Protein 9G64 (pdb70)

Organism: NCBI:txid281105

Structure (mmCIF, N/CA/C/O backbone):
data_9G64
#
_entry.id   9G64
#
_cell.length_a   56.143
_cell.length_b   94.793
_cell.length_c   111.053
_cell.angle_alpha   90.00
_cell.angle_beta   90.00
_cell.angle_gamma   90.00
#
_symmetry.space_group_name_H-M   'P 21 21 21'
#
loop_
_entity.id
_entity.type
_entity.pdbx_description
1 polymer 'F420-dependent oxidoreductase'
2 water water
#
loop_
_atom_site.group_PDB
_atom_site.id
_atom_site.type_symbol
_atom_site.label_atom_id
_atom_site.label_alt_id
_atom_site.label_comp_id
_atom_site.label_asym_id
_atom_site.label_entity_id
_atom_site.label_seq_id
_atom_site.pdbx_PDB_ins_code
_atom_site.Cartn_x
_atom_site.Cartn_y
_atom_site.Cartn_z
_atom_site.occupancy
_atom_site.B_iso_or_equiv
_atom_site.auth_seq_id
_atom_site.auth_comp_id
_atom_site.auth_asym_id
_atom_site.auth_atom_id
_atom_site.pdbx_PDB_model_num
ATOM 1 N N . ARG A 1 25 ? -2.379 2.095 24.166 1.00 30.66 25 ARG A N 1
ATOM 2 C CA . ARG A 1 25 ? -2.094 0.819 23.512 1.00 30.56 25 ARG A CA 1
ATOM 3 C C . ARG A 1 25 ? -1.987 0.987 22.011 1.00 27.04 25 ARG A C 1
ATOM 4 O O . ARG A 1 25 ? -2.825 1.649 21.405 1.00 24.23 25 ARG A O 1
ATOM 12 N N . PRO A 1 26 ? -0.980 0.360 21.386 1.00 25.53 26 PRO A N 1
ATOM 13 C CA . PRO A 1 26 ? -0.851 0.471 19.933 1.00 24.77 26 PRO A CA 1
ATOM 14 C C . PRO A 1 26 ? -2.091 -0.046 19.223 1.00 21.32 26 PRO A C 1
ATOM 15 O O . PRO A 1 26 ? -2.763 -0.978 19.681 1.00 22.55 26 PRO A O 1
ATOM 19 N N . PHE A 1 27 ? -2.363 0.544 18.074 1.00 22.51 27 PHE A N 1
ATOM 20 C CA . PHE A 1 27 ? -3.552 0.154 17.295 1.00 18.53 27 PHE A CA 1
ATOM 21 C C . PHE A 1 27 ? -3.376 -1.212 16.674 1.00 18.58 27 PHE A C 1
ATOM 22 O O . PHE A 1 27 ? -2.264 -1.551 16.268 1.00 21.48 27 PHE A O 1
ATOM 30 N N . ARG A 1 28 ? -4.464 -1.962 16.619 1.00 19.10 28 ARG A N 1
ATOM 31 C CA . ARG A 1 28 ? -4.519 -3.253 15.908 1.00 19.39 28 ARG A CA 1
ATOM 32 C C . ARG A 1 28 ? -5.832 -3.155 15.110 1.00 20.25 28 ARG A C 1
ATOM 33 O O . ARG A 1 28 ? -6.807 -2.699 15.681 1.00 19.09 28 ARG A O 1
ATOM 41 N N . PHE A 1 29 ? -5.830 -3.510 13.836 1.00 15.29 29 PHE A N 1
ATOM 42 C CA . PHE A 1 29 ? -7.026 -3.341 12.979 1.00 14.94 29 PHE A CA 1
ATOM 43 C C . PHE A 1 29 ? -7.523 -4.699 12.520 1.00 17.32 29 PHE A C 1
ATOM 44 O O . PHE A 1 29 ? -6.774 -5.526 12.145 1.00 16.93 29 PHE A O 1
ATOM 52 N N . GLY A 1 30 ? -8.813 -4.925 12.629 1.00 15.22 30 GLY A N 1
ATOM 53 C CA . GLY A 1 30 ? -9.401 -6.153 12.138 1.00 18.58 30 GLY A CA 1
ATOM 54 C C . GLY A 1 30 ? -10.464 -5.933 11.090 1.00 13.75 30 GLY A C 1
ATOM 55 O O . GLY A 1 30 ? -11.078 -4.854 10.990 1.00 16.52 30 GLY A O 1
ATOM 56 N N . VAL A 1 31 ? -10.726 -6.974 10.306 1.00 17.20 31 VAL A N 1
ATOM 57 C CA . VAL A 1 31 ? -11.852 -6.988 9.398 1.00 15.02 31 VAL A CA 1
ATOM 58 C C . VAL A 1 31 ? -12.641 -8.263 9.662 1.00 13.00 31 VAL A C 1
ATOM 59 O O . VAL A 1 31 ? -12.061 -9.343 9.817 1.00 16.30 31 VAL A O 1
ATOM 63 N N . ASN A 1 32 ? -13.954 -8.102 9.759 1.00 14.85 32 ASN A N 1
ATOM 64 C CA . ASN A 1 32 ? -14.920 -9.161 10.061 1.00 17.66 32 ASN A CA 1
ATOM 65 C C . ASN A 1 32 ? -15.383 -9.721 8.719 1.00 16.22 32 ASN A C 1
ATOM 66 O O . ASN A 1 32 ? -16.169 -9.097 7.990 1.00 19.22 32 ASN A O 1
ATOM 71 N N . LEU A 1 33 ? -14.841 -10.885 8.385 1.00 17.81 33 LEU A N 1
ATOM 72 C CA . LEU A 1 33 ? -15.094 -11.566 7.124 1.00 18.61 33 LEU A CA 1
ATOM 73 C C . LEU A 1 33 ? -16.128 -12.653 7.370 1.00 19.45 33 LEU A C 1
ATOM 74 O O . LEU A 1 33 ? -16.168 -13.254 8.446 1.00 25.73 33 LEU A O 1
ATOM 79 N N . VAL A 1 34 ? -16.967 -12.897 6.367 1.00 16.93 34 VAL A N 1
ATOM 80 C CA . VAL A 1 34 ? -18.009 -13.910 6.519 1.00 16.66 34 VAL A CA 1
ATOM 81 C C . VAL A 1 34 ? -17.674 -15.061 5.569 1.00 16.52 34 VAL A C 1
ATOM 82 O O . VAL A 1 34 ? -17.856 -14.922 4.357 1.00 19.78 34 VAL A O 1
ATOM 86 N N . PRO A 1 35 ? -17.132 -16.177 6.059 1.00 14.93 35 PRO A N 1
ATOM 87 C CA . PRO A 1 35 ? -16.863 -17.312 5.161 1.00 17.06 35 PRO A CA 1
ATOM 88 C C . PRO A 1 35 ? -18.172 -17.985 4.781 1.00 20.83 35 PRO A C 1
ATOM 89 O O . PRO A 1 35 ? -18.887 -18.505 5.634 1.00 20.86 35 PRO A O 1
ATOM 93 N N . THR A 1 36 ? -18.475 -17.975 3.491 1.00 19.05 36 THR A N 1
ATOM 94 C CA . THR A 1 36 ? -19.834 -18.206 3.020 1.00 18.25 36 THR A CA 1
ATOM 95 C C . THR A 1 36 ? -19.927 -19.531 2.284 1.00 19.32 36 THR A C 1
ATOM 96 O O . THR A 1 36 ? -19.204 -19.747 1.301 1.00 21.27 36 THR A O 1
ATOM 100 N N . PRO A 1 37 ? -20.782 -20.442 2.730 1.00 18.13 37 PRO A N 1
ATOM 101 C CA . PRO A 1 37 ? -20.990 -21.682 1.981 1.00 16.97 37 PRO A CA 1
ATOM 102 C C . PRO A 1 37 ? -21.387 -21.408 0.537 1.00 21.73 37 PRO A C 1
ATOM 103 O O . PRO A 1 37 ? -22.209 -20.528 0.245 1.00 23.16 37 PRO A O 1
ATOM 107 N N . GLY A 1 38 ? -20.800 -22.184 -0.373 1.00 20.99 38 GLY A N 1
ATOM 108 C CA . GLY A 1 38 ? -21.107 -22.095 -1.774 1.00 25.13 38 GLY A CA 1
ATOM 109 C C . GLY A 1 38 ? -20.341 -21.055 -2.558 1.00 24.64 38 GLY A C 1
ATOM 110 O O . GLY A 1 38 ? -20.522 -20.974 -3.788 1.00 30.18 38 GLY A O 1
ATOM 111 N N . VAL A 1 39 ? -19.524 -20.257 -1.899 1.00 26.83 39 VAL A N 1
ATOM 112 C CA . VAL A 1 39 ? -18.682 -19.244 -2.529 1.00 32.12 39 VAL A CA 1
ATOM 113 C C . VAL A 1 39 ? -17.242 -19.726 -2.434 1.00 38.46 39 VAL A C 1
ATOM 114 O O . VAL A 1 39 ? -16.833 -20.286 -1.410 1.00 41.48 39 VAL A O 1
ATOM 118 N N . SER A 1 40 ? -16.479 -19.527 -3.503 1.00 29.16 40 SER A N 1
ATOM 119 C CA . SER A 1 40 ? -15.153 -20.112 -3.622 1.00 29.75 40 SER A CA 1
ATOM 120 C C . SER A 1 40 ? -14.038 -19.124 -3.329 1.00 30.70 40 SER A C 1
ATOM 121 O O . SER A 1 40 ? -12.880 -19.405 -3.641 1.00 34.61 40 SER A O 1
ATOM 124 N N . SER A 1 41 ? -14.379 -17.978 -2.754 1.00 31.07 41 SER A N 1
ATOM 125 C CA . SER A 1 41 ? -13.389 -16.876 -2.628 1.00 35.83 41 SER A CA 1
ATOM 126 C C . SER A 1 41 ? -12.746 -16.723 -1.242 1.00 22.58 41 SER A C 1
ATOM 127 O O . SER A 1 41 ? -12.100 -15.704 -1.018 1.00 23.68 41 SER A O 1
ATOM 130 N N . TRP A 1 42 ? -12.882 -17.704 -0.359 1.00 21.87 42 TRP A N 1
ATOM 131 C CA . TRP A 1 42 ? -12.401 -17.499 1.035 1.00 18.23 42 TRP A CA 1
ATOM 132 C C . TRP A 1 42 ? -10.906 -17.178 1.107 1.00 17.72 42 TRP A C 1
ATOM 133 O O . TRP A 1 42 ? -10.531 -16.184 1.729 1.00 21.14 42 TRP A O 1
ATOM 144 N N . ARG A 1 43 ? -10.077 -18.039 0.536 1.00 21.62 43 ARG A N 1
ATOM 145 C CA . ARG A 1 43 ? -8.611 -17.846 0.644 1.00 21.41 43 ARG A CA 1
ATOM 146 C C . ARG A 1 43 ? -8.215 -16.520 -0.027 1.00 23.68 43 ARG A C 1
ATOM 147 O O . ARG A 1 43 ? -7.369 -15.817 0.510 1.00 25.21 43 ARG A O 1
ATOM 155 N N . GLU A 1 44 ? -8.816 -16.233 -1.173 1.00 23.28 44 GLU A N 1
ATOM 156 C CA . GLU A 1 44 ? -8.523 -14.953 -1.827 1.00 24.53 44 GLU A CA 1
ATOM 157 C C . GLU A 1 44 ? -8.875 -13.760 -0.932 1.00 19.97 44 GLU A C 1
ATOM 158 O O . GLU A 1 44 ? -8.132 -12.765 -0.873 1.00 24.21 44 GLU A O 1
ATOM 164 N N . THR A 1 45 ? -10.026 -13.825 -0.266 1.00 21.95 45 THR A N 1
ATOM 165 C CA . THR A 1 45 ? -10.445 -12.721 0.579 1.00 18.30 45 THR A CA 1
ATOM 166 C C . THR A 1 45 ? -9.503 -12.552 1.766 1.00 17.11 45 THR A C 1
ATOM 167 O O . THR A 1 45 ? -9.172 -11.422 2.160 1.00 20.48 45 THR A O 1
ATOM 171 N N . CYS A 1 46 ? -9.067 -13.662 2.360 1.00 20.09 46 CYS A N 1
ATOM 172 C CA . CYS A 1 46 ? -8.127 -13.601 3.477 1.00 18.26 46 CYS A CA 1
ATOM 173 C C . CYS A 1 46 ? -6.798 -12.996 3.054 1.00 20.06 46 CYS A C 1
ATOM 174 O O . CYS A 1 46 ? -6.217 -12.171 3.774 1.00 19.03 46 CYS A O 1
ATOM 177 N N . ARG A 1 47 ? -6.301 -13.396 1.894 1.00 20.39 47 ARG A N 1
ATOM 178 C CA . ARG A 1 47 ? -5.082 -12.801 1.370 1.00 20.57 47 ARG A CA 1
ATOM 179 C C . ARG A 1 47 ? -5.259 -11.302 1.150 1.00 23.07 47 ARG A C 1
ATOM 180 O O . ARG A 1 47 ? -4.354 -10.521 1.433 1.00 23.40 47 ARG A O 1
ATOM 188 N N . THR A 1 48 ? -6.415 -10.886 0.629 1.00 21.62 48 THR A N 1
ATOM 189 C CA . THR A 1 48 ? -6.649 -9.460 0.418 1.00 22.13 48 THR A CA 1
ATOM 190 C C . THR A 1 48 ? -6.627 -8.706 1.746 1.00 19.94 48 THR A C 1
ATOM 191 O O . THR A 1 48 ? -6.098 -7.587 1.826 1.00 19.98 48 THR A O 1
ATOM 195 N N . ALA A 1 49 ? -7.178 -9.311 2.800 1.00 18.61 49 ALA A N 1
ATOM 196 C CA . ALA A 1 49 ? -7.179 -8.666 4.111 1.00 17.00 49 ALA A CA 1
ATOM 197 C C . ALA A 1 49 ? -5.756 -8.442 4.605 1.00 17.88 49 ALA A C 1
ATOM 198 O O . ALA A 1 49 ? -5.393 -7.338 5.022 1.00 20.10 49 ALA A O 1
ATOM 200 N N . GLU A 1 50 ? -4.918 -9.474 4.533 1.00 19.94 50 GLU A N 1
ATOM 201 C CA . GLU A 1 50 ? -3.540 -9.325 4.984 1.00 21.22 50 GLU A CA 1
ATOM 202 C C . GLU A 1 50 ? -2.775 -8.334 4.113 1.00 20.63 50 GLU A C 1
ATOM 203 O O . GLU A 1 50 ? -2.038 -7.483 4.635 1.00 23.61 50 GLU A O 1
ATOM 209 N N . GLN A 1 51 ? -2.940 -8.417 2.785 1.00 19.80 51 GLN A N 1
ATOM 210 C CA . GLN A 1 51 ? -2.241 -7.528 1.868 1.00 20.04 51 GLN A CA 1
ATOM 211 C C . GLN A 1 51 ? -2.650 -6.074 2.045 1.00 19.95 51 GLN A C 1
ATOM 212 O O . GLN A 1 51 ? -1.860 -5.164 1.768 1.00 24.82 51 GLN A O 1
ATOM 218 N N . SER A 1 52 ? -3.862 -5.834 2.517 1.00 19.28 52 SER A N 1
ATOM 219 C CA . SER A 1 52 ? -4.344 -4.479 2.742 1.00 23.08 52 SER A CA 1
ATOM 220 C C . SER A 1 52 ? -3.914 -3.904 4.079 1.00 25.94 52 SER A C 1
ATOM 221 O O . SER A 1 52 ? -4.237 -2.743 4.365 1.00 26.11 52 SER A O 1
ATOM 224 N N . GLY A 1 53 ? -3.230 -4.676 4.905 1.00 21.43 53 GLY A N 1
ATOM 225 C CA . GLY A 1 53 ? -2.655 -4.170 6.118 1.00 20.11 53 GLY A CA 1
ATOM 226 C C . GLY A 1 53 ? -3.402 -4.474 7.389 1.00 20.63 53 GLY A C 1
ATOM 227 O O . GLY A 1 53 ? -3.011 -3.955 8.444 1.00 20.88 53 GLY A O 1
ATOM 228 N N . TYR A 1 54 ? -4.453 -5.282 7.335 1.00 17.72 54 TYR A N 1
ATOM 229 C CA . TYR A 1 54 ? -5.167 -5.655 8.550 1.00 16.40 54 TYR A CA 1
ATOM 230 C C . TYR A 1 54 ? -4.294 -6.545 9.422 1.00 17.57 54 TYR A C 1
ATOM 231 O O . TYR A 1 54 ? -3.425 -7.277 8.934 1.00 18.91 54 TYR A O 1
ATOM 240 N N . ASP A 1 55 ? -4.485 -6.411 10.750 1.00 16.55 55 ASP A N 1
ATOM 241 C CA . ASP A 1 55 ? -3.749 -7.176 11.736 1.00 16.53 55 ASP A CA 1
ATOM 242 C C . ASP A 1 55 ? -4.482 -8.437 12.184 1.00 14.64 55 ASP A C 1
ATOM 243 O O . ASP A 1 55 ? -3.841 -9.343 12.729 1.00 18.04 55 ASP A O 1
ATOM 248 N N . VAL A 1 56 ? -5.781 -8.480 11.959 1.00 16.49 56 VAL A N 1
ATOM 249 C CA . VAL A 1 56 ? -6.676 -9.518 12.463 1.00 16.14 56 VAL A CA 1
ATOM 250 C C . VAL A 1 56 ? -7.747 -9.793 11.422 1.00 15.99 56 VAL A C 1
ATOM 251 O O . VAL A 1 56 ? -8.318 -8.862 10.853 1.00 15.43 56 VAL A O 1
ATOM 255 N N . ILE A 1 57 ? -8.020 -11.074 11.177 1.00 17.61 57 ILE A N 1
ATOM 256 C CA . ILE A 1 57 ? -9.210 -11.512 10.468 1.00 14.69 57 ILE A CA 1
ATOM 257 C C . ILE A 1 57 ? -10.150 -12.098 11.515 1.00 13.19 57 ILE A C 1
ATOM 258 O O . ILE A 1 57 ? -9.757 -12.988 12.276 1.00 17.34 57 ILE A O 1
ATOM 263 N N . ALA A 1 58 ? -11.376 -11.585 11.562 1.00 16.05 58 ALA A N 1
ATOM 264 C CA . ALA A 1 58 ? -12.395 -11.977 12.530 1.00 16.80 58 ALA A CA 1
ATOM 265 C C . ALA A 1 58 ? -13.483 -12.726 11.781 1.00 18.75 58 ALA A C 1
ATOM 266 O O . ALA A 1 58 ? -13.830 -12.344 10.657 1.00 18.11 58 ALA A O 1
ATOM 268 N N . VAL A 1 59 ? -14.017 -13.792 12.376 1.00 18.14 59 VAL A N 1
ATOM 269 C CA . VAL A 1 59 ? -15.087 -14.536 11.720 1.00 18.38 59 VAL A CA 1
ATOM 270 C C . VAL A 1 59 ? -16.255 -14.731 12.679 1.00 17.03 59 VAL A C 1
ATOM 271 O O . VAL A 1 59 ? -16.033 -14.847 13.898 1.00 19.18 59 VAL A O 1
ATOM 275 N N . PRO A 1 60 ? -17.479 -14.826 12.189 1.00 17.03 60 PRO A N 1
ATOM 276 C CA . PRO A 1 60 ? -18.630 -14.967 13.093 1.00 15.89 60 PRO A CA 1
ATOM 277 C C . PRO A 1 60 ? -19.001 -16.416 13.341 1.00 15.80 60 PRO A C 1
ATOM 278 O O . PRO A 1 60 ? -18.399 -17.344 12.793 1.00 19.57 60 PRO A O 1
ATOM 282 N N . ASP A 1 61 ? -20.005 -16.611 14.186 1.00 16.82 61 ASP A N 1
ATOM 283 C CA . ASP A 1 61 ? -20.470 -17.939 14.617 1.00 15.81 61 ASP A CA 1
ATOM 284 C C . ASP A 1 61 ? -21.975 -17.966 14.415 1.00 15.45 61 ASP A C 1
ATOM 285 O O . ASP A 1 61 ? -22.739 -17.625 15.331 1.00 19.32 61 ASP A O 1
ATOM 290 N N . HIS A 1 62 ? -22.397 -18.371 13.215 1.00 16.27 62 HIS A N 1
ATOM 291 C CA . HIS A 1 62 ? -23.806 -18.421 12.840 1.00 17.37 62 HIS A CA 1
ATOM 292 C C . HIS A 1 62 ? -24.097 -19.694 12.065 1.00 18.64 62 HIS A C 1
ATOM 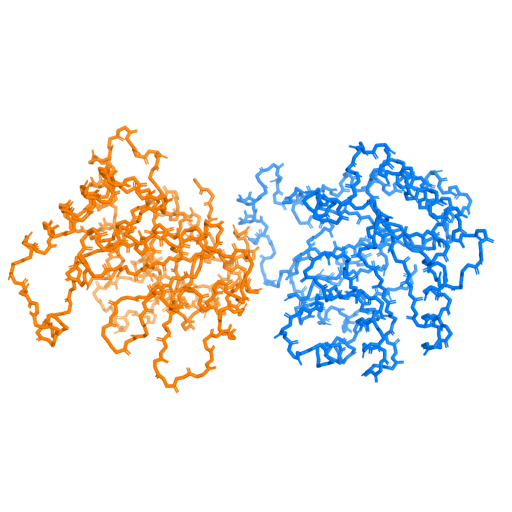293 O O . HIS A 1 62 ? -23.223 -20.214 11.360 1.00 17.94 62 HIS A O 1
ATOM 300 N N . LEU A 1 63 ? -25.324 -20.192 12.194 1.00 17.41 63 LEU A N 1
ATOM 301 C CA . LEU A 1 63 ? -25.803 -21.203 11.272 1.00 18.58 63 LEU A CA 1
ATOM 302 C C . LEU A 1 63 ? -25.865 -20.588 9.877 1.00 18.87 63 LEU A C 1
ATOM 303 O O . LEU A 1 63 ? -26.131 -19.388 9.731 1.00 22.31 63 LEU A O 1
ATOM 308 N N . GLY A 1 64 ? -25.594 -21.402 8.863 1.00 21.94 64 GLY A N 1
ATOM 309 C CA . GLY A 1 64 ? -25.562 -20.907 7.495 1.00 23.47 64 GLY A CA 1
ATOM 310 C C . GLY A 1 64 ? -24.294 -20.176 7.101 1.00 24.12 64 GLY A C 1
ATOM 311 O O . GLY A 1 64 ? -24.205 -19.701 5.959 1.00 22.40 64 GLY A O 1
ATOM 312 N N . VAL A 1 65 ? -23.333 -20.051 8.010 1.00 19.22 65 VAL A N 1
ATOM 313 C CA . VAL A 1 65 ? -21.996 -19.528 7.763 1.00 18.52 65 VAL A CA 1
ATOM 314 C C . VAL A 1 65 ? -21.032 -20.688 7.953 1.00 19.16 65 VAL A C 1
ATOM 315 O O . VAL A 1 65 ? -21.331 -21.668 8.633 1.00 21.69 65 VAL A O 1
ATOM 319 N N . HIS A 1 66 ? -19.867 -20.604 7.324 1.00 16.78 66 HIS A N 1
ATOM 320 C CA . HIS A 1 66 ? -18.916 -21.676 7.568 1.00 14.33 66 HIS A CA 1
ATOM 321 C C . HIS A 1 66 ? -18.555 -21.773 9.046 1.00 14.99 66 HIS A C 1
ATOM 322 O O . HIS A 1 66 ? -18.546 -20.782 9.783 1.00 16.64 66 HIS A O 1
ATOM 329 N N . SER A 1 67 ? -18.216 -22.997 9.458 1.00 16.20 67 SER A N 1
ATOM 330 C CA . SER A 1 67 ? -17.791 -23.265 10.818 1.00 16.61 67 SER A CA 1
ATOM 331 C C . SER A 1 67 ? -16.534 -22.464 11.148 1.00 15.26 67 SER A C 1
ATOM 332 O O . SER A 1 67 ? -15.587 -22.456 10.361 1.00 16.71 67 SER A O 1
ATOM 335 N N . PRO A 1 68 ? -16.482 -21.780 12.300 1.00 15.51 68 PRO A N 1
ATOM 336 C CA . PRO A 1 68 ? -15.467 -20.724 12.444 1.00 17.08 68 PRO A CA 1
ATOM 337 C C . PRO A 1 68 ? -14.042 -21.223 12.594 1.00 15.84 68 PRO A C 1
ATOM 338 O O . PRO A 1 68 ? -13.137 -20.662 11.967 1.00 18.30 68 PRO A O 1
ATOM 342 N N . PHE A 1 69 ? -13.792 -22.254 13.388 1.00 16.02 69 PHE A N 1
ATOM 343 C CA . PHE A 1 69 ? -12.407 -22.676 13.560 1.00 17.19 69 PHE A CA 1
ATOM 344 C C . PHE A 1 69 ? -11.883 -23.356 12.304 1.00 17.34 69 PHE A C 1
ATOM 345 O O . PHE A 1 69 ? -10.701 -23.236 11.978 1.00 18.09 69 PHE A O 1
ATOM 353 N N . ILE A 1 70 ? -12.744 -24.058 11.582 1.00 16.57 70 ILE A N 1
ATOM 354 C CA . ILE A 1 70 ? -12.313 -24.658 10.326 1.00 16.38 70 ILE A CA 1
ATOM 355 C C . ILE A 1 70 ? -11.984 -23.573 9.308 1.00 17.38 70 ILE A C 1
ATOM 356 O O . ILE A 1 70 ? -10.969 -23.657 8.602 1.00 19.77 70 ILE A O 1
ATOM 361 N N . ALA A 1 71 ? -12.811 -22.541 9.228 1.00 16.27 71 ALA A N 1
ATOM 362 C CA . ALA A 1 71 ? -12.547 -21.417 8.313 1.00 16.86 71 ALA A CA 1
ATOM 363 C C . ALA A 1 71 ? -11.266 -20.710 8.748 1.00 16.00 71 ALA A C 1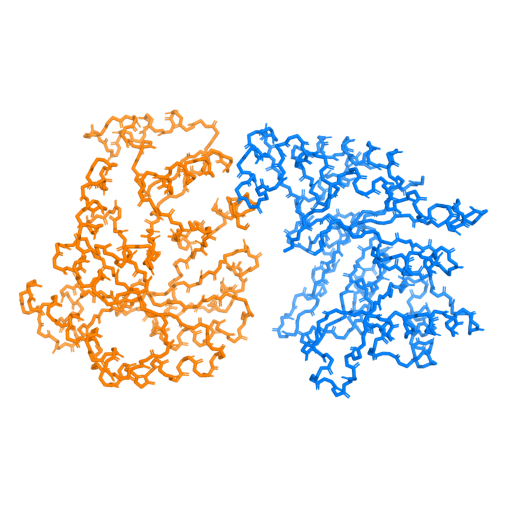
ATOM 364 O O . ALA A 1 71 ? -10.536 -20.249 7.915 1.00 17.31 71 ALA A O 1
ATOM 366 N N . MET A 1 72 ? -11.030 -20.615 10.042 1.00 13.91 72 MET A N 1
ATOM 367 C CA . MET A 1 72 ? -9.833 -19.903 10.540 1.00 16.22 72 MET A CA 1
ATOM 368 C C . MET A 1 72 ? -8.585 -20.715 10.173 1.00 17.00 72 MET A C 1
ATOM 369 O O . MET A 1 72 ? -7.572 -20.106 9.955 1.00 18.18 72 MET A O 1
ATOM 374 N N . MET A 1 73 ? -8.670 -22.042 10.169 1.00 17.17 73 MET A N 1
ATOM 375 C CA . MET A 1 73 ? -7.512 -22.842 9.754 1.00 15.76 73 MET A CA 1
ATOM 376 C C . MET A 1 73 ? -7.208 -22.606 8.278 1.00 19.05 73 MET A C 1
ATOM 377 O O . MET A 1 73 ? -6.046 -22.484 7.872 1.00 20.71 73 MET A O 1
ATOM 382 N N . ALA A 1 74 ? -8.255 -22.532 7.465 1.00 19.15 74 ALA A N 1
ATOM 383 C CA . ALA A 1 74 ? -8.055 -22.236 6.062 1.00 19.10 74 ALA A CA 1
ATOM 384 C C . ALA A 1 74 ? -7.432 -20.857 5.869 1.00 18.62 74 ALA A C 1
ATOM 385 O O . ALA A 1 74 ? -6.586 -20.675 4.985 1.00 20.40 74 ALA A O 1
ATOM 387 N N . ALA A 1 75 ? -7.837 -19.875 6.672 1.00 18.12 75 ALA A N 1
ATOM 388 C CA . ALA A 1 75 ? -7.227 -18.551 6.600 1.00 20.20 75 ALA A CA 1
ATOM 389 C C . ALA A 1 75 ? -5.766 -18.592 7.023 1.00 22.60 75 ALA A C 1
ATOM 390 O O . ALA A 1 75 ? -4.916 -17.930 6.416 1.00 19.60 75 ALA A O 1
ATOM 392 N N . ALA A 1 76 ? -5.455 -19.352 8.073 1.00 18.80 76 ALA A N 1
ATOM 393 C CA . ALA A 1 76 ? -4.081 -19.441 8.545 1.00 22.41 76 ALA A CA 1
ATOM 394 C C . ALA A 1 76 ? -3.170 -20.047 7.492 1.00 19.52 76 ALA A C 1
ATOM 395 O O . ALA A 1 76 ? -1.978 -19.723 7.438 1.00 23.88 76 ALA A O 1
ATOM 397 N N . ALA A 1 77 ? -3.699 -20.948 6.670 1.00 20.99 77 ALA A N 1
ATOM 398 C CA . ALA A 1 77 ? -2.886 -21.621 5.671 1.00 21.47 77 ALA A CA 1
ATOM 399 C C . ALA A 1 77 ? -2.488 -20.696 4.528 1.00 19.35 77 ALA A C 1
ATOM 400 O O . ALA A 1 77 ? -1.550 -21.022 3.793 1.00 26.67 77 ALA A O 1
ATOM 402 N N . VAL A 1 78 ? -3.137 -19.538 4.372 1.00 20.73 78 VAL A N 1
ATOM 403 C CA . VAL A 1 78 ? -2.826 -18.669 3.240 1.00 21.50 78 VAL A CA 1
ATOM 404 C C . VAL A 1 78 ? -2.364 -17.283 3.673 1.00 22.73 78 VAL A C 1
ATOM 405 O O . VAL A 1 78 ? -2.144 -16.413 2.812 1.00 24.57 78 VAL A O 1
ATOM 409 N N . THR A 1 79 ? -2.172 -17.072 4.973 1.00 22.80 79 THR A N 1
ATOM 410 C CA . THR A 1 79 ? -1.664 -15.820 5.522 1.00 23.50 79 THR A CA 1
ATOM 411 C C . THR A 1 79 ? -0.507 -16.112 6.471 1.00 26.67 79 THR A C 1
ATOM 412 O O . THR A 1 79 ? -0.371 -17.223 6.988 1.00 27.49 79 THR A O 1
ATOM 416 N N . GLU A 1 80 ? 0.304 -15.088 6.742 1.00 27.87 80 GLU A N 1
ATOM 417 C CA . GLU A 1 80 ? 1.513 -15.274 7.538 1.00 28.70 80 GLU A CA 1
ATOM 418 C C . GLU A 1 80 ? 1.580 -14.432 8.802 1.00 40.36 80 GLU A C 1
ATOM 419 O O . GLU A 1 80 ? 2.216 -14.862 9.765 1.00 35.57 80 GLU A O 1
ATOM 425 N N . ARG A 1 81 ? 0.953 -13.262 8.843 1.00 29.12 81 ARG A N 1
ATOM 426 C CA . ARG A 1 81 ? 1.084 -12.400 10.013 1.00 23.04 81 ARG A CA 1
ATOM 427 C C . ARG A 1 81 ? -0.211 -12.125 10.762 1.00 22.21 81 ARG A C 1
ATOM 428 O O . ARG A 1 81 ? -0.153 -11.864 11.971 1.00 28.29 81 ARG A O 1
ATOM 436 N N . VAL A 1 82 ? -1.371 -12.166 10.109 1.00 23.10 82 VAL A N 1
ATOM 437 C CA . VAL A 1 82 ? -2.584 -11.772 10.818 1.00 21.44 82 VAL A CA 1
ATOM 438 C C . VAL A 1 82 ? -2.899 -12.757 11.944 1.00 19.21 82 VAL A C 1
ATOM 439 O O . VAL A 1 82 ? -2.685 -13.971 11.826 1.00 21.13 82 VAL A O 1
ATOM 443 N N . GLN A 1 83 ? -3.463 -12.226 13.030 1.00 17.88 83 GLN A N 1
ATOM 444 C CA . GLN A 1 83 ? -4.142 -13.042 14.011 1.00 16.61 83 GLN A CA 1
ATOM 445 C C . GLN A 1 83 ? -5.535 -13.385 13.489 1.00 19.30 83 GLN A C 1
ATOM 446 O O . GLN A 1 83 ? -6.105 -12.666 12.658 1.00 22.52 83 GLN A O 1
ATOM 452 N N . LEU A 1 84 ? -6.067 -14.504 13.956 1.00 17.36 84 LEU A N 1
ATOM 453 C CA . LEU A 1 84 ? -7.387 -14.978 13.566 1.00 14.94 84 LEU A CA 1
ATOM 454 C C . LEU A 1 84 ? -8.244 -15.027 14.819 1.00 17.59 84 LEU A C 1
ATOM 455 O O . LEU A 1 84 ? -7.811 -15.571 15.839 1.00 16.78 84 LEU A O 1
ATOM 460 N N . THR A 1 85 ? -9.457 -14.477 14.755 1.00 16.04 85 THR A N 1
ATOM 461 C CA . THR A 1 85 ? -10.316 -14.462 15.941 1.00 15.47 85 THR A CA 1
ATOM 462 C C . THR A 1 85 ? -11.754 -14.826 15.595 1.00 16.90 85 THR A C 1
ATOM 463 O O . THR A 1 85 ? -12.274 -14.476 14.535 1.00 18.36 85 THR A O 1
ATOM 467 N N . THR A 1 86 ? -12.413 -15.453 16.565 1.00 17.35 86 THR A N 1
ATOM 468 C CA . THR A 1 86 ? -13.862 -15.516 16.515 1.00 16.02 86 THR A CA 1
ATOM 469 C C . THR A 1 86 ? -14.467 -14.204 17.032 1.00 19.42 86 THR A C 1
ATOM 470 O O . THR A 1 86 ? -13.934 -13.568 17.961 1.00 19.82 86 THR A O 1
ATOM 474 N N . PHE A 1 87 ? -15.600 -13.797 16.438 1.00 17.58 87 PHE A N 1
ATOM 475 C CA . PHE A 1 87 ? -16.106 -12.430 16.708 1.00 18.44 87 PHE A CA 1
ATOM 476 C C . PHE A 1 87 ? -17.642 -12.407 16.546 1.00 19.57 87 PHE A C 1
ATOM 477 O O . PHE A 1 87 ? -18.200 -11.965 15.544 1.00 23.44 87 PHE A O 1
ATOM 485 N N . VAL A 1 88 ? -18.380 -12.900 17.553 1.00 18.74 88 VAL A N 1
ATOM 486 C CA . VAL A 1 88 ? -17.887 -13.685 18.694 1.00 17.89 88 VAL A CA 1
ATOM 487 C C . VAL A 1 88 ? -18.652 -15.043 18.693 1.00 19.57 88 VAL A C 1
ATOM 488 O O . VAL A 1 88 ? -19.771 -15.161 18.130 1.00 19.00 88 VAL A O 1
ATOM 492 N N . LEU A 1 89 ? -18.105 -16.034 19.385 1.00 16.05 89 LEU A N 1
ATOM 493 C CA . LEU A 1 89 ? -18.804 -17.307 19.499 1.00 16.36 89 LEU A CA 1
ATOM 494 C C . LEU A 1 89 ? -20.135 -17.120 20.215 1.00 19.79 89 LEU A C 1
ATOM 495 O O . LEU A 1 89 ? -20.255 -16.361 21.182 1.00 18.95 89 LEU A O 1
ATOM 500 N N . ASN A 1 90 ? -21.120 -17.882 19.760 1.00 17.66 90 ASN A N 1
ATOM 501 C CA . ASN A 1 90 ? -22.386 -18.039 20.449 1.00 18.75 90 ASN A CA 1
ATOM 502 C C . ASN A 1 90 ? -22.190 -19.087 21.539 1.00 18.52 90 ASN A C 1
ATOM 503 O O . ASN A 1 90 ? -22.089 -20.274 21.241 1.00 16.96 90 ASN A O 1
ATOM 508 N N . SER A 1 91 ? -22.106 -18.669 22.802 1.00 16.89 91 SER A N 1
ATOM 509 C CA . SER A 1 91 ? -21.779 -19.630 23.850 1.00 18.86 91 SER A CA 1
ATOM 510 C C . SER A 1 91 ? -22.748 -20.807 23.921 1.00 18.54 91 SER A C 1
ATOM 511 O O . SER A 1 91 ? -22.360 -21.870 24.420 1.00 22.04 91 SER A O 1
ATOM 514 N N . ALA A 1 92 ? -23.988 -20.646 23.454 1.00 17.78 92 ALA A N 1
ATOM 515 C CA . ALA A 1 92 ? -24.932 -21.759 23.476 1.00 18.12 92 ALA A CA 1
ATOM 516 C C . ALA A 1 92 ? -24.528 -22.903 22.547 1.00 20.08 92 ALA A C 1
ATOM 517 O O . ALA A 1 92 ? -25.011 -24.024 22.728 1.00 22.14 92 ALA A O 1
ATOM 519 N N . PHE A 1 93 ? -23.684 -22.636 21.554 1.00 18.38 93 PHE A N 1
ATOM 520 C CA . PHE A 1 93 ? -23.267 -23.619 20.567 1.00 18.15 93 PHE A CA 1
ATOM 521 C C . PHE A 1 93 ? -22.112 -24.508 21.014 1.00 24.27 93 PHE A C 1
ATOM 522 O O . PHE A 1 93 ? -21.719 -25.392 20.242 1.00 24.70 93 PHE A O 1
ATOM 530 N N . TRP A 1 94 ? -21.517 -24.275 22.188 1.00 18.10 94 TRP A N 1
ATOM 531 C CA . TRP A 1 94 ? -20.217 -24.865 22.533 1.00 16.80 94 TRP A CA 1
ATOM 532 C C . TRP A 1 94 ? -20.258 -25.504 23.910 1.00 19.80 94 TRP A C 1
ATOM 533 O O . TRP A 1 94 ? -20.667 -24.875 24.897 1.00 22.10 94 TRP A O 1
ATOM 544 N N . ASN A 1 95 ? -19.845 -26.759 23.964 1.00 18.09 95 ASN A N 1
ATOM 545 C CA . ASN A 1 95 ? -19.533 -27.417 25.224 1.00 15.97 95 ASN A CA 1
ATOM 546 C C . ASN A 1 95 ? -18.188 -26.891 25.711 1.00 16.15 95 ASN A C 1
ATOM 547 O O . ASN A 1 95 ? -17.219 -26.926 24.950 1.00 18.04 95 ASN A O 1
ATOM 552 N N . PRO A 1 96 ? -18.077 -26.373 26.930 1.00 17.64 96 PRO A N 1
ATOM 553 C CA . PRO A 1 96 ? -16.802 -25.724 27.309 1.00 17.93 96 PRO A CA 1
ATOM 554 C C . PRO A 1 96 ? -15.591 -26.637 27.254 1.00 15.48 96 PRO A C 1
ATOM 555 O O . PRO A 1 96 ? -14.506 -26.186 26.873 1.00 18.49 96 PRO A O 1
ATOM 559 N N . VAL A 1 97 ? -15.725 -27.901 27.667 1.00 16.71 97 VAL A N 1
ATOM 560 C CA . VAL A 1 97 ? -14.580 -28.806 27.641 1.00 15.78 97 VAL A CA 1
ATOM 561 C C . VAL A 1 97 ? -14.160 -29.091 26.208 1.00 18.90 97 VAL A C 1
ATOM 562 O O . VAL A 1 97 ? -12.963 -29.144 25.889 1.00 18.74 97 VAL A O 1
ATOM 566 N N . LEU A 1 98 ? -15.131 -29.290 25.317 1.00 15.62 98 LEU A N 1
ATOM 567 C CA . LEU A 1 98 ? -14.801 -29.520 23.914 1.00 13.94 98 LEU A CA 1
ATOM 568 C C . LEU A 1 98 ? -14.303 -28.251 23.230 1.00 17.05 98 LEU A C 1
ATOM 569 O O . LEU A 1 98 ? -13.438 -28.322 22.351 1.00 17.48 98 LEU A O 1
ATOM 574 N N . LEU A 1 99 ? -14.819 -27.079 23.620 1.00 15.37 99 LEU A N 1
ATOM 575 C CA . LEU A 1 99 ? -14.268 -25.827 23.105 1.00 15.94 99 LEU A CA 1
ATOM 576 C C . LEU A 1 99 ? -12.819 -25.648 23.540 1.00 16.21 99 LEU A C 1
ATOM 577 O O . LEU A 1 99 ? -11.975 -25.204 22.756 1.00 15.55 99 LEU A O 1
ATOM 582 N N . ALA A 1 100 ? -12.504 -26.011 24.787 1.00 15.70 100 ALA A N 1
ATOM 583 C CA . ALA A 1 100 ? -11.110 -25.929 25.226 1.00 15.33 100 ALA A CA 1
ATOM 584 C C . ALA A 1 100 ? -10.218 -26.821 24.370 1.00 18.16 100 ALA A C 1
ATOM 585 O O . ALA A 1 100 ? -9.072 -26.454 24.050 1.00 17.10 100 ALA A O 1
ATOM 587 N N . ARG A 1 101 ? -10.716 -28.009 23.999 1.00 16.25 101 ARG A N 1
ATOM 588 C CA . ARG A 1 101 ? -9.974 -28.881 23.096 1.00 15.72 101 ARG A CA 1
ATOM 589 C C . ARG A 1 101 ? -9.727 -28.200 21.750 1.00 17.17 101 ARG A C 1
ATOM 590 O O . ARG A 1 101 ? -8.610 -28.222 21.223 1.00 17.26 101 ARG A O 1
ATOM 598 N N . ASP A 1 102 ? -10.775 -27.592 21.181 1.00 16.00 102 ASP A N 1
ATOM 599 C CA . ASP A 1 102 ? -10.654 -26.846 19.936 1.00 14.01 102 ASP A CA 1
ATOM 600 C C . ASP A 1 102 ? -9.628 -25.728 20.057 1.00 17.69 102 ASP A C 1
ATOM 601 O O . ASP A 1 102 ? -8.821 -25.506 19.146 1.00 17.90 102 ASP A O 1
ATOM 606 N N . LEU A 1 103 ? -9.665 -24.990 21.165 1.00 15.84 103 LEU A N 1
ATOM 607 C CA . LEU A 1 103 ? -8.801 -23.813 21.285 1.00 16.25 103 LEU A CA 1
ATOM 608 C C . LEU A 1 103 ? -7.340 -24.223 21.408 1.00 16.20 103 LEU A C 1
ATOM 609 O O . LEU A 1 103 ? -6.459 -23.602 20.815 1.00 18.59 103 LEU A O 1
ATOM 614 N N . LEU A 1 104 ? -7.064 -25.252 22.194 1.00 16.54 104 LEU A N 1
ATOM 615 C CA . LEU A 1 104 ? -5.687 -25.717 22.314 1.00 19.26 104 LEU A CA 1
ATOM 616 C C . LEU A 1 104 ? -5.174 -26.196 20.966 1.00 17.22 104 LEU A C 1
ATOM 617 O O . LEU A 1 104 ? -4.021 -25.936 20.602 1.00 19.18 104 LEU A O 1
ATOM 622 N N . THR A 1 105 ? -6.015 -26.910 20.206 1.00 16.69 105 THR A N 1
ATOM 623 C CA . THR A 1 105 ? -5.597 -27.386 18.895 1.00 15.85 105 THR A CA 1
ATOM 624 C C . THR A 1 105 ? -5.340 -26.226 17.936 1.00 15.45 105 THR A C 1
ATOM 625 O O . THR A 1 105 ? -4.320 -26.200 17.222 1.00 18.98 105 THR A O 1
ATOM 629 N N . ALA A 1 106 ? -6.237 -25.251 17.913 1.00 16.68 106 ALA A N 1
ATOM 630 C CA . ALA A 1 106 ? -6.064 -24.124 16.998 1.00 18.17 106 ALA A CA 1
ATOM 631 C C . ALA A 1 106 ? -4.801 -23.351 17.338 1.00 19.82 106 ALA A C 1
ATOM 632 O O . ALA A 1 106 ? -4.036 -22.947 16.446 1.00 20.05 106 ALA A O 1
ATOM 634 N N . HIS A 1 107 ? -4.538 -23.188 18.633 1.00 16.55 107 HIS A N 1
ATOM 635 C CA . HIS A 1 107 ? -3.340 -22.509 19.097 1.00 19.20 107 HIS A CA 1
ATOM 636 C C . HIS A 1 107 ? -2.080 -23.244 18.650 1.00 21.55 107 HIS A C 1
ATOM 637 O O . HIS A 1 107 ? -1.191 -22.657 18.018 1.00 20.99 107 HIS A O 1
ATOM 644 N N . GLU A 1 108 ? -1.988 -24.541 18.955 1.00 17.36 108 GLU A N 1
ATOM 645 C CA . GLU A 1 108 ? -0.754 -25.254 18.675 1.00 18.39 108 GLU A CA 1
ATOM 646 C C . GLU A 1 108 ? -0.541 -25.427 17.176 1.00 20.50 108 GLU A C 1
ATOM 647 O O . GLU A 1 108 ? 0.583 -25.272 16.693 1.00 24.99 108 GLU A O 1
ATOM 653 N N . LEU A 1 109 ? -1.595 -25.724 16.420 1.00 18.05 109 LEU A N 1
ATOM 654 C CA . LEU A 1 109 ? -1.406 -26.039 15.006 1.00 19.02 109 LEU A CA 1
ATOM 655 C C . LEU A 1 109 ? -1.343 -24.808 14.110 1.00 26.15 109 LEU A C 1
ATOM 656 O O . LEU A 1 109 ? -1.089 -24.966 12.907 1.00 26.90 109 LEU A O 1
ATOM 661 N N . THR A 1 110 ? -1.571 -23.599 14.635 1.00 20.09 110 THR A N 1
ATOM 662 C CA . THR A 1 110 ? -1.278 -22.379 13.884 1.00 20.63 110 THR A CA 1
ATOM 663 C C . THR A 1 110 ? -0.045 -21.658 14.404 1.00 24.11 110 THR A C 1
ATOM 664 O O . THR A 1 110 ? 0.289 -20.581 13.897 1.00 25.77 110 THR A O 1
ATOM 668 N N . GLY A 1 111 ? 0.617 -22.201 15.419 1.00 26.40 111 GLY A N 1
ATOM 669 C CA . GLY A 1 111 ? 1.745 -21.505 16.002 1.00 25.33 111 GLY A CA 1
ATOM 670 C C . GLY A 1 111 ? 1.343 -20.282 16.792 1.00 23.42 111 GLY A C 1
ATOM 671 O O . GLY A 1 111 ? 2.080 -19.297 16.820 1.00 27.18 111 GLY A O 1
ATOM 672 N N . GLY A 1 112 ? 0.186 -20.314 17.432 1.00 21.30 112 GLY A N 1
ATOM 673 C CA . GLY A 1 112 ? -0.200 -19.257 18.328 1.00 19.00 112 GLY A CA 1
ATOM 674 C C . GLY A 1 112 ? -0.918 -18.081 17.711 1.00 20.92 112 GLY A C 1
ATOM 675 O O . GLY A 1 112 ? -0.853 -16.972 18.259 1.00 24.04 112 GLY A O 1
ATOM 676 N N . ARG A 1 113 ? -1.652 -18.289 16.618 1.00 18.95 113 ARG A N 1
ATOM 677 C CA . ARG A 1 113 ? -2.252 -17.179 15.887 1.00 19.19 113 ARG A CA 1
ATOM 678 C C . ARG A 1 113 ? -3.744 -17.009 16.128 1.00 20.73 113 ARG A C 1
ATOM 679 O O . ARG A 1 113 ? -4.367 -16.172 15.467 1.00 23.52 113 ARG A O 1
ATOM 687 N N . VAL A 1 114 ? -4.332 -17.753 17.052 1.00 19.33 114 VAL A N 1
ATOM 688 C CA . VAL A 1 114 ? -5.776 -17.781 17.220 1.00 15.94 114 VAL A CA 1
ATOM 689 C C . VAL A 1 114 ? -6.175 -17.135 18.537 1.00 20.40 114 VAL A C 1
ATOM 690 O O . VAL A 1 114 ? -5.559 -17.390 19.586 1.00 19.16 114 VAL A O 1
ATOM 694 N N . GLU A 1 115 ? -7.218 -16.306 18.473 1.00 18.18 115 GLU A N 1
ATOM 695 C CA . GLU A 1 115 ? -7.846 -15.718 19.641 1.00 17.04 115 GLU A CA 1
ATOM 696 C C . GLU A 1 115 ? -9.320 -16.072 19.602 1.00 18.47 115 GLU A C 1
ATOM 697 O O . GLU A 1 115 ? -9.878 -16.366 18.536 1.00 18.99 115 GLU A O 1
ATOM 703 N N . ALA A 1 116 ? -9.939 -16.106 20.765 1.00 16.35 116 ALA A N 1
ATOM 704 C CA . ALA A 1 116 ? -11.328 -16.547 20.866 1.00 19.77 116 ALA A CA 1
ATOM 705 C C . ALA A 1 116 ? -12.157 -15.449 21.513 1.00 19.19 116 ALA A C 1
ATOM 706 O O . ALA A 1 116 ? -12.027 -15.196 22.721 1.00 18.70 116 ALA A O 1
ATOM 708 N N . GLY A 1 117 ? -13.021 -14.829 20.716 1.00 17.30 117 GLY A N 1
ATOM 709 C CA . GLY A 1 117 ? -14.053 -13.965 21.224 1.00 17.61 117 GLY A CA 1
ATOM 710 C C . GLY A 1 117 ? -15.320 -14.762 21.493 1.00 20.39 117 GLY A C 1
ATOM 711 O O . GLY A 1 117 ? -15.723 -15.608 20.695 1.00 16.20 117 GLY A O 1
ATOM 712 N N . LEU A 1 118 ? -15.954 -14.472 22.624 1.00 14.72 118 LEU A N 1
ATOM 713 C CA . LEU A 1 118 ? -17.146 -15.176 23.067 1.00 14.81 118 LEU A CA 1
ATOM 714 C C . LEU A 1 118 ? -18.213 -14.185 23.493 1.00 16.22 118 LEU A C 1
ATOM 715 O O . LEU A 1 118 ? -17.914 -13.108 24.014 1.00 17.48 118 LEU A O 1
ATOM 720 N N . GLY A 1 119 ? -19.468 -14.576 23.279 1.00 18.89 119 GLY A N 1
ATOM 721 C CA . GLY A 1 119 ? -20.626 -13.802 23.664 1.00 18.93 119 GLY A CA 1
ATOM 722 C C . GLY A 1 119 ? -21.791 -14.720 23.962 1.00 21.63 119 GLY A C 1
ATOM 723 O O . GLY A 1 119 ? -21.649 -15.942 23.959 1.00 19.34 119 GLY A O 1
ATOM 724 N N . THR A 1 120 ? -22.952 -14.146 24.219 1.00 23.90 120 THR A N 1
ATOM 725 C CA . THR A 1 120 ? -24.082 -14.933 24.707 1.00 28.12 120 THR A CA 1
ATOM 726 C C . THR A 1 120 ? -24.847 -15.636 23.602 1.00 32.94 120 THR A C 1
ATOM 727 O O . THR A 1 120 ? -25.591 -16.596 23.883 1.00 30.20 120 THR A O 1
ATOM 731 N N . GLY A 1 121 ? -24.699 -15.181 22.372 1.00 27.46 121 GLY A N 1
ATOM 732 C CA . GLY A 1 121 ? -25.655 -15.560 21.343 1.00 26.47 121 GLY A CA 1
ATOM 733 C C . GLY A 1 121 ? -26.836 -14.619 21.323 1.00 38.41 121 GLY A C 1
ATOM 734 O O . GLY A 1 121 ? -27.243 -14.066 22.351 1.00 37.24 121 GLY A O 1
ATOM 735 N N . TYR A 1 122 ? -27.389 -14.413 20.122 1.00 28.27 122 TYR A N 1
ATOM 736 C CA . TYR A 1 122 ? -28.518 -13.493 20.011 1.00 29.93 122 TYR A CA 1
ATOM 737 C C . TYR A 1 122 ? -29.596 -13.759 18.961 1.00 40.00 122 TYR A C 1
ATOM 738 O O . TYR A 1 122 ? -30.601 -13.047 18.944 1.00 38.36 122 TYR A O 1
ATOM 747 N N . VAL A 1 123 ? -29.455 -14.753 18.093 1.00 30.75 123 VAL A N 1
ATOM 748 C CA . VAL A 1 123 ? -30.491 -15.041 17.103 1.00 27.90 123 VAL A CA 1
ATOM 749 C C . VAL A 1 123 ? -31.302 -16.243 17.581 1.00 25.93 123 VAL A C 1
ATOM 750 O O . VAL A 1 123 ? -30.835 -17.382 17.527 1.00 25.39 123 VAL A O 1
ATOM 754 N N . ARG A 1 124 ? -32.540 -16.002 18.026 1.00 28.14 124 ARG A N 1
ATOM 755 C CA . ARG A 1 124 ? -33.326 -17.079 18.620 1.00 31.21 124 ARG A CA 1
ATOM 756 C C . ARG A 1 124 ? -33.612 -18.186 17.617 1.00 31.80 124 ARG A C 1
ATOM 757 O O . ARG A 1 124 ? -33.635 -19.368 17.975 1.00 26.44 124 ARG A O 1
ATOM 765 N N . ALA A 1 125 ? -33.844 -17.829 16.352 1.00 27.76 125 ALA A N 1
ATOM 766 C CA . ALA A 1 125 ? -34.162 -18.855 15.363 1.00 24.77 125 ALA A CA 1
ATOM 767 C C . ALA A 1 125 ? -33.033 -19.871 15.218 1.00 22.41 125 ALA A C 1
ATOM 768 O O . ALA A 1 125 ? -33.292 -21.038 14.911 1.00 24.45 125 ALA A O 1
ATOM 770 N N . GLU A 1 126 ? -31.783 -19.446 15.415 1.00 23.48 126 GLU A N 1
ATOM 771 C CA . GLU A 1 126 ? -30.669 -20.384 15.341 1.00 21.26 126 GLU A CA 1
ATOM 772 C C . GLU A 1 126 ? -30.659 -21.319 16.538 1.00 23.45 126 GLU A C 1
ATOM 773 O O . GLU A 1 126 ? -30.346 -22.506 16.401 1.00 23.31 126 GLU A O 1
ATOM 779 N N . PHE A 1 127 ? -30.985 -20.804 17.728 1.00 24.69 127 PHE A N 1
ATOM 780 C CA . PHE A 1 127 ? -31.157 -21.698 18.870 1.00 28.54 127 PHE A CA 1
ATOM 781 C C . PHE A 1 127 ? -32.199 -22.760 18.540 1.00 25.65 127 PHE A C 1
ATOM 782 O O . PHE A 1 127 ? -31.998 -23.953 18.790 1.00 28.59 127 PHE A O 1
ATOM 790 N N . GLU A 1 128 ? -33.335 -22.340 17.970 1.00 25.19 128 GLU A N 1
ATOM 791 C CA . GLU A 1 128 ? -34.417 -23.291 17.718 1.00 24.16 128 GLU A CA 1
ATOM 792 C C . GLU A 1 128 ? -34.004 -24.319 16.679 1.00 26.95 128 GLU A C 1
ATOM 793 O O . GLU A 1 128 ? -34.270 -25.514 16.847 1.00 29.11 128 GLU A O 1
ATOM 799 N N . THR A 1 129 ? -33.330 -23.879 15.612 1.00 25.73 129 THR A N 1
ATOM 800 C CA . THR A 1 129 ? -32.912 -24.805 14.560 1.00 25.99 129 THR A CA 1
ATOM 801 C C . THR A 1 129 ? -31.954 -25.857 15.111 1.00 21.31 129 THR A C 1
ATOM 802 O O . THR A 1 129 ? -32.030 -27.038 14.738 1.00 22.90 129 THR A O 1
ATOM 806 N N . ALA A 1 130 ? -31.055 -25.446 15.993 1.00 23.70 130 ALA A N 1
ATOM 807 C CA . ALA A 1 130 ? -30.064 -26.352 16.565 1.00 22.92 130 ALA A CA 1
ATOM 808 C C . ALA A 1 130 ? -30.613 -27.163 17.726 1.00 27.00 130 ALA A C 1
ATOM 809 O O . ALA A 1 130 ? -29.891 -27.999 18.279 1.00 27.88 130 ALA A O 1
ATOM 811 N N . GLY A 1 131 ? -31.868 -26.956 18.096 1.00 26.76 131 GLY A N 1
ATOM 812 C CA . GLY A 1 131 ? -32.459 -27.734 19.165 1.00 29.55 131 GLY A CA 1
ATOM 813 C C . GLY A 1 131 ? -31.996 -27.308 20.530 1.00 30.30 131 GLY A C 1
ATOM 814 O O . GLY A 1 131 ? -31.971 -28.124 21.452 1.00 30.30 131 GLY A O 1
ATOM 815 N N . LEU A 1 132 ? -31.642 -26.040 20.690 1.00 21.48 132 LEU A N 1
ATOM 816 C CA . LEU A 1 132 ? -31.150 -25.505 21.949 1.00 27.18 132 LEU A CA 1
ATOM 817 C C . LEU A 1 132 ? -32.178 -24.588 22.596 1.00 32.91 132 LEU A C 1
ATOM 818 O O . LEU A 1 132 ? -32.991 -23.953 21.919 1.00 27.83 132 LEU A O 1
ATOM 823 N N . ASP A 1 133 ? -32.136 -24.521 23.919 1.00 31.07 133 ASP A N 1
ATOM 824 C CA . ASP A 1 133 ? -33.101 -23.718 24.664 1.00 29.42 133 ASP A CA 1
ATOM 825 C C . ASP A 1 133 ? -32.694 -22.246 24.603 1.00 25.24 133 ASP A C 1
ATOM 826 O O . ASP A 1 133 ? -31.575 -21.885 24.973 1.00 27.31 133 ASP A O 1
ATOM 831 N N . TRP A 1 134 ? -33.617 -21.396 24.153 1.00 30.81 134 TRP A N 1
ATOM 832 C CA . TRP A 1 134 ? -33.371 -19.957 24.155 1.00 27.46 134 TRP A CA 1
ATOM 833 C C . TRP A 1 134 ? -33.302 -19.415 25.574 1.00 28.40 134 TRP A C 1
ATOM 834 O O . TRP A 1 134 ? -32.482 -18.538 25.876 1.00 25.34 134 TRP A O 1
ATOM 845 N N . GLY A 1 135 ? -34.139 -19.940 26.456 1.00 29.07 135 GLY A N 1
ATOM 846 C CA . GLY A 1 135 ? -34.096 -19.528 27.846 1.00 32.06 135 GLY A CA 1
ATOM 847 C C . GLY A 1 135 ? -34.406 -18.058 27.997 1.00 31.31 135 GLY A C 1
ATOM 848 O O . GLY A 1 135 ? -35.288 -17.508 27.326 1.00 35.38 135 GLY A O 1
ATOM 849 N N . THR A 1 136 ? -33.691 -17.414 28.917 1.00 30.40 136 THR A N 1
ATOM 850 C CA . THR A 1 136 ? -33.850 -16.000 29.222 1.00 31.90 136 THR A CA 1
ATOM 851 C C . THR A 1 136 ? -32.511 -15.306 29.024 1.00 29.24 136 THR A C 1
ATOM 852 O O . THR A 1 136 ? -31.471 -15.952 28.866 1.00 27.06 136 THR A O 1
ATOM 856 N N . ALA A 1 137 ? -32.521 -13.970 29.063 1.00 31.59 137 ALA A N 1
ATOM 857 C CA . ALA A 1 137 ? -31.246 -13.258 28.994 1.00 32.19 137 ALA A CA 1
ATOM 858 C C . ALA A 1 137 ? -30.324 -13.723 30.115 1.00 24.61 137 ALA A C 1
ATOM 859 O O . ALA A 1 137 ? -29.110 -13.896 29.910 1.00 26.99 137 ALA A O 1
ATOM 861 N N . GLY A 1 138 ? -30.904 -14.001 31.290 1.00 35.74 138 GLY A N 1
ATOM 862 C CA . GLY A 1 138 ? -30.117 -14.471 32.415 1.00 31.60 138 GLY A CA 1
ATOM 863 C C . GLY A 1 138 ? -29.489 -15.832 32.187 1.00 28.57 138 GLY A C 1
ATOM 864 O O . GLY A 1 138 ? -28.319 -16.050 32.520 1.00 27.85 138 GLY A O 1
ATOM 865 N N . THR A 1 139 ? -30.246 -16.777 31.614 1.00 25.77 139 THR A N 1
ATOM 866 C CA . THR A 1 139 ? -29.649 -18.088 31.383 1.00 26.54 139 THR A CA 1
ATOM 867 C C . THR A 1 139 ? -28.604 -18.023 30.266 1.00 26.06 139 THR A C 1
ATOM 868 O O . THR A 1 139 ? -27.603 -18.741 30.312 1.00 24.57 139 THR A O 1
ATOM 872 N N . ARG A 1 140 ? -28.805 -17.162 29.258 1.00 24.35 140 ARG A N 1
ATOM 873 C CA . ARG A 1 140 ? -27.812 -17.071 28.188 1.00 22.98 140 ARG A CA 1
ATOM 874 C C . ARG A 1 140 ? -26.520 -16.442 28.698 1.00 24.03 140 ARG A C 1
ATOM 875 O O . ARG A 1 140 ? -25.429 -16.873 28.315 1.00 22.83 140 ARG A O 1
ATOM 883 N N . VAL A 1 141 ? -26.616 -15.463 29.610 1.00 23.89 141 VAL A N 1
ATOM 884 C CA . VAL A 1 141 ? -25.398 -14.882 30.167 1.00 22.72 141 VAL A CA 1
ATOM 885 C C . VAL A 1 141 ? -24.725 -15.864 31.118 1.00 20.79 141 VAL A C 1
ATOM 886 O O . VAL A 1 141 ? -23.493 -15.970 31.155 1.00 22.47 141 VAL A O 1
ATOM 890 N N . THR A 1 142 ? -25.509 -16.610 31.897 1.00 21.50 142 THR A N 1
ATOM 891 C CA . THR A 1 142 ? -24.926 -17.621 32.777 1.00 21.38 142 THR A CA 1
ATOM 892 C C . THR A 1 142 ? -24.138 -18.666 32.000 1.00 20.63 142 THR A C 1
ATOM 893 O O . THR A 1 142 ? -23.095 -19.141 32.466 1.00 24.10 142 THR A O 1
ATOM 897 N N . ARG A 1 143 ? -24.616 -19.047 30.811 1.00 21.31 143 ARG A N 1
ATOM 898 C CA . ARG A 1 143 ? -23.865 -19.996 29.990 1.00 22.56 143 ARG A CA 1
ATOM 899 C C . ARG A 1 143 ? -22.508 -19.430 29.592 1.00 19.66 143 ARG A C 1
ATOM 900 O O . ARG A 1 143 ? -21.490 -20.133 29.616 1.00 23.23 143 ARG A O 1
ATOM 908 N N . LEU A 1 144 ? -22.482 -18.160 29.198 1.00 18.58 144 LEU A N 1
ATOM 909 C CA . LEU A 1 144 ? -21.217 -17.499 28.901 1.00 16.40 144 LEU A CA 1
ATOM 910 C C . LEU A 1 144 ? -20.312 -17.508 30.122 1.00 17.83 144 LEU A C 1
ATOM 911 O O . LEU A 1 144 ? -19.110 -17.788 30.015 1.00 18.76 144 LEU A O 1
ATOM 916 N N . ALA A 1 145 ? -20.872 -17.162 31.291 1.00 19.66 145 ALA A N 1
ATOM 917 C CA . ALA A 1 145 ? -20.097 -17.152 32.524 1.00 20.57 145 ALA A CA 1
ATOM 918 C C . ALA A 1 145 ? -19.506 -18.514 32.818 1.00 21.31 145 ALA A C 1
ATOM 919 O O . ALA A 1 145 ? -18.327 -18.634 33.182 1.00 22.03 145 ALA A O 1
ATOM 921 N N . ASP A 1 146 ? -20.327 -19.555 32.712 1.00 22.85 146 ASP A N 1
ATOM 922 C CA . ASP A 1 146 ? -19.849 -20.905 32.984 1.00 24.57 146 ASP A CA 1
ATOM 923 C C . ASP A 1 146 ? -18.753 -21.310 32.004 1.00 25.82 146 ASP A C 1
ATOM 924 O O . ASP A 1 146 ? -17.777 -21.969 32.389 1.00 23.15 146 ASP A O 1
ATOM 929 N N . THR A 1 147 ? -18.895 -20.933 30.730 1.00 20.18 147 THR A N 1
ATOM 930 C CA . THR A 1 147 ? -17.890 -21.300 29.745 1.00 16.57 147 THR A CA 1
ATOM 931 C C . THR A 1 147 ? -16.584 -20.566 29.999 1.00 17.85 147 THR A C 1
ATOM 932 O O . THR A 1 147 ? -15.508 -21.167 29.945 1.00 18.95 147 THR A O 1
ATOM 936 N N . LEU A 1 148 ? -16.651 -19.266 30.299 1.00 18.34 148 LEU A N 1
ATOM 937 C CA . LEU A 1 148 ? -15.417 -18.528 30.552 1.00 18.63 148 LEU A CA 1
ATOM 938 C C . LEU A 1 148 ? -14.687 -19.094 31.765 1.00 20.82 148 LEU A C 1
ATOM 939 O O . LEU A 1 148 ? -13.463 -19.277 31.739 1.00 20.83 148 LEU A O 1
ATOM 944 N N . ALA A 1 149 ? -15.423 -19.396 32.838 1.00 22.48 149 ALA A N 1
ATOM 945 C CA . ALA A 1 149 ? -14.780 -19.974 34.012 1.00 24.55 149 ALA A CA 1
ATOM 946 C C . ALA A 1 149 ? -14.096 -21.284 33.672 1.00 23.86 149 ALA A C 1
ATOM 947 O O . ALA A 1 149 ? -12.979 -21.558 34.140 1.00 24.26 149 ALA A O 1
ATOM 949 N N . ALA A 1 150 ? -14.759 -22.124 32.867 1.00 20.51 150 ALA A N 1
ATOM 950 C CA . ALA A 1 150 ? -14.187 -23.416 32.533 1.00 22.01 150 ALA A CA 1
ATOM 951 C C . ALA A 1 150 ? -12.955 -23.251 31.658 1.00 22.62 150 ALA A C 1
ATOM 952 O O . ALA A 1 150 ? -11.966 -23.972 31.826 1.00 24.00 150 ALA A O 1
ATOM 954 N N . LEU A 1 151 ? -12.999 -22.331 30.698 1.00 21.53 151 LEU A N 1
ATOM 955 C CA . LEU A 1 151 ? -11.841 -22.153 29.823 1.00 20.39 151 LEU A CA 1
ATOM 956 C C . LEU A 1 151 ? -10.633 -21.661 30.606 1.00 21.04 151 LEU A C 1
ATOM 957 O O . LEU A 1 151 ? -9.496 -22.059 30.326 1.00 21.17 151 LEU A O 1
ATOM 962 N N . ARG A 1 152 ? -10.861 -20.788 31.585 1.00 20.63 152 ARG A N 1
ATOM 963 C CA . ARG A 1 152 ? -9.749 -20.297 32.403 1.00 23.06 152 ARG A CA 1
ATOM 964 C C . ARG A 1 152 ? -9.221 -21.399 33.318 1.00 22.00 152 ARG A C 1
ATOM 965 O O . ARG A 1 152 ? -8.003 -21.527 33.510 1.00 26.20 152 ARG A O 1
ATOM 973 N N . THR A 1 153 ? -10.118 -22.220 33.875 1.00 23.14 153 THR A N 1
ATOM 974 C CA . THR A 1 153 ? -9.693 -23.338 34.701 1.00 24.69 153 THR A CA 1
ATOM 975 C C . THR A 1 153 ? -8.852 -24.316 33.900 1.00 33.91 153 THR A C 1
ATOM 976 O O . THR A 1 153 ? -7.871 -24.870 34.408 1.00 34.72 153 THR A O 1
ATOM 980 N N . LEU A 1 154 ? -9.205 -24.526 32.636 1.00 25.72 154 LEU A N 1
ATOM 981 C CA . LEU A 1 154 ? -8.443 -25.407 31.764 1.00 24.24 154 LEU A CA 1
ATOM 982 C C . LEU A 1 154 ? -7.210 -24.727 31.185 1.00 28.91 154 LEU A C 1
ATOM 983 O O . LEU A 1 154 ? -6.491 -25.354 30.400 1.00 29.04 154 LEU A O 1
ATOM 988 N N . ALA A 1 155 ? -6.967 -23.463 31.529 1.00 25.34 155 ALA A N 1
ATOM 989 C CA . ALA A 1 155 ? -5.750 -22.746 31.135 1.00 29.25 155 ALA A CA 1
ATOM 990 C C . ALA A 1 155 ? -5.565 -22.727 29.620 1.00 22.91 155 ALA A C 1
ATOM 991 O O . ALA A 1 155 ? -4.470 -22.974 29.105 1.00 23.81 155 ALA A O 1
ATOM 993 N N . VAL A 1 156 ? -6.634 -22.397 28.900 1.00 23.37 156 VAL A N 1
ATOM 994 C CA . VAL A 1 156 ? -6.509 -22.369 27.435 1.00 21.79 156 VAL A CA 1
ATOM 995 C C . VAL A 1 156 ? -5.480 -21.325 27.030 1.00 22.05 156 VAL A C 1
ATOM 996 O O . VAL A 1 156 ? -5.409 -20.246 27.654 1.00 22.20 156 VAL A O 1
ATOM 1000 N N . PRO A 1 157 ? -4.658 -21.587 26.007 1.00 20.19 157 PRO A N 1
ATOM 1001 C CA . PRO A 1 157 ? -3.602 -20.656 25.615 1.00 20.74 157 PRO A CA 1
ATOM 1002 C C . PRO A 1 157 ? -4.043 -19.540 24.682 1.00 22.53 157 PRO A C 1
ATOM 1003 O O . PRO A 1 157 ? -3.279 -18.581 24.495 1.00 24.33 157 PRO A O 1
ATOM 1007 N N . THR A 1 158 ? -5.226 -19.631 24.106 1.00 20.00 158 THR A N 1
ATOM 1008 C CA . THR A 1 158 ? -5.708 -18.591 23.223 1.00 17.94 158 THR A CA 1
ATOM 1009 C C . THR A 1 158 ? -6.133 -17.378 24.037 1.00 20.35 158 THR A C 1
ATOM 1010 O O . THR A 1 158 ? -6.893 -17.531 25.007 1.00 20.83 158 THR A O 1
ATOM 1014 N N . PRO A 1 159 ? -5.736 -16.165 23.647 1.00 18.85 159 PRO A N 1
ATOM 1015 C CA . PRO A 1 159 ? -6.316 -14.970 24.268 1.00 19.13 159 PRO A CA 1
ATOM 1016 C C . PRO A 1 159 ? -7.828 -14.989 24.127 1.00 18.27 159 PRO A C 1
ATOM 1017 O O . PRO A 1 159 ? -8.377 -15.459 23.124 1.00 18.39 159 PRO A O 1
ATOM 1021 N N . LEU A 1 160 ? -8.510 -14.463 25.144 1.00 17.65 160 LEU A N 1
ATOM 1022 C CA . LEU A 1 160 ? -9.961 -14.494 25.190 1.00 18.24 160 LEU A CA 1
ATOM 1023 C C . LEU A 1 160 ? -10.511 -13.082 25.123 1.00 19.04 160 LEU A C 1
ATOM 1024 O O . LEU A 1 160 ? -10.059 -12.187 25.852 1.00 18.90 160 LEU A O 1
ATOM 1029 N N . MET A 1 161 ? -11.506 -12.906 24.278 1.00 16.58 161 MET A N 1
ATOM 1030 C CA . MET A 1 161 ? -12.223 -11.651 24.139 1.00 16.37 161 MET A CA 1
ATOM 1031 C C . MET A 1 161 ? -13.658 -11.915 24.559 1.00 20.06 161 MET A C 1
ATOM 1032 O O . MET A 1 161 ? -14.212 -12.976 24.251 1.00 17.17 161 MET A O 1
ATOM 1037 N N . VAL A 1 162 ? -14.258 -10.972 25.275 1.00 16.84 162 VAL A N 1
ATOM 1038 C CA . VAL A 1 162 ? -15.663 -11.052 25.626 1.00 14.61 162 VAL A CA 1
ATOM 1039 C C . VAL A 1 162 ? -16.349 -9.832 25.041 1.00 17.03 162 VAL A C 1
ATOM 1040 O O . VAL A 1 162 ? -15.901 -8.702 25.259 1.00 17.12 162 VAL A O 1
ATOM 1044 N N . GLY A 1 163 ? -17.441 -10.056 24.313 1.00 16.70 163 GLY A N 1
ATOM 1045 C CA . GLY A 1 163 ? -18.182 -8.986 23.671 1.00 17.48 163 GLY A CA 1
ATOM 1046 C C . GLY A 1 163 ? -19.603 -8.854 24.205 1.00 17.22 163 GLY A C 1
ATOM 1047 O O . GLY A 1 163 ? -20.266 -9.850 24.489 1.00 21.79 163 GLY A O 1
ATOM 1048 N N . GLY A 1 164 ? -20.039 -7.619 24.319 1.00 19.93 164 GLY A N 1
ATOM 1049 C CA . GLY A 1 164 ? -21.425 -7.329 24.646 1.00 25.42 164 GLY A CA 1
ATOM 1050 C C . GLY A 1 164 ? -21.506 -6.236 25.682 1.00 33.21 164 GLY A C 1
ATOM 1051 O O . GLY A 1 164 ? -20.609 -6.058 26.514 1.00 30.29 164 GLY A O 1
ATOM 1052 N N . ASN A 1 165 ? -22.617 -5.504 25.658 1.00 18.03 165 ASN A N 1
ATOM 1053 C CA . ASN A 1 165 ? -22.755 -4.275 26.423 1.00 17.43 165 ASN A CA 1
ATOM 1054 C C . ASN A 1 165 ? -23.521 -4.441 27.722 1.00 19.10 165 ASN A C 1
ATOM 1055 O O . ASN A 1 165 ? -23.691 -3.456 28.432 1.00 22.10 165 ASN A O 1
ATOM 1060 N N . GLY A 1 166 ? -24.046 -5.623 28.004 1.00 18.78 166 GLY A N 1
ATOM 1061 C CA . GLY A 1 166 ? -24.819 -5.786 29.217 1.00 19.57 166 GLY A CA 1
ATOM 1062 C C . GLY A 1 166 ? -23.939 -5.689 30.445 1.00 20.73 166 GLY A C 1
ATOM 1063 O O . GLY A 1 166 ? -22.737 -5.970 30.397 1.00 18.76 166 GLY A O 1
ATOM 1064 N N . ASP A 1 167 ? -24.575 -5.327 31.564 1.00 19.69 167 ASP A N 1
ATOM 1065 C CA . ASP A 1 167 ? -23.857 -5.183 32.832 1.00 19.50 167 ASP A CA 1
ATOM 1066 C C . ASP A 1 167 ? -23.158 -6.478 33.219 1.00 18.51 167 ASP A C 1
ATOM 1067 O O . ASP A 1 167 ? -21.982 -6.480 33.599 1.00 19.07 167 ASP A O 1
ATOM 1072 N N . ARG A 1 168 ? -23.874 -7.602 33.148 1.00 20.06 168 ARG A N 1
ATOM 1073 C CA . ARG A 1 168 ? -23.260 -8.863 33.544 1.00 21.71 168 ARG A CA 1
ATOM 1074 C C . ARG A 1 168 ? -22.159 -9.264 32.573 1.00 21.46 168 ARG A C 1
ATOM 1075 O O . ARG A 1 168 ? -21.102 -9.753 32.993 1.00 20.93 168 ARG A O 1
ATOM 1083 N N . VAL A 1 169 ? -22.374 -9.047 31.265 1.00 17.95 169 VAL A N 1
ATOM 1084 C CA . VAL A 1 169 ? -21.370 -9.425 30.280 1.00 18.36 169 VAL A CA 1
ATOM 1085 C C . VAL A 1 169 ? -20.108 -8.594 30.439 1.00 17.34 169 VAL A C 1
ATOM 1086 O O . VAL A 1 169 ? -19.002 -9.135 30.381 1.00 17.89 169 VAL A O 1
ATOM 1090 N N . LEU A 1 170 ? -20.244 -7.274 30.653 1.00 17.32 170 LEU A N 1
ATOM 1091 C CA . LEU A 1 170 ? -19.051 -6.468 30.867 1.00 16.66 170 LEU A CA 1
ATOM 1092 C C . LEU A 1 170 ? -18.368 -6.846 32.170 1.00 21.29 170 LEU A C 1
ATOM 1093 O O . LEU A 1 170 ? -17.132 -6.791 32.269 1.00 19.68 170 LEU A O 1
ATOM 1098 N N . GLY A 1 171 ? -19.146 -7.240 33.179 1.00 20.33 171 GLY A N 1
ATOM 1099 C CA . GLY A 1 171 ? -18.537 -7.743 34.395 1.00 18.85 171 GLY A CA 1
ATOM 1100 C C . GLY A 1 171 ? -17.735 -9.009 34.153 1.00 21.87 171 GLY A C 1
ATOM 1101 O O . GLY A 1 171 ? -16.671 -9.213 34.747 1.00 20.58 171 GLY A O 1
ATOM 1102 N N . LEU A 1 172 ? -18.225 -9.877 33.267 1.00 17.65 172 LEU A N 1
ATOM 1103 C CA . LEU A 1 172 ? -17.474 -11.087 32.961 1.00 17.14 172 LEU A CA 1
ATOM 1104 C C . LEU A 1 172 ? -16.218 -10.782 32.176 1.00 18.81 172 LEU A C 1
ATOM 1105 O O . LEU A 1 172 ? -15.181 -11.438 32.364 1.00 19.62 172 LEU A O 1
ATOM 1110 N N . ALA A 1 173 ? -16.294 -9.804 31.269 1.00 16.35 173 ALA A N 1
ATOM 1111 C CA . ALA A 1 173 ? -15.089 -9.378 30.561 1.00 15.85 173 ALA A CA 1
ATOM 1112 C C . ALA A 1 173 ? -14.069 -8.834 31.545 1.00 19.86 173 ALA A C 1
ATOM 1113 O O . ALA A 1 173 ? -12.875 -9.131 31.445 1.00 18.63 173 ALA A O 1
ATOM 1115 N N . ALA A 1 174 ? -14.531 -8.023 32.507 1.00 17.09 174 ALA A N 1
ATOM 1116 C CA . ALA A 1 174 ? -13.627 -7.435 33.498 1.00 16.86 174 ALA A CA 1
ATOM 1117 C C . ALA A 1 174 ? -12.926 -8.527 34.300 1.00 19.36 174 ALA A C 1
ATOM 1118 O O . ALA A 1 174 ? -11.742 -8.403 34.638 1.00 22.36 174 ALA A O 1
ATOM 1120 N N . GLU A 1 175 ? -13.633 -9.613 34.593 1.00 19.21 175 GLU A N 1
ATOM 1121 C CA . GLU A 1 175 ? -13.065 -10.700 35.385 1.00 24.12 175 GLU A CA 1
ATOM 1122 C C . GLU A 1 175 ? -12.103 -11.562 34.571 1.00 21.13 175 GLU A C 1
ATOM 1123 O O . GLU A 1 175 ? -11.058 -11.985 35.089 1.00 24.06 175 GLU A O 1
ATOM 1129 N N . HIS A 1 176 ? -12.479 -11.901 33.336 1.00 18.66 176 HIS A N 1
ATOM 1130 C CA . HIS A 1 176 ? -11.870 -13.025 32.649 1.00 20.73 176 HIS A CA 1
ATOM 1131 C C . HIS A 1 176 ? -11.111 -12.688 31.374 1.00 22.16 176 HIS A C 1
ATOM 1132 O O . HIS A 1 176 ? -10.291 -13.513 30.934 1.00 24.39 176 HIS A O 1
ATOM 1139 N N . ALA A 1 177 ? -11.389 -11.560 30.735 1.00 18.23 177 ALA A N 1
ATOM 1140 C CA . ALA A 1 177 ? -10.972 -11.384 29.356 1.00 17.56 177 ALA A CA 1
ATOM 1141 C C . ALA A 1 177 ? -9.607 -10.720 29.236 1.00 18.50 177 ALA A C 1
ATOM 1142 O O . ALA A 1 177 ? -9.188 -9.938 30.096 1.00 20.19 177 ALA A O 1
ATOM 1144 N N . ASP A 1 178 ? -8.935 -11.034 28.116 1.00 16.66 178 ASP A N 1
ATOM 1145 C CA . ASP A 1 178 ? -7.780 -10.267 27.668 1.00 19.37 178 ASP A CA 1
ATOM 1146 C C . ASP A 1 178 ? -8.185 -9.055 26.838 1.00 23.10 178 ASP A C 1
ATOM 1147 O O . ASP A 1 178 ? -7.449 -8.064 26.792 1.00 19.54 178 ASP A O 1
ATOM 1152 N N . THR A 1 179 ? -9.339 -9.126 26.175 1.00 18.15 179 THR A N 1
ATOM 1153 C CA . THR A 1 179 ? -9.866 -8.071 25.330 1.00 15.53 179 THR A CA 1
ATOM 1154 C C . THR A 1 179 ? -11.349 -7.965 25.623 1.00 16.39 179 THR A C 1
ATOM 1155 O O . THR A 1 179 ? -12.024 -8.989 25.733 1.00 17.33 179 THR A O 1
ATOM 1159 N N . VAL A 1 180 ? -11.849 -6.745 25.776 1.00 15.50 180 VAL A N 1
ATOM 1160 C CA . VAL A 1 180 ? -13.286 -6.509 25.907 1.00 14.28 180 VAL A CA 1
ATOM 1161 C C . VAL A 1 180 ? -13.740 -5.818 24.627 1.00 15.24 180 VAL A C 1
ATOM 1162 O O . VAL A 1 180 ? -13.092 -4.875 24.168 1.00 16.19 180 VAL A O 1
ATOM 1166 N N . SER A 1 181 ? -14.851 -6.273 24.064 1.00 15.51 181 SER A N 1
ATOM 1167 C CA . SER A 1 181 ? -15.417 -5.695 22.847 1.00 14.46 181 SER A CA 1
ATOM 1168 C C . SER A 1 181 ? -16.722 -5.009 23.189 1.00 15.78 181 SER A C 1
ATOM 1169 O O . SER A 1 181 ? -17.656 -5.667 23.658 1.00 19.16 181 SER A O 1
ATOM 1172 N N . PHE A 1 182 ? -16.764 -3.686 22.991 1.00 14.11 182 PHE A N 1
ATOM 1173 C CA . PHE A 1 182 ? -17.949 -2.878 23.233 1.00 16.02 182 PHE A CA 1
ATOM 1174 C C . PHE A 1 182 ? -18.766 -2.777 21.959 1.00 23.25 182 PHE A C 1
ATOM 1175 O O . PHE A 1 182 ? -18.221 -2.485 20.886 1.00 22.15 182 PHE A O 1
ATOM 1183 N N . SER A 1 183 ? -20.062 -3.031 22.064 1.00 19.95 183 SER A N 1
ATOM 1184 C CA . SER A 1 183 ? -20.929 -2.861 20.922 1.00 21.51 183 SER A CA 1
ATOM 1185 C C . SER A 1 183 ? -21.435 -1.430 20.816 1.00 23.64 183 SER A C 1
ATOM 1186 O O . SER A 1 183 ? -21.949 -0.876 21.789 1.00 27.10 183 SER A O 1
ATOM 1189 N N . GLY A 1 184 ? -21.318 -0.846 19.635 1.00 23.89 184 GLY A N 1
ATOM 1190 C CA . GLY A 1 184 ? -21.819 0.487 19.372 1.00 28.60 184 GLY A CA 1
ATOM 1191 C C . GLY A 1 184 ? -23.137 0.542 18.637 1.00 34.45 184 GLY A C 1
ATOM 1192 O O . GLY A 1 184 ? -23.600 1.634 18.299 1.00 27.79 184 GLY A O 1
ATOM 1193 N N . ALA A 1 185 ? -23.757 -0.600 18.375 1.00 35.94 185 ALA A N 1
ATOM 1194 C CA . ALA A 1 185 ? -24.976 -0.665 17.570 1.00 33.44 185 ALA A CA 1
ATOM 1195 C C . ALA A 1 185 ? -25.749 -1.880 18.042 1.00 36.38 185 ALA A C 1
ATOM 1196 O O . ALA A 1 185 ? -25.252 -3.006 17.920 1.00 56.66 185 ALA A O 1
ATOM 1198 N N . THR A 1 186 ? -26.944 -1.648 18.584 1.00 53.93 186 THR A N 1
ATOM 1199 C CA . THR A 1 186 ? -27.714 -2.657 19.307 1.00 46.02 186 THR A CA 1
ATOM 1200 C C . THR A 1 186 ? -28.905 -3.163 18.503 1.00 39.57 186 THR A C 1
ATOM 1201 O O . THR A 1 186 ? -29.464 -2.423 17.714 1.00 44.24 186 THR A O 1
ATOM 1205 N N . LEU A 1 196 ? -30.650 -1.929 13.489 1.00 49.89 196 LEU A N 1
ATOM 1206 C CA . LEU A 1 196 ? -29.663 -1.602 14.512 1.00 37.38 196 LEU A CA 1
ATOM 1207 C C . LEU A 1 196 ? -29.932 -0.212 15.082 1.00 50.09 196 LEU A C 1
ATOM 1208 O O . LEU A 1 196 ? -30.199 0.725 14.333 1.00 53.85 196 LEU A O 1
ATOM 1213 N N . ARG A 1 197 ? -29.869 -0.075 16.406 1.00 44.38 197 ARG A N 1
ATOM 1214 C CA . ARG A 1 197 ? -29.936 1.229 17.052 1.00 32.28 197 ARG A CA 1
ATOM 1215 C C . ARG A 1 197 ? -28.520 1.654 17.419 1.00 34.43 197 ARG A C 1
ATOM 1216 O O . ARG A 1 197 ? -27.792 0.889 18.051 1.00 31.77 197 ARG A O 1
ATOM 1224 N N . MET A 1 198 ? -28.122 2.850 16.992 1.00 28.72 198 MET A N 1
ATOM 1225 C CA . MET A 1 198 ? -26.772 3.337 17.268 1.00 30.50 198 MET A CA 1
ATOM 1226 C C . MET A 1 198 ? -26.710 3.891 18.684 1.00 23.20 198 MET A C 1
ATOM 1227 O O . MET A 1 198 ? -27.609 4.639 19.087 1.00 30.05 198 MET A O 1
ATOM 1232 N N . ILE A 1 199 ? -25.652 3.526 19.446 1.00 19.95 199 ILE A N 1
ATOM 1233 C CA . ILE A 1 199 ? -25.489 4.093 20.786 1.00 20.90 199 ILE A CA 1
ATOM 1234 C C . ILE A 1 199 ? -24.623 5.342 20.717 1.00 18.17 199 ILE A C 1
ATOM 1235 O O . ILE A 1 199 ? -23.598 5.378 20.029 1.00 20.91 199 ILE A O 1
ATOM 1240 N N . THR A 1 200 ? -25.034 6.373 21.461 1.00 19.10 200 THR A N 1
ATOM 1241 C CA . THR A 1 200 ? -24.326 7.641 21.441 1.00 18.76 200 THR A CA 1
ATOM 1242 C C . THR A 1 200 ? -22.939 7.531 22.082 1.00 17.73 200 THR A C 1
ATOM 1243 O O . THR A 1 200 ? -22.624 6.612 22.855 1.00 16.97 200 THR A O 1
ATOM 1247 N N . ALA A 1 201 ? -22.087 8.508 21.754 1.00 16.88 201 ALA A N 1
ATOM 1248 C CA . ALA A 1 201 ? -20.779 8.573 22.393 1.00 17.32 201 ALA A CA 1
ATOM 1249 C C . ALA A 1 201 ? -20.922 8.677 23.908 1.00 17.54 201 ALA A C 1
ATOM 1250 O O . ALA A 1 201 ? -20.132 8.088 24.658 1.00 19.01 201 ALA A O 1
ATOM 1252 N N . GLU A 1 202 ? -21.935 9.408 24.363 1.00 20.79 202 GLU A N 1
ATOM 1253 C CA . GLU A 1 202 ? -22.147 9.595 25.797 1.00 19.77 202 GLU A CA 1
ATOM 1254 C C . GLU A 1 202 ? -22.551 8.286 26.466 1.00 23.40 202 GLU A C 1
ATOM 1255 O O . GLU A 1 202 ? -22.102 7.988 27.585 1.00 21.56 202 GLU A O 1
ATOM 1261 N N . ALA A 1 203 ? -23.415 7.490 25.809 1.00 17.78 203 ALA A N 1
ATOM 1262 C CA . ALA A 1 203 ? -23.743 6.188 26.383 1.00 19.09 203 ALA A CA 1
ATOM 1263 C C . ALA A 1 203 ? -22.522 5.279 26.381 1.00 16.10 203 ALA A C 1
ATOM 1264 O O . ALA A 1 203 ? -22.316 4.505 27.320 1.00 18.77 203 ALA A O 1
ATOM 1266 N N . MET A 1 204 ? -21.699 5.349 25.330 1.00 15.37 204 MET A N 1
ATOM 1267 C CA . MET A 1 204 ? -20.461 4.573 25.306 1.00 16.12 204 MET A CA 1
ATOM 1268 C C . MET A 1 204 ? -19.483 5.013 26.399 1.00 14.76 204 MET A C 1
ATOM 1269 O O . MET A 1 204 ? -18.773 4.177 26.972 1.00 17.21 204 MET A O 1
ATOM 1274 N N . ASP A 1 205 ? -19.400 6.327 26.675 1.00 17.46 205 ASP A N 1
ATOM 1275 C CA . ASP A 1 205 ? -18.598 6.786 27.807 1.00 16.26 205 ASP A CA 1
ATOM 1276 C C . ASP A 1 205 ? -18.993 6.017 29.063 1.00 16.67 205 ASP A C 1
ATOM 1277 O O . ASP A 1 205 ? -18.139 5.567 29.832 1.00 18.36 205 ASP A O 1
ATOM 1282 N N . GLU A 1 206 ? -20.298 5.874 29.286 1.00 16.79 206 GLU A N 1
ATOM 1283 C CA . GLU A 1 206 ? -20.797 5.237 30.501 1.00 16.54 206 GLU A CA 1
ATOM 1284 C C . GLU A 1 206 ? -20.475 3.745 30.494 1.00 15.61 206 GLU A C 1
ATOM 1285 O O . GLU A 1 206 ? -20.101 3.182 31.529 1.00 18.06 206 GLU A O 1
ATOM 1291 N N . ARG A 1 207 ? -20.574 3.080 29.320 1.00 14.69 207 ARG A N 1
ATOM 1292 C CA . ARG A 1 207 ? -20.274 1.649 29.282 1.00 15.16 207 ARG A CA 1
ATOM 1293 C C . ARG A 1 207 ? -18.796 1.377 29.525 1.00 14.30 207 ARG A C 1
ATOM 1294 O O . ARG A 1 207 ? -18.442 0.415 30.223 1.00 15.54 207 ARG A O 1
ATOM 1302 N N . VAL A 1 208 ? -17.921 2.207 28.967 1.00 14.49 208 VAL A N 1
ATOM 1303 C CA . VAL A 1 208 ? -16.492 2.044 29.181 1.00 15.67 208 VAL A CA 1
ATOM 1304 C C . VAL A 1 208 ? -16.148 2.304 30.656 1.00 16.31 208 VAL A C 1
ATOM 1305 O O . VAL A 1 208 ? -15.355 1.578 31.266 1.00 17.45 208 VAL A O 1
ATOM 1309 N N . ALA A 1 209 ? -16.787 3.300 31.270 1.00 17.24 209 ALA A N 1
ATOM 1310 C CA . ALA A 1 209 ? -16.508 3.592 32.671 1.00 16.25 209 ALA A CA 1
ATOM 1311 C C . ALA A 1 209 ? -17.019 2.476 33.560 1.00 19.15 209 ALA A C 1
ATOM 1312 O O . ALA A 1 209 ? -16.412 2.159 34.597 1.00 18.87 209 ALA A O 1
ATOM 1314 N N . PHE A 1 210 ? -18.165 1.898 33.196 1.00 17.44 210 PHE A N 1
ATOM 1315 C CA . PHE A 1 210 ? -18.684 0.777 33.953 1.00 16.60 210 PHE A CA 1
ATOM 1316 C C . PHE A 1 210 ? -17.711 -0.386 33.916 1.00 18.47 210 PHE A C 1
ATOM 1317 O O . PHE A 1 210 ? -17.388 -0.974 34.961 1.00 16.82 210 PHE A O 1
ATOM 1325 N N . PHE A 1 211 ? -17.264 -0.747 32.710 1.00 14.71 211 PHE A N 1
ATOM 1326 C CA . PHE A 1 211 ? -16.273 -1.798 32.566 1.00 13.23 211 PHE A CA 1
ATOM 1327 C C . PHE A 1 211 ? -15.032 -1.505 33.414 1.00 17.75 211 PHE A C 1
ATOM 1328 O O . PHE A 1 211 ? -14.515 -2.389 34.114 1.00 16.57 211 PHE A O 1
ATOM 1336 N N . ALA A 1 212 ? -14.521 -0.283 33.348 1.00 18.56 212 ALA A N 1
ATOM 1337 C CA . ALA A 1 212 ? -13.257 0.068 34.038 1.00 16.74 212 ALA A CA 1
ATOM 1338 C C . ALA A 1 212 ? -13.408 -0.081 35.547 1.00 17.76 212 ALA A C 1
ATOM 1339 O O . ALA A 1 212 ? -12.458 -0.473 36.206 1.00 21.56 212 ALA A O 1
ATOM 1341 N N . GLU A 1 213 ? -14.582 0.260 36.065 1.00 18.68 213 GLU A N 1
ATOM 1342 C CA . GLU A 1 213 ? -14.838 0.170 37.523 1.00 22.76 213 GLU A CA 1
ATOM 1343 C C . GLU A 1 213 ? -14.866 -1.302 37.935 1.00 23.01 213 GLU A C 1
ATOM 1344 O O . GLU A 1 213 ? -14.309 -1.637 38.971 1.00 22.26 213 GLU A O 1
ATOM 1350 N N . ARG A 1 214 ? -15.508 -2.139 37.126 1.00 19.62 214 ARG A N 1
ATOM 1351 C CA . ARG A 1 214 ? -15.583 -3.585 37.448 1.00 21.70 214 ARG A CA 1
ATOM 1352 C C . ARG A 1 214 ? -14.185 -4.217 37.325 1.00 18.92 214 ARG A C 1
ATOM 1353 O O . ARG A 1 214 ? -13.874 -5.108 38.108 1.00 23.28 214 ARG A O 1
ATOM 1361 N N . ALA A 1 215 ? -13.393 -3.764 36.361 1.00 16.55 215 ALA A N 1
ATOM 1362 C CA . ALA A 1 215 ? -12.065 -4.366 36.097 1.00 18.45 215 ALA A CA 1
ATOM 1363 C C . ALA A 1 215 ? -11.113 -4.038 37.240 1.00 22.29 215 ALA A C 1
ATOM 1364 O O . ALA A 1 215 ? -10.281 -4.859 37.559 1.00 21.28 215 ALA A O 1
ATOM 1366 N N . GLY A 1 216 ? -11.272 -2.857 37.822 1.00 20.27 216 GLY A N 1
ATOM 1367 C CA . GLY A 1 216 ? -10.404 -2.418 38.918 1.00 21.77 216 GLY A CA 1
ATOM 1368 C C . GLY A 1 216 ? -8.940 -2.482 38.545 1.00 21.11 216 GLY A C 1
ATOM 1369 O O . GLY A 1 216 ? -8.562 -1.885 37.536 1.00 20.14 216 GLY A O 1
ATOM 1370 N N . GLU A 1 217 ? -8.151 -3.177 39.357 1.00 22.35 217 GLU A N 1
ATOM 1371 C CA . GLU A 1 217 ? -6.684 -3.282 39.167 1.00 21.26 217 GLU A CA 1
ATOM 1372 C C . GLU A 1 217 ? -6.337 -3.941 37.830 1.00 24.01 217 GLU A C 1
ATOM 1373 O O . GLU A 1 217 ? -5.220 -3.735 37.366 1.00 26.21 217 GLU A O 1
ATOM 1379 N N . ARG A 1 218 ? -7.281 -4.674 37.239 1.00 19.76 218 ARG A N 1
ATOM 1380 C CA . ARG A 1 218 ? -6.981 -5.416 35.987 1.00 24.42 218 ARG A CA 1
ATOM 1381 C C . ARG A 1 218 ? -7.259 -4.546 34.753 1.00 22.74 218 ARG A C 1
ATOM 1382 O O . ARG A 1 218 ? -6.928 -4.957 33.648 1.00 23.25 218 ARG A O 1
ATOM 1390 N N . ASP A 1 219 ? -7.806 -3.365 34.966 1.00 19.67 219 ASP A N 1
ATOM 1391 C CA . ASP A 1 219 ? -8.217 -2.511 33.836 1.00 19.85 219 ASP A CA 1
ATOM 1392 C C . ASP A 1 219 ? -7.071 -2.342 32.840 1.00 20.70 219 ASP A C 1
ATOM 1393 O O . ASP A 1 219 ? -7.317 -2.488 31.650 1.00 22.19 219 ASP A O 1
ATOM 1398 N N . SER A 1 220 ? -5.875 -2.001 33.310 1.00 19.91 220 SER A N 1
ATOM 1399 C CA . SER A 1 220 ? -4.765 -1.736 32.406 1.00 21.67 220 SER A CA 1
ATOM 1400 C C . SER A 1 220 ? -4.338 -2.954 31.596 1.00 28.08 220 SER A C 1
ATOM 1401 O O . SER A 1 220 ? -3.637 -2.795 30.598 1.00 31.05 220 SER A O 1
ATOM 1404 N N . GLN A 1 221 ? -4.753 -4.151 31.982 1.00 24.42 221 GLN A N 1
ATOM 1405 C CA . GLN A 1 221 ? -4.352 -5.377 31.311 1.00 21.10 221 GLN A CA 1
ATOM 1406 C C . GLN A 1 221 ? -5.313 -5.817 30.215 1.00 21.86 221 GLN A C 1
ATOM 1407 O O . GLN A 1 221 ? -5.056 -6.838 29.562 1.00 26.01 221 GLN A O 1
ATOM 1413 N N . VAL A 1 222 ? -6.425 -5.127 30.042 1.00 17.34 222 VAL A N 1
ATOM 1414 C CA . VAL A 1 222 ? -7.475 -5.543 29.128 1.00 19.11 222 VAL A CA 1
ATOM 1415 C C . VAL A 1 222 ? -7.509 -4.575 27.954 1.00 19.24 222 VAL A C 1
ATOM 1416 O O . VAL A 1 222 ? -7.773 -3.377 28.123 1.00 19.03 222 VAL A O 1
ATOM 1420 N N . GLU A 1 223 ? -7.270 -5.110 26.762 1.00 17.24 223 GLU A N 1
ATOM 1421 C CA . GLU A 1 223 ? -7.387 -4.359 25.515 1.00 17.86 223 GLU A CA 1
ATOM 1422 C C . GLU A 1 223 ? -8.848 -4.067 25.220 1.00 16.85 223 GLU A C 1
ATOM 1423 O O . GLU A 1 223 ? -9.729 -4.891 25.487 1.00 17.53 223 GLU A O 1
ATOM 1429 N N . ARG A 1 224 ? -9.118 -2.884 24.669 1.00 15.71 224 ARG A N 1
ATOM 1430 C CA . ARG A 1 224 ? -10.480 -2.498 24.355 1.00 15.30 224 ARG A CA 1
ATOM 1431 C C . ARG A 1 224 ? -10.700 -2.445 22.847 1.00 14.64 224 ARG A C 1
ATOM 1432 O O . ARG A 1 224 ? -9.966 -1.760 22.130 1.00 15.89 224 ARG A O 1
ATOM 1440 N N . ASN A 1 225 ? -11.741 -3.127 22.414 1.00 14.50 225 ASN A N 1
ATOM 1441 C CA . ASN A 1 225 ? -12.128 -3.290 21.018 1.00 15.81 225 ASN A CA 1
ATOM 1442 C C . ASN A 1 225 ? -13.492 -2.680 20.750 1.00 17.81 225 ASN A C 1
ATOM 1443 O O . ASN A 1 225 ? -14.389 -2.685 21.605 1.00 15.19 225 ASN A O 1
ATOM 1448 N N . THR A 1 226 ? -13.676 -2.175 19.535 1.00 15.59 226 THR A N 1
ATOM 1449 C CA . THR A 1 226 ? -15.039 -1.976 19.074 1.00 17.04 226 THR A CA 1
ATOM 1450 C C . THR A 1 226 ? -15.099 -2.234 17.581 1.00 18.92 226 THR A C 1
ATOM 1451 O O . THR A 1 226 ? -14.082 -2.212 16.890 1.00 18.14 226 THR A O 1
ATOM 1455 N N . LEU A 1 227 ? -16.312 -2.525 17.114 1.00 16.29 227 LEU A N 1
ATOM 1456 C CA . LEU A 1 227 ? -16.621 -2.741 15.708 1.00 15.96 227 LEU A CA 1
ATOM 1457 C C . LEU A 1 227 ? -17.254 -1.490 15.135 1.00 19.67 227 LEU A C 1
ATOM 1458 O O . LEU A 1 227 ? -18.282 -1.025 15.639 1.00 19.38 227 LEU A O 1
ATOM 1463 N N . VAL A 1 228 ? -16.652 -0.968 14.073 1.00 17.10 228 VAL A N 1
ATOM 1464 C CA . VAL A 1 228 ? -17.205 0.138 13.302 1.00 17.88 228 VAL A CA 1
ATOM 1465 C C . VAL A 1 228 ? -18.107 -0.490 12.253 1.00 17.55 228 VAL A C 1
ATOM 1466 O O . VAL A 1 228 ? -17.661 -1.342 11.481 1.00 18.43 228 VAL A O 1
ATOM 1470 N N . GLN A 1 229 ? -19.385 -0.095 12.220 1.00 16.45 229 GLN A N 1
ATOM 1471 C CA . GLN A 1 229 ? -20.333 -0.703 11.301 1.00 19.60 229 GLN A CA 1
ATOM 1472 C C . GLN A 1 229 ? -20.242 -0.123 9.900 1.00 17.38 229 GLN A C 1
ATOM 1473 O O . GLN A 1 229 ? -20.452 -0.845 8.929 1.00 22.59 229 GLN A O 1
ATOM 1479 N N . SER A 1 230 ? -19.940 1.169 9.777 1.00 19.59 230 SER A N 1
ATOM 1480 C CA . SER A 1 230 ? -19.914 1.833 8.486 1.00 21.08 230 SER A CA 1
ATOM 1481 C C . SER A 1 230 ? -18.720 2.760 8.374 1.00 21.24 230 SER A C 1
ATOM 1482 O O . SER A 1 230 ? -18.456 3.555 9.280 1.00 19.29 230 SER A O 1
ATOM 1485 N N . VAL A 1 231 ? -18.036 2.685 7.243 1.00 17.72 231 VAL A N 1
ATOM 1486 C CA . VAL A 1 231 ? -16.912 3.545 6.930 1.00 17.72 231 VAL A CA 1
ATOM 1487 C C . VAL A 1 231 ? -17.293 4.352 5.692 1.00 19.47 231 VAL A C 1
ATOM 1488 O O . VAL A 1 231 ? -17.312 3.821 4.572 1.00 21.68 231 VAL A O 1
ATOM 1492 N N . ILE A 1 232 ? -17.600 5.629 5.884 1.00 18.17 232 ILE A N 1
ATOM 1493 C CA . ILE A 1 232 ? -18.234 6.446 4.860 1.00 19.71 232 ILE A CA 1
ATOM 1494 C C . ILE A 1 232 ? -17.229 7.484 4.385 1.00 22.89 232 ILE A C 1
ATOM 1495 O O . ILE A 1 232 ? -16.996 8.496 5.052 1.00 23.24 232 ILE A O 1
ATOM 1500 N N . ALA A 1 233 ? -16.658 7.244 3.200 1.00 20.90 233 ALA A N 1
ATOM 1501 C CA . ALA A 1 233 ? -15.697 8.163 2.610 1.00 25.00 233 ALA A CA 1
ATOM 1502 C C . ALA A 1 233 ? -16.430 9.333 1.966 1.00 27.39 233 ALA A C 1
ATOM 1503 O O . ALA A 1 233 ? -17.325 9.139 1.132 1.00 30.02 233 ALA A O 1
ATOM 1505 N N . THR A 1 234 ? -16.057 10.544 2.360 1.00 24.27 234 THR A N 1
ATOM 1506 C CA . THR A 1 234 ? -16.720 11.732 1.857 1.00 24.66 234 THR A CA 1
ATOM 1507 C C . THR A 1 234 ? -15.834 12.941 2.087 1.00 25.99 234 THR A C 1
ATOM 1508 O O . THR A 1 234 ? -15.107 13.018 3.082 1.00 26.39 234 THR A O 1
ATOM 1512 N N . ASP A 1 235 ? -15.934 13.896 1.166 1.00 30.51 235 ASP A N 1
ATOM 1513 C CA . ASP A 1 235 ? -15.297 15.192 1.315 1.00 30.52 235 ASP A CA 1
ATOM 1514 C C . ASP A 1 235 ? -16.167 16.184 2.080 1.00 43.27 235 ASP A C 1
ATOM 1515 O O . ASP A 1 235 ? -15.729 17.311 2.323 1.00 41.76 235 ASP A O 1
ATOM 1520 N N . ASP A 1 236 ? -17.404 15.804 2.429 1.00 33.03 236 ASP A N 1
ATOM 1521 C CA . ASP A 1 236 ? -18.314 16.683 3.209 1.00 32.59 236 ASP A CA 1
ATOM 1522 C C . ASP A 1 236 ? -18.951 15.881 4.342 1.00 38.98 236 ASP A C 1
ATOM 1523 O O . ASP A 1 236 ? -20.089 15.490 4.210 1.00 28.41 236 ASP A O 1
ATOM 1528 N N . ARG A 1 237 ? -18.228 15.703 5.442 1.00 32.74 237 ARG A N 1
ATOM 1529 C CA . ARG A 1 237 ? -18.752 14.885 6.560 1.00 27.94 237 ARG A CA 1
ATOM 1530 C C . ARG A 1 237 ? -19.998 15.547 7.162 1.00 28.23 237 ARG A C 1
ATOM 1531 O O . ARG A 1 237 ? -20.901 14.845 7.610 1.00 27.23 237 ARG A O 1
ATOM 1539 N N . ALA A 1 238 ? -20.027 16.881 7.151 1.00 32.25 238 ALA A N 1
ATOM 1540 C CA . ALA A 1 238 ? -21.163 17.608 7.752 1.00 29.15 238 ALA A CA 1
ATOM 1541 C C . ALA A 1 238 ? -22.430 17.363 6.931 1.00 28.34 238 ALA A C 1
ATOM 1542 O O . ALA A 1 238 ? -23.468 17.098 7.520 1.00 34.71 238 ALA A O 1
ATOM 1544 N N . ALA A 1 239 ? -22.344 17.447 5.605 1.00 30.81 239 ALA A N 1
ATOM 1545 C CA . ALA A 1 239 ? -23.501 17.176 4.764 1.00 32.06 239 ALA A CA 1
ATOM 1546 C C . ALA A 1 239 ? -23.912 15.713 4.841 1.00 26.99 239 ALA A C 1
ATOM 1547 O O . ALA A 1 239 ? -25.108 15.401 4.784 1.00 29.54 239 ALA A O 1
ATOM 1549 N N . THR A 1 240 ? -22.935 14.816 4.975 1.00 26.05 240 THR A N 1
ATOM 1550 C CA . THR A 1 240 ? -23.207 13.385 5.104 1.00 24.08 240 THR A CA 1
ATOM 1551 C C . THR A 1 240 ? -23.985 13.078 6.377 1.00 24.20 240 THR A C 1
ATOM 1552 O O . THR A 1 240 ? -25.024 12.411 6.338 1.00 24.83 240 THR A O 1
ATOM 1556 N N . ALA A 1 241 ? -23.520 13.601 7.513 1.00 23.89 241 ALA A N 1
ATOM 1557 C CA . ALA A 1 241 ? -24.215 13.366 8.773 1.00 23.44 241 ALA A CA 1
ATOM 1558 C C . ALA A 1 241 ? -25.630 13.927 8.743 1.00 25.30 241 ALA A C 1
ATOM 1559 O O . ALA A 1 241 ? -26.558 13.322 9.291 1.00 30.80 241 ALA A O 1
ATOM 1561 N N . LYS A 1 242 ? -25.817 15.089 8.121 1.00 26.95 242 LYS A N 1
ATOM 1562 C CA . LYS A 1 242 ? -27.157 15.649 8.027 1.00 29.34 242 LYS A CA 1
ATOM 1563 C C . LYS A 1 242 ? -28.090 14.703 7.279 1.00 41.07 242 LYS A C 1
ATOM 1564 O O . LYS A 1 242 ? -29.228 14.475 7.701 1.00 33.98 242 LYS A O 1
ATOM 1570 N N . ALA A 1 243 ? -27.636 14.128 6.170 1.00 32.74 243 ALA A N 1
ATOM 1571 C CA . ALA A 1 243 ? -28.481 13.217 5.364 1.00 30.16 243 ALA A CA 1
ATOM 1572 C C . ALA A 1 243 ? -28.779 11.947 6.158 1.00 29.20 243 ALA A C 1
ATOM 1573 O O . ALA A 1 243 ? -29.870 11.401 6.029 1.00 34.22 243 ALA A O 1
ATOM 1575 N N . MET A 1 244 ? -27.840 11.514 6.991 1.00 27.14 244 MET A N 1
ATOM 1576 C CA . MET A 1 244 ? -27.970 10.231 7.723 1.00 28.94 244 MET A CA 1
ATOM 1577 C C . MET A 1 244 ? -28.995 10.318 8.865 1.00 33.35 244 MET A C 1
ATOM 1578 O O . MET A 1 244 ? -29.408 9.276 9.376 1.00 32.64 244 MET A O 1
ATOM 1583 N N . ARG A 1 245 ? -29.420 11.511 9.214 1.00 33.21 245 ARG A N 1
ATOM 1584 C CA . ARG A 1 245 ? -30.427 11.689 10.283 1.00 41.74 245 ARG A CA 1
ATOM 1585 C C . ARG A 1 245 ? -31.691 10.928 9.875 1.00 47.46 245 ARG A C 1
ATOM 1586 O O . ARG A 1 245 ? -32.435 10.488 10.762 1.00 48.14 245 ARG A O 1
ATOM 1594 N N . SER A 1 246 ? -31.909 10.772 8.576 1.00 38.33 246 SER A N 1
ATOM 1595 C CA . SER A 1 246 ? -33.089 10.046 8.048 1.00 35.59 246 SER A CA 1
ATOM 1596 C C . SER A 1 246 ? -33.124 8.611 8.575 1.00 41.90 246 SER A C 1
ATOM 1597 O O . SER A 1 246 ? -34.228 8.121 8.820 1.00 59.63 246 SER A O 1
ATOM 1600 N N . ARG A 1 247 ? -31.974 7.970 8.714 1.00 40.29 247 ARG A N 1
ATOM 1601 C CA . ARG A 1 247 ? -31.925 6.555 9.155 1.00 52.38 247 ARG A CA 1
ATOM 1602 C C . ARG A 1 247 ? -31.712 6.488 10.676 1.00 50.10 247 ARG A C 1
ATOM 1603 O O . ARG A 1 247 ? -31.787 5.378 11.215 1.00 59.12 247 ARG A O 1
ATOM 1611 N N . MET A 1 248 ? -31.478 7.626 11.321 1.00 45.61 248 MET A N 1
ATOM 1612 C CA . MET A 1 248 ? -31.198 7.709 12.780 1.00 39.42 248 MET A CA 1
ATOM 1613 C C . MET A 1 248 ? -31.913 8.953 13.305 1.00 45.38 248 MET A C 1
ATOM 1614 O O . MET A 1 248 ? -31.228 9.900 13.696 1.00 41.77 248 MET A O 1
ATOM 1619 N N . PRO A 1 249 ? -33.266 9.003 13.278 1.00 38.45 249 PRO A N 1
ATOM 1620 C CA . PRO A 1 249 ? -33.998 10.216 13.631 1.00 36.39 249 PRO A CA 1
ATOM 1621 C C . PRO A 1 249 ? -33.878 10.721 15.054 1.00 47.51 249 PRO A C 1
ATOM 1622 O O . PRO A 1 249 ? -34.085 11.914 15.290 1.00 56.59 249 PRO A O 1
ATOM 1626 N N . TYR A 1 250 ? -33.544 9.841 15.985 1.00 47.21 250 TYR A N 1
ATOM 1627 C CA . TYR A 1 250 ? -33.393 10.170 17.395 1.00 51.31 250 TYR A CA 1
ATOM 1628 C C . TYR A 1 250 ? -32.087 10.906 17.681 1.00 51.95 250 TYR A C 1
ATOM 1629 O O . TYR A 1 250 ? -31.844 11.271 18.838 1.00 47.88 250 TYR A O 1
ATOM 1638 N N . LEU A 1 251 ? -31.263 11.160 16.657 1.00 43.04 251 LEU A N 1
ATOM 1639 C CA . LEU A 1 251 ? -29.957 11.775 16.832 1.00 41.77 251 LEU A CA 1
ATOM 1640 C C . LEU A 1 251 ? -29.834 13.065 16.033 1.00 42.28 251 LEU A C 1
ATOM 1641 O O . LEU A 1 251 ? -30.424 13.216 14.956 1.00 39.21 251 LEU A O 1
ATOM 1646 N N . THR A 1 252 ? -29.041 13.989 16.564 1.00 31.40 252 THR A N 1
ATOM 1647 C CA . THR A 1 252 ? -28.614 15.165 15.828 1.00 36.20 252 THR A CA 1
ATOM 1648 C C . THR A 1 252 ? -27.426 14.823 14.930 1.00 28.47 252 THR A C 1
ATOM 1649 O O . THR A 1 252 ? -26.743 13.821 15.128 1.00 27.72 252 THR A O 1
ATOM 1653 N N . ALA A 1 253 ? -27.161 15.703 13.960 1.00 37.62 253 ALA A N 1
ATOM 1654 C CA . ALA A 1 253 ? -25.986 15.522 13.111 1.00 32.29 253 ALA A CA 1
ATOM 1655 C C . ALA A 1 253 ? -24.710 15.521 13.942 1.00 26.12 253 ALA A C 1
ATOM 1656 O O . ALA A 1 253 ? -23.772 14.761 13.669 1.00 25.51 253 ALA A O 1
ATOM 1658 N N . GLU A 1 254 ? -24.669 16.345 14.992 1.00 33.49 254 GLU A N 1
ATOM 1659 C CA . GLU A 1 254 ? -23.487 16.398 15.839 1.00 35.14 254 GLU A CA 1
ATOM 1660 C C . GLU A 1 254 ? -23.267 15.070 16.555 1.00 26.46 254 GLU A C 1
ATOM 1661 O O . GLU A 1 254 ? -22.132 14.596 16.671 1.00 25.38 254 GLU A O 1
ATOM 1667 N N . GLN A 1 255 ? -24.345 14.464 17.062 1.00 26.58 255 GLN A N 1
ATOM 1668 C CA . GLN A 1 255 ? -24.218 13.154 17.689 1.00 22.77 255 GLN A CA 1
ATOM 1669 C C . GLN A 1 255 ? -23.768 12.108 16.682 1.00 19.99 255 GLN A C 1
ATOM 1670 O O . GLN A 1 255 ? -22.960 11.239 17.005 1.00 21.68 255 GLN A O 1
ATOM 1676 N N . ILE A 1 256 ? -24.286 12.179 15.459 1.00 22.50 256 ILE A N 1
ATOM 1677 C CA . ILE A 1 256 ? -23.935 11.193 14.441 1.00 19.49 256 ILE A CA 1
ATOM 1678 C C . ILE A 1 256 ? -22.440 11.243 14.162 1.00 19.17 256 ILE A C 1
ATOM 1679 O O . ILE A 1 256 ? -21.785 10.211 13.995 1.00 18.58 256 ILE A O 1
ATOM 1684 N N . LEU A 1 257 ? -21.870 12.443 14.132 1.00 20.51 257 LEU A N 1
ATOM 1685 C CA . LEU A 1 257 ? -20.446 12.553 13.888 1.00 18.62 257 LEU A CA 1
ATOM 1686 C C . LEU A 1 257 ? -19.599 12.102 15.067 1.00 23.33 257 LEU A C 1
ATOM 1687 O O . LEU A 1 257 ? -18.378 11.991 14.916 1.00 22.03 257 LEU A O 1
ATOM 1692 N N . GLN A 1 258 ? -20.199 11.807 16.229 1.00 18.14 258 GLN A N 1
ATOM 1693 C CA . GLN A 1 258 ? -19.466 11.258 17.363 1.00 21.49 258 GLN A CA 1
ATOM 1694 C C . GLN A 1 258 ? -19.799 9.797 17.635 1.00 17.12 258 GLN A C 1
ATOM 1695 O O . GLN A 1 258 ? -19.233 9.209 18.554 1.00 18.67 258 GLN A O 1
ATOM 1701 N N . LEU A 1 259 ? -20.636 9.162 16.813 1.00 16.70 259 LEU A N 1
ATOM 1702 C CA . LEU A 1 259 ? -20.990 7.774 17.067 1.00 16.81 259 LEU A CA 1
ATOM 1703 C C . LEU A 1 259 ? -19.782 6.869 16.900 1.00 20.03 259 LEU A C 1
ATOM 1704 O O . LEU A 1 259 ? -19.172 6.841 15.817 1.00 16.49 259 LEU A O 1
ATOM 1709 N N . PRO A 1 260 ? -19.438 6.059 17.896 1.00 16.99 260 PRO A N 1
ATOM 1710 C CA . PRO A 1 260 ? -18.257 5.204 17.728 1.00 16.57 260 PRO A CA 1
ATOM 1711 C C . PRO A 1 260 ? -18.418 4.151 16.657 1.00 17.00 260 PRO A C 1
ATOM 1712 O O . PRO A 1 260 ? -17.414 3.610 16.195 1.00 21.09 260 PRO A O 1
ATOM 1716 N N . THR A 1 261 ? -19.637 3.821 16.246 1.00 16.30 261 THR A N 1
ATOM 1717 C CA . THR A 1 261 ? -19.822 2.784 15.235 1.00 17.11 261 THR A CA 1
ATOM 1718 C C . THR A 1 261 ? -19.763 3.311 13.809 1.00 17.55 261 THR A C 1
ATOM 1719 O O . THR A 1 261 ? -19.964 2.536 12.868 1.00 18.87 261 THR A O 1
ATOM 1723 N N . LEU A 1 262 ? -19.512 4.590 13.627 1.00 16.33 262 LEU A N 1
ATOM 1724 C CA . LEU A 1 262 ? -19.448 5.169 12.294 1.00 18.83 262 LEU A CA 1
ATOM 1725 C C . LEU A 1 262 ? -18.142 5.934 12.169 1.00 18.69 262 LEU A C 1
ATOM 1726 O O . LEU A 1 262 ? -17.712 6.608 13.108 1.00 19.31 262 LEU A O 1
ATOM 1731 N N . LEU A 1 263 ? -17.512 5.834 10.997 1.00 16.81 263 LEU A N 1
ATOM 1732 C CA . LEU A 1 263 ? -16.354 6.645 10.667 1.00 14.17 263 LEU A CA 1
ATOM 1733 C C . LEU A 1 263 ? -16.731 7.382 9.386 1.00 17.29 263 LEU A C 1
ATOM 1734 O O . LEU A 1 263 ? -17.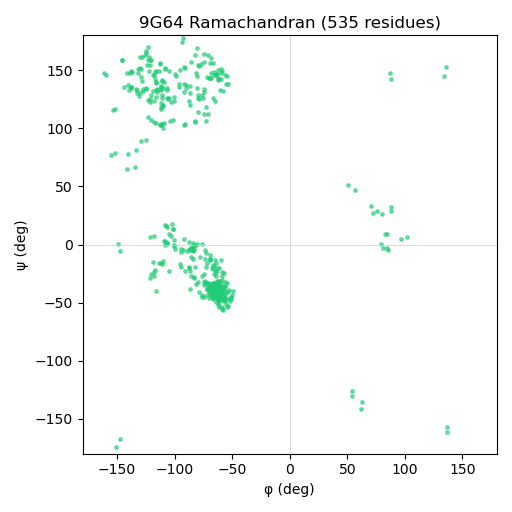125 6.737 8.412 1.00 19.38 263 LEU A O 1
ATOM 1739 N N . ILE A 1 264 ? -16.652 8.714 9.407 1.00 19.07 264 ILE A N 1
ATOM 1740 C CA . ILE A 1 264 ? -17.095 9.545 8.293 1.00 17.79 264 ILE A CA 1
ATOM 1741 C C . ILE A 1 264 ? -16.024 10.576 7.970 1.00 18.05 264 ILE A C 1
ATOM 1742 O O . ILE A 1 264 ? -15.556 11.290 8.864 1.00 21.39 264 ILE A O 1
ATOM 1747 N N . GLY A 1 265 ? -15.660 10.673 6.683 1.00 21.37 265 GLY A N 1
ATOM 1748 C CA . GLY A 1 265 ? -14.783 11.734 6.233 1.00 21.28 265 GLY A CA 1
ATOM 1749 C C . GLY A 1 265 ? -13.732 11.203 5.276 1.00 21.28 265 GLY A C 1
ATOM 1750 O O . GLY A 1 265 ? -13.877 10.133 4.681 1.00 21.06 265 GLY A O 1
ATOM 1751 N N . THR A 1 266 ? -12.674 12.000 5.118 1.00 23.34 266 THR A N 1
ATOM 1752 C CA . THR A 1 266 ? -11.495 11.571 4.392 1.00 23.52 266 THR A CA 1
ATOM 1753 C C . THR A 1 266 ? -10.691 10.584 5.233 1.00 23.58 266 THR A C 1
ATOM 1754 O O . THR A 1 266 ? -10.883 10.484 6.445 1.00 22.02 266 THR A O 1
ATOM 1758 N N . PRO A 1 267 ? -9.766 9.847 4.616 1.00 22.24 267 PRO A N 1
ATOM 1759 C CA . PRO A 1 267 ? -8.910 8.966 5.432 1.00 21.94 267 PRO A CA 1
ATOM 1760 C C . PRO A 1 267 ? -8.193 9.723 6.543 1.00 20.24 267 PRO A C 1
ATOM 1761 O O . PRO A 1 267 ? -8.112 9.237 7.676 1.00 22.96 267 PRO A O 1
ATOM 1765 N N . ALA A 1 268 ? -7.707 10.925 6.258 1.00 23.02 268 ALA A N 1
ATOM 1766 C CA . ALA A 1 268 ? -7.009 11.703 7.274 1.00 24.50 268 ALA A CA 1
ATOM 1767 C C . ALA A 1 268 ? -7.937 12.067 8.430 1.00 25.90 268 ALA A C 1
ATOM 1768 O O . ALA A 1 268 ? -7.549 11.985 9.601 1.00 25.00 268 ALA A O 1
ATOM 1770 N N . GLN A 1 269 ? -9.165 12.477 8.117 1.00 22.65 269 GLN A N 1
ATOM 1771 C CA . GLN A 1 269 ? -10.145 12.776 9.154 1.00 23.09 269 GLN A CA 1
ATOM 1772 C C . GLN A 1 269 ? -10.492 11.539 9.962 1.00 21.61 269 GLN A C 1
ATOM 1773 O O . GLN A 1 269 ? -10.666 11.622 11.188 1.00 23.08 269 GLN A O 1
ATOM 1779 N N . MET A 1 270 ? -10.627 10.390 9.294 1.00 17.54 270 MET A N 1
ATOM 1780 C CA . MET A 1 270 ? -10.958 9.179 10.021 1.00 17.22 270 MET A CA 1
ATOM 1781 C C . MET A 1 270 ? -9.810 8.741 10.921 1.00 20.80 270 MET A C 1
ATOM 1782 O O . MET A 1 270 ? -10.038 8.220 12.021 1.00 19.86 270 MET A O 1
ATOM 1787 N N . ALA A 1 271 ? -8.570 8.887 10.458 1.00 19.40 271 ALA A N 1
ATOM 1788 C CA . ALA A 1 271 ? -7.444 8.582 11.328 1.00 16.73 271 ALA A CA 1
ATOM 1789 C C . ALA A 1 271 ? -7.443 9.491 12.552 1.00 19.59 271 ALA A C 1
ATOM 1790 O O . ALA A 1 271 ? -7.184 9.040 13.670 1.00 20.02 271 ALA A O 1
ATOM 1792 N N . GLU A 1 272 ? -7.706 10.784 12.358 1.00 19.16 272 GLU A N 1
ATOM 1793 C CA . GLU A 1 272 ? -7.753 11.695 13.503 1.00 19.78 272 GLU A CA 1
ATOM 1794 C C . GLU A 1 272 ? -8.863 11.303 14.469 1.00 19.67 272 GLU A C 1
ATOM 1795 O O . GLU A 1 272 ? -8.682 11.355 15.699 1.00 20.14 272 GLU A O 1
ATOM 1801 N N . THR A 1 273 ? -10.019 10.915 13.929 1.00 18.49 273 THR A N 1
ATOM 1802 C CA . THR A 1 273 ? -11.138 10.458 14.751 1.00 18.24 273 THR A CA 1
ATOM 1803 C C . THR A 1 273 ? -10.752 9.229 15.567 1.00 19.24 273 THR A C 1
ATOM 1804 O O . THR A 1 273 ? -11.057 9.148 16.765 1.00 19.52 273 THR A O 1
ATOM 1808 N N . LEU A 1 274 ? -10.050 8.266 14.955 1.00 17.01 274 LEU A N 1
ATOM 1809 C CA . LEU A 1 274 ? -9.669 7.087 15.727 1.00 18.43 274 LEU A CA 1
ATOM 1810 C C . LEU A 1 274 ? -8.661 7.428 16.815 1.00 16.75 274 LEU A C 1
ATOM 1811 O O . LEU A 1 274 ? -8.685 6.809 17.890 1.00 17.96 274 LEU A O 1
ATOM 1816 N N . LEU A 1 275 ? -7.765 8.386 16.553 1.00 16.87 275 LEU A N 1
ATOM 1817 C CA . LEU A 1 275 ? -6.835 8.823 17.582 1.00 17.53 275 LEU A CA 1
ATOM 1818 C C . LEU A 1 275 ? -7.595 9.435 18.748 1.00 19.92 275 LEU A C 1
ATOM 1819 O O . LEU A 1 275 ? -7.324 9.120 19.903 1.00 19.69 275 LEU A O 1
ATOM 1824 N N . GLU A 1 276 ? -8.588 10.271 18.443 1.00 20.11 276 GLU A N 1
ATOM 1825 C CA . GLU A 1 276 ? -9.417 10.897 19.475 1.00 18.28 276 GLU A CA 1
ATOM 1826 C C . GLU A 1 276 ? -10.191 9.858 20.268 1.00 18.39 276 GLU A C 1
ATOM 1827 O O . GLU A 1 276 ? -10.333 9.977 21.495 1.00 20.49 276 GLU A O 1
ATOM 1833 N N . ARG A 1 277 ? -10.703 8.830 19.590 1.00 16.56 277 ARG A N 1
ATOM 1834 C CA . ARG A 1 277 ? -11.522 7.830 20.258 1.00 18.35 277 ARG A CA 1
ATOM 1835 C C . ARG A 1 277 ? -10.666 6.875 21.068 1.00 16.78 277 ARG A C 1
ATOM 1836 O O . ARG A 1 277 ? -11.139 6.317 22.059 1.00 18.06 277 ARG A O 1
ATOM 1844 N N . ARG A 1 278 ? -9.401 6.679 20.679 1.00 18.85 278 ARG A N 1
ATOM 1845 C CA . ARG A 1 278 ? -8.507 5.926 21.552 1.00 17.49 278 ARG A CA 1
ATOM 1846 C C . ARG A 1 278 ? -8.274 6.690 22.848 1.00 20.40 278 ARG A C 1
ATOM 1847 O O . ARG A 1 278 ? -8.233 6.092 23.926 1.00 20.81 278 ARG A O 1
ATOM 1855 N N . GLU A 1 279 ? -8.122 8.014 22.761 1.00 18.92 279 GLU A N 1
ATOM 1856 C CA . GLU A 1 279 ? -7.980 8.805 23.983 1.00 19.64 279 GLU A CA 1
ATOM 1857 C C . GLU A 1 279 ? -9.273 8.802 24.800 1.00 21.62 279 GLU A C 1
ATOM 1858 O O . GLU A 1 279 ? -9.237 8.728 26.038 1.00 22.75 279 GLU A O 1
ATOM 1864 N N . ARG A 1 280 ? -10.420 8.924 24.135 1.00 16.76 280 ARG A N 1
ATOM 1865 C CA . ARG A 1 280 ? -11.677 9.107 24.848 1.00 19.91 280 ARG A CA 1
ATOM 1866 C C . ARG A 1 280 ? -12.175 7.809 25.476 1.00 19.66 280 ARG A C 1
ATOM 1867 O O . ARG A 1 280 ? -12.638 7.799 26.625 1.00 19.10 280 ARG A O 1
ATOM 1875 N N . PHE A 1 281 ? -12.136 6.720 24.717 1.00 17.13 281 PHE A N 1
ATOM 1876 C CA . PHE A 1 281 ? -12.726 5.452 25.100 1.00 17.78 281 PHE A CA 1
ATOM 1877 C C . PHE A 1 281 ? -11.693 4.388 25.395 1.00 17.94 281 PHE A C 1
ATOM 1878 O O . PHE A 1 281 ? -12.041 3.358 25.955 1.00 18.36 281 PHE A O 1
ATOM 1886 N N . GLY A 1 282 ? -10.453 4.581 24.969 1.00 18.32 282 GLY A N 1
ATOM 1887 C CA . GLY A 1 282 ? -9.439 3.563 25.086 1.00 19.01 282 GLY A CA 1
ATOM 1888 C C . GLY A 1 282 ? -9.436 2.551 23.964 1.00 18.68 282 GLY A C 1
ATOM 1889 O O . GLY A 1 282 ? -8.742 1.526 24.080 1.00 21.67 282 GLY A O 1
ATOM 1890 N N . PHE A 1 283 ? -10.223 2.790 22.903 1.00 19.08 283 PHE A N 1
ATOM 1891 C CA . PHE A 1 283 ? -10.388 1.852 21.792 1.00 16.50 283 PHE A CA 1
ATOM 1892 C C . PHE A 1 283 ? -9.118 1.844 20.940 1.00 19.66 283 PHE A C 1
ATOM 1893 O O . PHE A 1 283 ? -8.871 2.779 20.167 1.00 21.09 283 PHE A O 1
ATOM 1901 N N . SER A 1 284 ? -8.323 0.782 21.045 1.00 18.31 284 SER A N 1
ATOM 1902 C CA . SER A 1 284 ? -7.113 0.629 20.247 1.00 17.27 284 SER A CA 1
ATOM 1903 C C . SER A 1 284 ? -7.223 -0.529 19.258 1.00 15.78 284 SER A C 1
ATOM 1904 O O . SER A 1 284 ? -6.440 -0.601 18.307 1.00 19.73 284 SER A O 1
ATOM 1907 N N . TYR A 1 285 ? -8.194 -1.413 19.441 1.00 14.48 285 TYR A N 1
ATOM 1908 C CA . TYR A 1 285 ? -8.405 -2.572 18.573 1.00 15.21 285 TYR A CA 1
ATOM 1909 C C . TYR A 1 285 ? -9.711 -2.289 17.852 1.00 17.21 285 TYR A C 1
ATOM 1910 O O . TYR A 1 285 ? -10.783 -2.356 18.446 1.00 16.80 285 TYR A O 1
ATOM 1919 N N . VAL A 1 286 ? -9.615 -1.896 16.588 1.00 17.44 286 VAL A N 1
ATOM 1920 C CA . VAL A 1 286 ? -10.768 -1.419 15.829 1.00 15.19 286 VAL A CA 1
ATOM 1921 C C . VAL A 1 286 ? -11.011 -2.380 14.684 1.00 14.70 286 VAL A C 1
ATOM 1922 O O . VAL A 1 286 ? -10.094 -2.655 13.894 1.00 14.80 286 VAL A O 1
ATOM 1926 N N . CYS A 1 287 ? -12.248 -2.877 14.574 1.00 15.40 287 CYS A N 1
ATOM 1927 C CA . CYS A 1 287 ? -12.619 -3.835 13.551 1.00 16.81 287 CYS A CA 1
ATOM 1928 C C . CYS A 1 287 ? -13.606 -3.116 12.641 1.00 17.49 287 CYS A C 1
ATOM 1929 O O . CYS A 1 287 ? -14.363 -2.232 13.107 1.00 17.04 287 CYS A O 1
ATOM 1932 N N . VAL A 1 288 ? -13.612 -3.477 11.358 1.00 16.41 288 VAL A N 1
ATOM 1933 C CA . VAL A 1 288 ? -14.592 -3.003 10.382 1.00 16.97 288 VAL A CA 1
ATOM 1934 C C . VAL A 1 288 ? -15.263 -4.203 9.728 1.00 18.00 288 VAL A C 1
ATOM 1935 O O . VAL A 1 288 ? -14.797 -5.339 9.805 1.00 18.81 288 VAL A O 1
ATOM 1939 N N . GLN A 1 289 ? -16.361 -3.933 9.022 1.00 16.95 289 GLN A N 1
ATOM 1940 C CA . GLN A 1 289 ? -17.046 -4.998 8.323 1.00 17.95 289 GLN A CA 1
ATOM 1941 C C . GLN A 1 289 ? -16.434 -5.242 6.940 1.00 19.84 289 GLN A C 1
ATOM 1942 O O . GLN A 1 289 ? -15.871 -4.345 6.309 1.00 20.58 289 GLN A O 1
ATOM 1948 N N . GLU A 1 290 ? -16.648 -6.457 6.432 1.00 22.96 290 GLU A N 1
ATOM 1949 C CA . GLU A 1 290 ? -16.052 -6.891 5.170 1.00 20.77 290 GLU A CA 1
ATOM 1950 C C . GLU A 1 290 ? -16.330 -5.920 4.029 1.00 21.55 290 GLU A C 1
ATOM 1951 O O . GLU A 1 290 ? -15.458 -5.665 3.184 1.00 24.22 290 GLU A O 1
ATOM 1957 N N . ARG A 1 291 ? -17.553 -5.373 3.983 1.00 25.56 291 ARG A N 1
ATOM 1958 C CA . ARG A 1 291 ? -17.929 -4.504 2.878 1.00 32.82 291 ARG A CA 1
ATOM 1959 C C . ARG A 1 291 ? -17.072 -3.244 2.833 1.00 26.17 291 ARG A C 1
ATOM 1960 O O . ARG A 1 291 ? -16.968 -2.619 1.768 1.00 25.87 291 ARG A O 1
ATOM 1968 N N . TYR A 1 292 ? -16.444 -2.885 3.946 1.00 22.68 292 TYR A N 1
ATOM 1969 C CA . TYR A 1 292 ? -15.646 -1.667 4.055 1.00 19.65 292 TYR A CA 1
ATOM 1970 C C . TYR A 1 292 ? -14.151 -1.968 4.123 1.00 19.04 292 TYR A C 1
ATOM 1971 O O . TYR A 1 292 ? -13.358 -1.096 4.493 1.00 20.50 292 TYR A O 1
ATOM 1980 N N . LEU A 1 293 ? -13.753 -3.185 3.741 1.00 22.41 293 LEU A N 1
ATOM 1981 C CA . LEU A 1 293 ? -12.346 -3.580 3.805 1.00 20.48 293 LEU A CA 1
ATOM 1982 C C . LEU A 1 293 ? -11.462 -2.583 3.063 1.00 19.90 293 LEU A C 1
ATOM 1983 O O . LEU A 1 293 ? -10.513 -2.034 3.636 1.00 21.38 293 LEU A O 1
ATOM 1988 N N . ALA A 1 294 ? -11.793 -2.305 1.798 1.00 22.55 294 ALA A N 1
ATOM 1989 C CA . ALA A 1 294 ? -10.978 -1.399 1.001 1.00 22.48 294 ALA A CA 1
ATOM 1990 C C . ALA A 1 294 ? -11.186 0.048 1.409 1.00 23.77 294 ALA A C 1
ATOM 1991 O O . ALA A 1 294 ? -10.251 0.851 1.321 1.00 24.43 294 ALA A O 1
ATOM 1993 N N . ALA A 1 295 ? -12.399 0.401 1.845 1.00 21.17 295 ALA A N 1
ATOM 1994 C CA . ALA A 1 295 ? -12.672 1.773 2.246 1.00 21.44 295 ALA A CA 1
ATOM 1995 C C . ALA A 1 295 ? -11.802 2.188 3.419 1.00 20.67 295 ALA A C 1
ATOM 1996 O O . ALA A 1 295 ? -11.383 3.353 3.518 1.00 23.09 295 ALA A O 1
ATOM 1998 N N . PHE A 1 296 ? -11.577 1.260 4.353 1.00 17.11 296 PHE A N 1
ATOM 1999 C CA . PHE A 1 296 ? -10.837 1.555 5.573 1.00 16.04 296 PHE A CA 1
ATOM 2000 C C . PHE A 1 296 ? -9.334 1.376 5.408 1.00 20.42 296 PHE A C 1
ATOM 2001 O O . PHE A 1 296 ? -8.574 1.956 6.173 1.00 20.03 296 PHE A O 1
ATOM 2009 N N . ALA A 1 297 ? -8.886 0.628 4.413 1.00 19.55 297 ALA A N 1
ATOM 2010 C CA . ALA A 1 297 ? -7.454 0.357 4.297 1.00 24.03 297 ALA A CA 1
ATOM 2011 C C . ALA A 1 297 ? -6.601 1.622 4.286 1.00 24.63 297 ALA A C 1
ATOM 2012 O O . ALA A 1 297 ? -5.536 1.615 4.925 1.00 25.24 297 ALA A O 1
ATOM 2014 N N . PRO A 1 298 ? -6.981 2.710 3.609 1.00 21.24 298 PRO A N 1
ATOM 2015 C CA . PRO A 1 298 ? -6.149 3.933 3.665 1.00 22.45 298 PRO A CA 1
ATOM 2016 C C . PRO A 1 298 ? -5.905 4.448 5.074 1.00 21.49 298 PRO A C 1
ATOM 2017 O O . PRO A 1 298 ? -4.843 5.037 5.335 1.00 26.12 298 PRO A O 1
ATOM 2021 N N . VAL A 1 299 ? -6.866 4.268 5.980 1.00 21.00 299 VAL A N 1
ATOM 2022 C CA . VAL A 1 299 ? -6.691 4.718 7.360 1.00 20.32 299 VAL A CA 1
ATOM 2023 C C . VAL A 1 299 ? -5.578 3.932 8.026 1.00 24.85 299 VAL A C 1
ATOM 2024 O O . VAL A 1 299 ? -4.780 4.476 8.808 1.00 22.77 299 VAL A O 1
ATOM 2028 N N . ILE A 1 300 ? -5.497 2.631 7.727 1.00 22.99 300 ILE A N 1
ATOM 2029 C CA . ILE A 1 300 ? -4.382 1.845 8.238 1.00 24.08 300 ILE A CA 1
ATOM 2030 C C . ILE A 1 300 ? -3.067 2.416 7.737 1.00 26.06 300 ILE A C 1
ATOM 2031 O O . ILE A 1 300 ? -2.083 2.477 8.481 1.00 34.00 300 ILE A O 1
ATOM 2036 N N . GLY A 1 301 ? -3.019 2.823 6.462 1.00 25.06 301 GLY A N 1
ATOM 2037 C CA . GLY A 1 301 ? -1.793 3.403 5.943 1.00 24.38 301 GLY A CA 1
ATOM 2038 C C . GLY A 1 301 ? -1.342 4.599 6.760 1.00 36.70 301 GLY A C 1
ATOM 2039 O O . GLY A 1 301 ? -0.145 4.816 6.964 1.00 30.62 301 GLY A O 1
ATOM 2040 N N . LEU A 1 302 ? -2.295 5.379 7.254 1.00 29.99 302 LEU A N 1
ATOM 2041 C CA . LEU A 1 302 ? -1.953 6.597 7.973 1.00 35.73 302 LEU A CA 1
ATOM 2042 C C . LEU A 1 302 ? -1.622 6.327 9.431 1.00 35.83 302 LEU A C 1
ATOM 2043 O O . LEU A 1 302 ? -0.838 7.070 10.030 1.00 44.52 302 LEU A O 1
ATOM 2048 N N . LEU A 1 303 ? -2.201 5.293 10.021 1.00 36.37 303 LEU A N 1
ATOM 2049 C CA . LEU A 1 303 ? -2.003 5.057 11.441 1.00 35.20 303 LEU A CA 1
ATOM 2050 C C . LEU A 1 303 ? -0.954 3.981 11.684 1.00 55.68 303 LEU A C 1
ATOM 2051 O O . LEU A 1 303 ? -0.272 4.006 12.705 1.00 52.33 303 LEU A O 1
ATOM 2056 N N . ARG B 1 25 ? -42.397 7.344 4.625 1.00 28.64 25 ARG B N 1
ATOM 2057 C CA . ARG B 1 25 ? -42.075 5.928 4.547 1.00 25.93 25 ARG B CA 1
ATOM 2058 C C . ARG B 1 25 ? -40.584 5.697 4.411 1.00 27.16 25 ARG B C 1
ATOM 2059 O O . ARG B 1 25 ? -39.907 6.380 3.638 1.00 24.82 25 ARG B O 1
ATOM 2067 N N . PRO B 1 26 ? -40.050 4.729 5.147 1.00 23.61 26 PRO B N 1
ATOM 2068 C CA . PRO B 1 26 ? -38.607 4.484 5.074 1.00 23.46 26 PRO B CA 1
ATOM 2069 C C . PRO B 1 26 ? -38.176 4.123 3.662 1.00 20.22 26 PRO B C 1
ATOM 2070 O O . PRO B 1 26 ? -38.901 3.464 2.905 1.00 23.15 26 PRO B O 1
ATOM 2074 N N . PHE B 1 27 ? -36.955 4.535 3.323 1.00 20.91 27 PHE B N 1
ATOM 2075 C CA . PHE B 1 27 ? -36.416 4.241 2.005 1.00 15.58 27 PHE B CA 1
ATOM 2076 C C . PHE B 1 27 ? -36.142 2.760 1.846 1.00 18.41 27 PHE B C 1
ATOM 2077 O O . PHE B 1 27 ? -35.664 2.088 2.770 1.00 20.52 27 PHE B O 1
ATOM 2085 N N . ARG B 1 28 ? -36.384 2.258 0.640 1.00 18.46 28 ARG B N 1
ATOM 2086 C CA . ARG B 1 28 ? -35.817 0.987 0.236 1.00 18.60 28 ARG B CA 1
ATOM 2087 C C . ARG B 1 28 ? -35.342 1.119 -1.200 1.00 16.63 28 ARG B C 1
ATOM 2088 O O . ARG B 1 28 ? -35.866 1.922 -1.979 1.00 15.24 28 ARG B O 1
ATOM 2096 N N . PHE B 1 29 ? -34.264 0.398 -1.520 1.00 18.13 29 PHE B N 1
ATOM 2097 C CA . PHE B 1 29 ? -33.543 0.628 -2.759 1.00 15.56 29 PHE B CA 1
ATOM 2098 C C . PHE B 1 29 ? -33.424 -0.635 -3.594 1.00 15.77 29 PHE B C 1
ATOM 2099 O O . PHE B 1 29 ? -33.092 -1.708 -3.082 1.00 17.69 29 PHE B O 1
ATOM 2107 N N . GLY B 1 30 ? -33.697 -0.493 -4.878 1.00 16.76 30 GLY B N 1
ATOM 2108 C CA . GLY B 1 30 ? -33.638 -1.635 -5.764 1.00 17.66 30 GLY B CA 1
ATOM 2109 C C . GLY B 1 30 ? -32.698 -1.419 -6.913 1.00 18.11 30 GLY B C 1
ATOM 2110 O O . GLY B 1 30 ? -32.357 -0.279 -7.253 1.00 15.93 30 GLY B O 1
ATOM 2111 N N . VAL B 1 31 ? -32.247 -2.514 -7.521 1.00 15.73 31 VAL B N 1
ATOM 2112 C CA . VAL B 1 31 ? -31.463 -2.440 -8.738 1.00 14.06 31 VAL B CA 1
ATOM 2113 C C . VAL B 1 31 ? -32.136 -3.360 -9.748 1.00 12.61 31 VAL B C 1
ATOM 2114 O O . VAL B 1 31 ? -32.484 -4.498 -9.425 1.00 15.54 31 VAL B O 1
ATOM 2118 N N . ASN B 1 32 ? -32.330 -2.841 -10.956 1.00 16.12 32 ASN B N 1
ATOM 2119 C CA . ASN B 1 32 ? -32.998 -3.542 -12.051 1.00 15.86 32 ASN B CA 1
ATOM 2120 C C . ASN B 1 32 ? -31.917 -4.279 -12.833 1.00 15.29 32 ASN B C 1
ATOM 2121 O O . ASN B 1 32 ? -31.160 -3.670 -13.603 1.00 19.71 32 ASN B O 1
ATOM 2126 N N . LEU B 1 33 ? -31.848 -5.592 -12.625 1.00 19.13 33 LEU B N 1
ATOM 2127 C CA . LEU B 1 33 ? -30.855 -6.454 -13.245 1.00 20.65 33 LEU B CA 1
ATOM 2128 C C . LEU B 1 33 ? -31.488 -7.145 -14.444 1.00 23.47 33 LEU B C 1
ATOM 2129 O O . LEU B 1 33 ? -32.674 -7.481 -14.410 1.00 26.40 33 LEU B O 1
ATOM 2134 N N . VAL B 1 34 ? -30.699 -7.366 -15.488 1.00 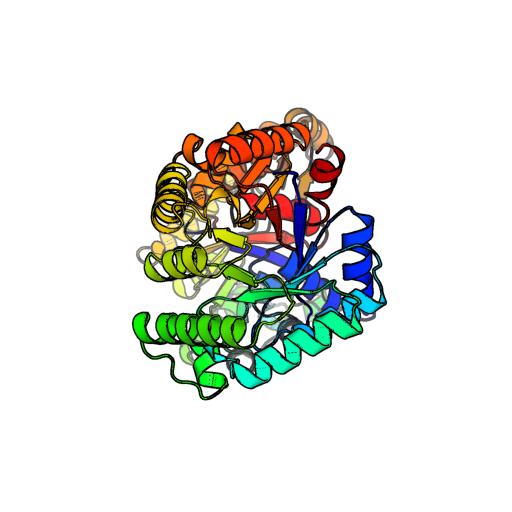19.17 34 VAL B N 1
ATOM 2135 C CA . VAL B 1 34 ? -31.196 -8.012 -16.698 1.00 19.76 34 VAL B CA 1
ATOM 2136 C C . VAL B 1 34 ? -30.523 -9.377 -16.799 1.00 18.53 34 VAL B C 1
ATOM 2137 O O . VAL B 1 34 ? -29.342 -9.461 -17.182 1.00 22.68 34 VAL B O 1
ATOM 2141 N N . PRO B 1 35 ? -31.220 -10.464 -16.462 1.00 18.02 35 PRO B N 1
ATOM 2142 C CA . PRO B 1 35 ? -30.659 -11.807 -16.685 1.00 19.82 35 PRO B CA 1
ATOM 2143 C C . PRO B 1 35 ? -30.626 -12.138 -18.165 1.00 20.28 35 PRO B C 1
ATOM 2144 O O . PRO B 1 35 ? -31.662 -12.279 -18.820 1.00 19.12 35 PRO B O 1
ATOM 2148 N N . THR B 1 36 ? -29.416 -12.236 -18.706 1.00 22.30 36 THR B N 1
ATOM 2149 C CA . THR B 1 36 ? -29.237 -12.255 -20.144 1.00 22.22 36 THR B CA 1
ATOM 2150 C C . THR B 1 36 ? -28.878 -13.643 -20.630 1.00 22.99 36 THR B C 1
ATOM 2151 O O . THR B 1 36 ? -27.891 -14.226 -20.152 1.00 23.26 36 THR B O 1
ATOM 2155 N N . PRO B 1 37 ? -29.614 -14.186 -21.595 1.00 20.91 37 PRO B N 1
ATOM 2156 C CA . PRO B 1 37 ? -29.206 -15.461 -22.189 1.00 19.15 37 PRO B CA 1
ATOM 2157 C C . PRO B 1 37 ? -27.774 -15.420 -22.696 1.00 25.80 37 PRO B C 1
ATOM 2158 O O . PRO B 1 37 ? -27.331 -14.441 -23.310 1.00 27.21 37 PRO B O 1
ATOM 2162 N N . GLY B 1 38 ? -27.051 -16.508 -22.437 1.00 24.92 38 GLY B N 1
ATOM 2163 C CA . GLY B 1 38 ? -25.696 -16.668 -22.900 1.00 25.74 38 GLY B CA 1
ATOM 2164 C C . GLY B 1 38 ? -24.624 -16.057 -22.028 1.00 34.27 38 GLY B C 1
ATOM 2165 O O . GLY B 1 38 ? -23.437 -16.208 -22.345 1.00 36.40 38 GLY B O 1
ATOM 2166 N N . VAL B 1 39 ? -25.000 -15.371 -20.956 1.00 30.77 39 VAL B N 1
ATOM 2167 C CA . VAL B 1 39 ? -24.082 -14.748 -20.010 1.00 42.24 39 VAL B CA 1
ATOM 2168 C C . VAL B 1 39 ? -24.108 -15.576 -18.737 1.00 40.61 39 VAL B C 1
ATOM 2169 O O . VAL B 1 39 ? -25.186 -15.922 -18.245 1.00 37.67 39 VAL B O 1
ATOM 2173 N N . SER B 1 40 ? -22.931 -15.868 -18.186 1.00 36.14 40 SER B N 1
ATOM 2174 C CA . SER B 1 40 ? -22.805 -16.823 -17.096 1.00 37.14 40 SER B CA 1
ATOM 2175 C C . SER B 1 40 ? -22.637 -16.164 -15.735 1.00 33.32 40 SER B C 1
ATOM 2176 O O . SER B 1 40 ? -22.229 -16.830 -14.778 1.00 46.04 40 SER B O 1
ATOM 2179 N N . SER B 1 41 ? -22.966 -14.887 -15.614 1.00 33.51 41 SER B N 1
ATOM 2180 C CA . SER B 1 41 ? -22.652 -14.131 -14.415 1.00 34.26 41 SER B CA 1
ATOM 2181 C C . SER B 1 41 ? -23.858 -13.847 -13.530 1.00 27.90 41 SER B C 1
ATOM 2182 O O . SER B 1 41 ? -23.761 -12.998 -12.640 1.00 29.03 41 SER B O 1
ATOM 2185 N N . TRP B 1 42 ? -24.988 -14.528 -13.733 1.00 22.58 42 TRP B N 1
ATOM 2186 C CA . TRP B 1 42 ? -26.207 -14.106 -13.053 1.00 19.07 42 TRP B CA 1
ATOM 2187 C C . TRP B 1 42 ? -26.079 -14.190 -11.537 1.00 19.41 42 TRP B C 1
ATOM 2188 O O . TRP B 1 42 ? -26.381 -13.221 -10.818 1.00 22.29 42 TRP B O 1
ATOM 2199 N N . ARG B 1 43 ? -25.667 -15.348 -11.029 1.00 23.30 43 ARG B N 1
ATOM 2200 C CA . ARG B 1 43 ? -25.623 -15.507 -9.585 1.00 22.82 43 ARG B CA 1
ATOM 2201 C C . ARG B 1 43 ? -24.634 -14.534 -8.961 1.00 24.31 43 ARG B C 1
ATOM 2202 O O . ARG B 1 43 ? -24.923 -13.931 -7.927 1.00 24.47 43 ARG B O 1
ATOM 2210 N N . GLU B 1 44 ? -23.476 -14.358 -9.591 1.00 23.82 44 GLU B N 1
ATOM 2211 C CA . GLU B 1 44 ? -22.489 -13.418 -9.078 1.00 24.00 44 GLU B CA 1
ATOM 2212 C C . GLU B 1 44 ? -23.043 -11.995 -9.046 1.00 22.58 44 GLU B C 1
ATOM 2213 O O . GLU B 1 44 ? -22.809 -11.255 -8.083 1.00 27.18 44 GLU B O 1
ATOM 2219 N N . THR B 1 45 ? -23.791 -11.597 -10.081 1.00 22.53 45 THR B N 1
ATOM 2220 C CA . THR B 1 45 ? -24.367 -10.257 -10.092 1.00 21.83 45 THR B CA 1
ATOM 2221 C C . THR B 1 45 ? -25.368 -10.078 -8.963 1.00 22.29 45 THR B C 1
ATOM 2222 O O . THR B 1 45 ? -25.395 -9.033 -8.305 1.00 22.76 45 THR B O 1
ATOM 2226 N N . CYS B 1 46 ? -26.196 -11.090 -8.720 1.00 20.95 46 CYS B N 1
ATOM 2227 C CA . CYS B 1 46 ? -27.161 -11.006 -7.632 1.00 17.83 46 CYS B CA 1
ATOM 2228 C C . CYS B 1 46 ? -26.465 -10.895 -6.286 1.00 21.93 46 CYS B C 1
ATOM 2229 O O . CYS B 1 46 ? -26.898 -10.124 -5.420 1.00 20.34 46 CYS B O 1
ATOM 2232 N N . ARG B 1 47 ? -25.391 -11.670 -6.085 1.00 22.34 47 ARG B N 1
ATOM 2233 C CA . ARG B 1 47 ? -24.605 -11.548 -4.868 1.00 21.64 47 ARG B CA 1
ATOM 2234 C C . ARG B 1 47 ? -24.072 -10.129 -4.711 1.00 22.29 47 ARG B C 1
ATOM 2235 O O . ARG B 1 47 ? -24.124 -9.554 -3.625 1.00 23.41 47 ARG B O 1
ATOM 2243 N N . THR B 1 48 ? -23.572 -9.542 -5.797 1.00 22.94 48 THR B N 1
ATOM 2244 C CA . THR B 1 48 ? -23.022 -8.196 -5.722 1.00 23.03 48 THR B CA 1
ATOM 2245 C C . THR B 1 48 ? -24.088 -7.187 -5.318 1.00 20.01 48 THR B C 1
ATOM 2246 O O . THR B 1 48 ? -23.830 -6.292 -4.500 1.00 22.81 48 THR B O 1
ATOM 2250 N N . ALA B 1 49 ? -25.288 -7.308 -5.874 1.00 20.42 49 ALA B N 1
ATOM 2251 C CA . ALA B 1 49 ? -26.374 -6.410 -5.487 1.00 18.61 49 ALA B CA 1
ATOM 2252 C C . ALA B 1 49 ? -26.622 -6.487 -3.989 1.00 18.72 49 ALA B C 1
ATOM 2253 O O . ALA B 1 49 ? -26.683 -5.462 -3.300 1.00 19.66 49 ALA B O 1
ATOM 2255 N N . GLU B 1 50 ? -26.727 -7.700 -3.458 1.00 17.71 50 GLU B N 1
ATOM 2256 C CA . GLU B 1 50 ? -27.002 -7.833 -2.033 1.00 20.71 50 GLU B CA 1
ATOM 2257 C C . GLU B 1 50 ? -25.847 -7.304 -1.197 1.00 23.81 50 GLU B C 1
ATOM 2258 O O . GLU B 1 50 ? -26.069 -6.595 -0.204 1.00 21.61 50 GLU B O 1
ATOM 2264 N N . GLN B 1 51 ? -24.612 -7.633 -1.585 1.00 20.94 51 GLN B N 1
ATOM 2265 C CA . GLN B 1 51 ? -23.457 -7.199 -0.807 1.00 22.46 51 GLN B CA 1
ATOM 2266 C C . GLN B 1 51 ? -23.300 -5.684 -0.837 1.00 23.25 51 GLN B C 1
ATOM 2267 O O . GLN B 1 51 ? -22.689 -5.111 0.069 1.00 27.07 51 GLN B O 1
ATOM 2273 N N . SER B 1 52 ? -23.811 -5.021 -1.878 1.00 23.09 52 SER B N 1
ATOM 2274 C CA . SER B 1 52 ? -23.748 -3.567 -1.993 1.00 21.55 52 SER B CA 1
ATOM 2275 C C . SER B 1 52 ? -24.865 -2.863 -1.233 1.00 25.00 52 SER B C 1
ATOM 2276 O O . SER B 1 52 ? -24.922 -1.629 -1.235 1.00 27.05 52 SER B O 1
ATOM 2279 N N . GLY B 1 53 ? -25.747 -3.602 -0.588 1.00 24.47 53 GLY B N 1
ATOM 2280 C CA . GLY B 1 53 ? -26.741 -3.018 0.281 1.00 24.36 53 GLY B CA 1
ATOM 2281 C C . GLY B 1 53 ? -28.103 -2.787 -0.331 1.00 24.35 53 GLY B C 1
ATOM 2282 O O . GLY B 1 53 ? -28.967 -2.215 0.339 1.00 20.88 53 GLY B O 1
ATOM 2283 N N . TYR B 1 54 ? -28.334 -3.210 -1.572 1.00 19.21 54 TYR B N 1
ATOM 2284 C CA . TYR B 1 54 ? -29.663 -3.069 -2.149 1.00 16.39 54 TYR B CA 1
ATOM 2285 C C . TYR B 1 54 ? -30.669 -3.899 -1.352 1.00 17.86 54 TYR B C 1
ATOM 2286 O O . TYR B 1 54 ? -30.340 -4.946 -0.778 1.00 20.18 54 TYR B O 1
ATOM 2295 N N . ASP B 1 55 ? -31.901 -3.390 -1.281 1.00 18.08 55 ASP B N 1
ATOM 2296 C CA . ASP B 1 55 ? -33.002 -4.079 -0.626 1.00 16.66 55 ASP B CA 1
ATOM 2297 C C . ASP B 1 55 ? -33.793 -4.974 -1.560 1.00 14.11 55 ASP B C 1
ATOM 2298 O O . ASP B 1 55 ? -34.484 -5.900 -1.091 1.00 16.97 55 ASP B O 1
ATOM 2303 N N . VAL B 1 56 ? -33.735 -4.698 -2.857 1.00 16.20 56 VAL B N 1
ATOM 2304 C CA . VAL B 1 56 ? -34.572 -5.373 -3.843 1.00 14.52 56 VAL B CA 1
ATOM 2305 C C . VAL B 1 56 ? -33.738 -5.627 -5.086 1.00 16.21 56 VAL B C 1
ATOM 2306 O O . VAL B 1 56 ? -32.986 -4.753 -5.519 1.00 15.07 56 VAL B O 1
ATOM 2310 N N . ILE B 1 57 ? -33.874 -6.818 -5.656 1.00 17.65 57 ILE B N 1
ATOM 2311 C CA . ILE B 1 57 ? -33.426 -7.108 -7.012 1.00 16.32 57 ILE B CA 1
ATOM 2312 C C . ILE B 1 57 ? -34.677 -7.174 -7.880 1.00 14.76 57 ILE B C 1
ATOM 2313 O O . ILE B 1 57 ? -35.622 -7.899 -7.548 1.00 16.74 57 ILE B O 1
ATOM 2318 N N . ALA B 1 58 ? -34.691 -6.396 -8.957 1.00 15.85 58 ALA B N 1
ATOM 2319 C CA . ALA B 1 58 ? -35.799 -6.316 -9.904 1.00 15.56 58 ALA B CA 1
ATOM 2320 C C . ALA B 1 58 ? -35.387 -6.930 -11.227 1.00 18.73 58 ALA B C 1
ATOM 2321 O O . ALA B 1 58 ? -34.249 -6.762 -11.661 1.00 19.38 58 ALA B O 1
ATOM 2323 N N . VAL B 1 59 ? -36.312 -7.633 -11.870 1.00 17.53 59 VAL B N 1
ATOM 2324 C CA . VAL B 1 59 ? -36.010 -8.202 -13.177 1.00 15.08 59 VAL B CA 1
ATOM 2325 C C . VAL B 1 59 ? -37.120 -7.848 -14.161 1.00 15.38 59 VAL B C 1
ATOM 2326 O O . VAL B 1 59 ? -38.291 -7.714 -13.766 1.00 16.96 59 VAL B O 1
ATOM 2330 N N . PRO B 1 60 ? -36.813 -7.750 -15.441 1.00 16.22 60 PRO B N 1
ATOM 2331 C CA . PRO B 1 60 ? -37.829 -7.356 -16.427 1.00 15.85 60 PRO B CA 1
ATOM 2332 C C . PRO B 1 60 ? -38.503 -8.554 -17.068 1.00 16.17 60 PRO B C 1
ATOM 2333 O O . PRO B 1 60 ? -38.158 -9.718 -16.830 1.00 19.89 60 PRO B O 1
ATOM 2337 N N . ASP B 1 61 ? -39.521 -8.251 -17.874 1.00 16.16 61 ASP B N 1
ATOM 2338 C CA . ASP B 1 61 ? -40.320 -9.243 -18.584 1.00 17.76 61 ASP B CA 1
ATOM 2339 C C . ASP B 1 61 ? -40.289 -8.911 -20.077 1.00 16.97 61 ASP B C 1
ATOM 2340 O O . ASP B 1 61 ? -41.151 -8.191 -20.598 1.00 18.62 61 ASP B O 1
ATOM 2345 N N . HIS B 1 62 ? -39.312 -9.472 -20.778 1.00 17.61 62 HIS B N 1
ATOM 2346 C CA . HIS B 1 62 ? -39.108 -9.193 -22.189 1.00 17.17 62 HIS B CA 1
ATOM 2347 C C . HIS B 1 62 ? -38.698 -10.459 -22.917 1.00 19.60 62 HIS B C 1
ATOM 2348 O O . HIS B 1 62 ? -38.050 -11.336 -22.339 1.00 17.88 62 HIS B O 1
ATOM 2355 N N . LEU B 1 63 ? -39.098 -10.565 -24.181 1.00 17.94 63 LEU B N 1
ATOM 2356 C CA . LEU B 1 63 ? -38.528 -11.611 -25.024 1.00 17.53 63 LEU B CA 1
ATOM 2357 C C . LEU B 1 63 ? -37.040 -11.328 -25.188 1.00 20.67 63 LEU B C 1
ATOM 2358 O O . LEU B 1 63 ? -36.617 -10.173 -25.221 1.00 22.98 63 LEU B O 1
ATOM 2363 N N . GLY B 1 64 ? -36.252 -12.388 -25.297 1.00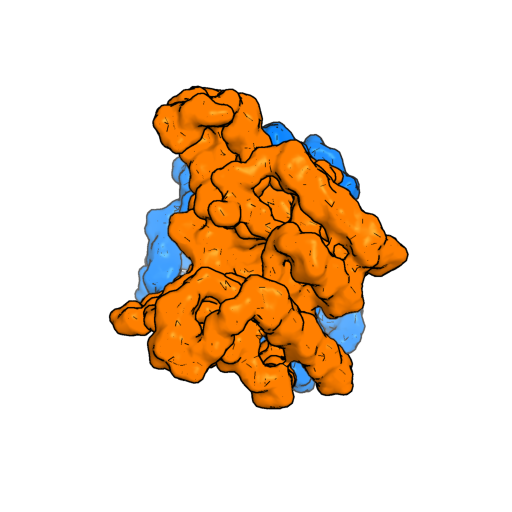 20.61 64 GLY B N 1
ATOM 2364 C CA . GLY B 1 64 ? -34.818 -12.229 -25.405 1.00 25.58 64 GLY B CA 1
ATOM 2365 C C . GLY B 1 64 ? -34.106 -11.999 -24.094 1.00 28.27 64 GLY B C 1
ATOM 2366 O O . GLY B 1 64 ? -32.871 -11.881 -24.088 1.00 23.72 64 GLY B O 1
ATOM 2367 N N . VAL B 1 65 ? -34.844 -11.905 -22.998 1.00 21.62 65 VAL B N 1
ATOM 2368 C CA . VAL B 1 65 ? -34.319 -11.832 -21.642 1.00 19.56 65 VAL B CA 1
ATOM 2369 C C . VAL B 1 65 ? -34.732 -13.129 -20.960 1.00 20.29 65 VAL B C 1
ATOM 2370 O O . VAL B 1 65 ? -35.713 -13.767 -21.355 1.00 21.94 65 VAL B O 1
ATOM 2374 N N . HIS B 1 66 ? -34.000 -13.527 -19.927 1.00 17.33 66 HIS B N 1
ATOM 2375 C CA . HIS B 1 66 ? -34.401 -14.734 -19.225 1.00 17.48 66 HIS B CA 1
ATOM 2376 C C . HIS B 1 66 ? -35.786 -14.580 -18.597 1.00 18.61 66 HIS B C 1
ATOM 2377 O O . HIS B 1 66 ? -36.221 -13.486 -18.226 1.00 16.77 66 HIS B O 1
ATOM 2384 N N . SER B 1 67 ? -36.480 -15.708 -18.500 1.00 18.62 67 SER B N 1
ATOM 2385 C CA . SER B 1 67 ? -37.795 -15.771 -17.896 1.00 17.24 67 SER B CA 1
ATOM 2386 C C . SER B 1 67 ? -37.756 -15.267 -16.457 1.00 16.66 67 SER B C 1
ATOM 2387 O O . SER B 1 67 ? -36.903 -15.711 -15.676 1.00 16.75 67 SER B O 1
ATOM 2390 N N . PRO B 1 68 ? -38.676 -14.389 -16.049 1.00 15.50 68 PRO B N 1
ATOM 2391 C CA . PRO B 1 68 ? -38.440 -13.651 -14.789 1.00 14.97 68 PRO B CA 1
ATOM 2392 C C . PRO B 1 68 ? -38.533 -14.504 -13.539 1.00 15.49 68 PRO B C 1
ATOM 2393 O O . PRO B 1 68 ? -37.671 -14.375 -12.651 1.00 17.20 68 PRO B O 1
ATOM 2397 N N . PHE B 1 69 ? -39.551 -15.354 -13.395 1.00 17.39 69 PHE B N 1
ATOM 2398 C CA . PHE B 1 69 ? -39.653 -16.102 -12.135 1.00 17.81 69 PHE B CA 1
ATOM 2399 C C . PHE B 1 69 ? -38.552 -17.138 -12.011 1.00 15.78 69 PHE B C 1
ATOM 2400 O O . PHE B 1 69 ? -38.053 -17.400 -10.905 1.00 17.49 69 PHE B O 1
ATOM 2408 N N . ILE B 1 70 ? -38.145 -17.740 -13.123 1.00 15.75 70 ILE B N 1
ATOM 2409 C CA . ILE B 1 70 ? -37.043 -18.684 -13.067 1.00 14.43 70 ILE B CA 1
ATOM 2410 C C . ILE B 1 70 ? -35.749 -17.967 -12.687 1.00 17.59 70 ILE B C 1
ATOM 2411 O O . ILE B 1 70 ? -34.996 -18.448 -11.831 1.00 18.68 70 ILE B O 1
ATOM 2416 N N . ALA B 1 71 ? -35.496 -16.788 -13.263 1.00 17.12 71 ALA B N 1
ATOM 2417 C CA . ALA B 1 71 ? -34.317 -16.022 -12.878 1.00 16.62 71 ALA B CA 1
ATOM 2418 C C . ALA B 1 71 ? -34.384 -15.606 -11.413 1.00 15.92 71 ALA B C 1
ATOM 2419 O O . ALA B 1 71 ? -33.356 -15.581 -10.725 1.00 18.31 71 ALA B O 1
ATOM 2421 N N . MET B 1 72 ? -35.577 -15.265 -10.920 1.00 16.21 72 MET B N 1
ATOM 2422 C CA . MET B 1 72 ? -35.712 -14.837 -9.522 1.00 15.96 72 MET B CA 1
ATOM 2423 C C . MET B 1 72 ? -35.419 -15.988 -8.570 1.00 18.79 72 MET B C 1
ATOM 2424 O O . MET B 1 72 ? -34.856 -15.791 -7.495 1.00 16.26 72 MET B O 1
ATOM 2429 N N . MET B 1 73 ? -35.823 -17.202 -8.933 1.00 15.79 73 MET B N 1
ATOM 2430 C CA . MET B 1 73 ? -35.451 -18.374 -8.152 1.00 15.56 73 MET B CA 1
ATOM 2431 C C . MET B 1 73 ? -33.942 -18.552 -8.056 1.00 18.96 73 MET B C 1
ATOM 2432 O O . MET B 1 73 ? -33.417 -18.877 -6.980 1.00 20.00 73 MET B O 1
ATOM 2437 N N . ALA B 1 74 ? -33.235 -18.402 -9.181 1.00 19.00 74 ALA B N 1
ATOM 2438 C CA . ALA B 1 74 ? -31.787 -18.509 -9.163 1.00 20.18 74 ALA B CA 1
ATOM 2439 C C . ALA B 1 74 ? -31.175 -17.436 -8.271 1.00 19.22 74 ALA B C 1
ATOM 2440 O O . ALA B 1 74 ? -30.198 -17.694 -7.558 1.00 21.69 74 ALA B O 1
ATOM 2442 N N . ALA B 1 75 ? -31.774 -16.246 -8.247 1.00 18.89 75 ALA B N 1
ATOM 2443 C CA . ALA B 1 75 ? -31.275 -15.171 -7.396 1.00 18.97 75 ALA B CA 1
ATOM 2444 C C . ALA B 1 75 ? -31.547 -15.464 -5.927 1.00 20.07 75 ALA B C 1
ATOM 2445 O O . ALA B 1 75 ? -30.714 -15.171 -5.064 1.00 19.97 75 ALA B O 1
ATOM 2447 N N . ALA B 1 76 ? -32.719 -16.020 -5.630 1.00 19.81 76 ALA B N 1
ATOM 2448 C CA . ALA B 1 76 ? -33.065 -16.361 -4.252 1.00 19.42 76 ALA B CA 1
ATOM 2449 C C . ALA B 1 76 ? -32.114 -17.388 -3.670 1.00 21.51 76 ALA B C 1
ATOM 2450 O O . ALA B 1 76 ? -31.869 -17.392 -2.455 1.00 24.15 76 ALA B O 1
ATOM 2452 N N . ALA B 1 77 ? -31.579 -18.274 -4.513 1.00 20.11 77 ALA B N 1
ATOM 2453 C CA . ALA B 1 77 ? -30.717 -19.359 -4.034 1.00 21.16 77 ALA B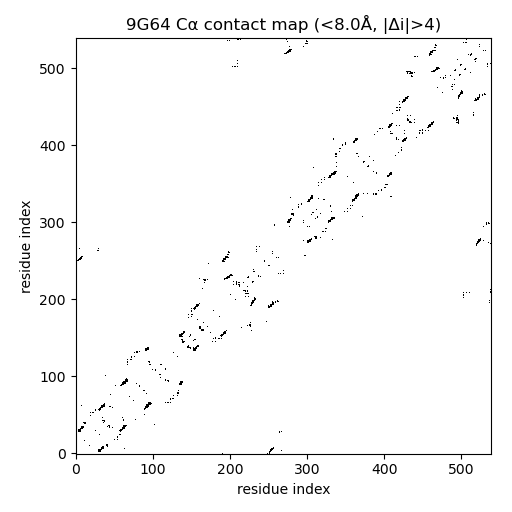 CA 1
ATOM 2454 C C . ALA B 1 77 ? -29.344 -18.872 -3.593 1.00 24.17 77 ALA B C 1
ATOM 2455 O O . ALA B 1 77 ? -28.646 -19.591 -2.860 1.00 25.64 77 ALA B O 1
ATOM 2457 N N . VAL B 1 78 ? -28.932 -17.682 -4.027 1.00 22.03 78 VAL B N 1
ATOM 2458 C CA . VAL B 1 78 ? -27.615 -17.151 -3.710 1.00 23.38 78 VAL B CA 1
ATOM 2459 C C . VAL B 1 78 ? -27.692 -15.860 -2.902 1.00 23.47 78 VAL B C 1
ATOM 2460 O O . VAL B 1 78 ? -26.661 -15.211 -2.680 1.00 24.64 78 VAL B O 1
ATOM 2464 N N . THR B 1 79 ? -28.884 -15.468 -2.463 1.00 22.49 79 THR B N 1
ATOM 2465 C CA . THR B 1 79 ? -29.052 -14.312 -1.590 1.00 22.85 79 THR B CA 1
ATOM 2466 C C . THR B 1 79 ? -29.885 -14.705 -0.376 1.00 24.08 79 THR B C 1
ATOM 2467 O O . THR B 1 79 ? -30.606 -15.707 -0.386 1.00 26.67 79 THR B O 1
ATOM 2471 N N . GLU B 1 80 ? -29.799 -13.889 0.674 1.00 27.04 80 GLU B N 1
ATOM 2472 C CA . GLU B 1 80 ? -30.509 -14.169 1.913 1.00 32.83 80 GLU B CA 1
ATOM 2473 C C . GLU B 1 80 ? -31.485 -13.084 2.335 1.00 37.06 80 GLU B C 1
ATOM 2474 O O . GLU B 1 80 ? -32.455 -13.391 3.028 1.00 43.63 80 GLU B O 1
ATOM 2480 N N . ARG B 1 81 ? -31.276 -11.842 1.925 1.00 27.57 81 ARG B N 1
ATOM 2481 C CA . ARG B 1 81 ? -31.974 -10.692 2.491 1.00 24.76 81 ARG B CA 1
ATOM 2482 C C . ARG B 1 81 ? -32.863 -9.980 1.487 1.00 25.23 81 ARG B C 1
ATOM 2483 O O . ARG B 1 81 ? -33.971 -9.567 1.825 1.00 27.07 81 ARG B O 1
ATOM 2491 N N . VAL B 1 82 ? -32.408 -9.827 0.249 1.00 22.45 82 VAL B N 1
ATOM 2492 C CA . VAL B 1 82 ? -33.144 -8.978 -0.674 1.00 21.48 82 VAL B CA 1
ATOM 2493 C C . VAL B 1 82 ? -34.518 -9.553 -1.003 1.00 20.30 82 VAL B C 1
ATOM 2494 O O . VAL B 1 82 ? -34.715 -10.772 -1.107 1.00 20.29 82 VAL B O 1
ATOM 2498 N N . GLN B 1 83 ? -35.463 -8.646 -1.248 1.00 19.75 83 GLN B N 1
ATOM 2499 C CA . GLN B 1 83 ? -36.693 -8.988 -1.923 1.00 18.42 83 GLN B CA 1
ATOM 2500 C C . GLN B 1 83 ? -36.420 -9.125 -3.422 1.00 19.58 83 GLN B C 1
ATOM 2501 O O . GLN B 1 83 ? -35.466 -8.563 -3.958 1.00 19.16 83 GLN B O 1
ATOM 2507 N N . LEU B 1 84 ? -37.267 -9.897 -4.088 1.00 16.74 84 LEU B N 1
ATOM 2508 C CA . LEU B 1 84 ? -37.170 -10.153 -5.518 1.00 15.74 84 LEU B CA 1
ATOM 2509 C C . LEU B 1 84 ? -38.466 -9.698 -6.156 1.00 19.14 84 LEU B C 1
ATOM 2510 O O . LEU B 1 84 ? -39.538 -10.101 -5.722 1.00 18.02 84 LEU B O 1
ATOM 2515 N N . THR B 1 85 ? -38.372 -8.824 -7.156 1.00 15.83 85 THR B N 1
ATOM 2516 C CA . THR B 1 85 ? -39.578 -8.352 -7.829 1.00 14.88 85 THR B CA 1
ATOM 2517 C C . THR B 1 85 ? -39.475 -8.425 -9.343 1.00 15.68 85 THR B C 1
ATOM 2518 O O . THR B 1 85 ? -38.421 -8.219 -9.938 1.00 16.74 85 THR B O 1
ATOM 2522 N N . THR B 1 86 ? -40.631 -8.606 -9.954 1.00 15.60 86 THR B N 1
ATOM 2523 C CA . THR B 1 86 ? -40.758 -8.290 -11.369 1.00 16.77 86 THR B CA 1
ATOM 2524 C C . THR B 1 86 ? -40.983 -6.788 -11.570 1.00 16.57 86 THR B C 1
ATOM 2525 O O . THR B 1 86 ? -41.593 -6.103 -10.729 1.00 18.06 86 THR B O 1
ATOM 2529 N N . PHE B 1 87 ? -40.471 -6.255 -12.681 1.00 16.67 87 PHE B N 1
ATOM 2530 C CA . PHE B 1 87 ? -40.377 -4.784 -12.814 1.00 15.80 87 PHE B CA 1
ATOM 2531 C C . PHE B 1 87 ? -40.368 -4.449 -14.320 1.00 18.38 87 PHE B C 1
ATOM 2532 O O . PHE B 1 87 ? -39.348 -4.117 -14.924 1.00 20.56 87 PHE B O 1
ATOM 2540 N N . VAL B 1 88 ? -41.538 -4.499 -14.980 1.00 21.19 88 VAL B N 1
ATOM 2541 C CA . VAL B 1 88 ? -42.812 -5.077 -14.529 1.00 16.59 88 VAL B CA 1
ATOM 2542 C C . VAL B 1 88 ? -43.255 -6.169 -15.531 1.00 17.50 88 VAL B C 1
ATOM 2543 O O . VAL B 1 88 ? -42.863 -6.152 -16.715 1.00 18.78 88 VAL B O 1
ATOM 2547 N N . LEU B 1 89 ? -44.110 -7.070 -15.088 1.00 14.55 89 LEU B N 1
ATOM 2548 C CA . LEU B 1 89 ? -44.644 -8.064 -16.012 1.00 15.01 89 LEU B CA 1
ATOM 2549 C C . LEU B 1 89 ? -45.419 -7.383 -17.130 1.00 18.50 89 LEU B C 1
ATOM 2550 O O . LEU B 1 89 ? -46.124 -6.391 -16.935 1.00 18.62 89 LEU B O 1
ATOM 2555 N N . ASN B 1 90 ? -45.288 -7.944 -18.312 1.00 15.06 90 ASN B N 1
ATOM 2556 C CA . ASN B 1 90 ? -46.129 -7.593 -19.433 1.00 16.57 90 ASN B CA 1
ATOM 2557 C C . ASN B 1 90 ? -47.421 -8.391 -19.284 1.00 17.89 90 ASN B C 1
ATOM 2558 O O . ASN B 1 90 ? -47.420 -9.601 -19.492 1.00 15.21 90 ASN B O 1
ATOM 2563 N N . SER B 1 91 ? -48.530 -7.740 -18.892 1.00 16.39 91 SER B N 1
ATOM 2564 C CA . SER B 1 91 ? -49.723 -8.533 -18.579 1.00 16.96 91 SER B CA 1
ATOM 2565 C C . SER B 1 91 ? -50.210 -9.377 -19.750 1.00 18.37 91 SER B C 1
ATOM 2566 O O . SER B 1 91 ? -50.891 -10.388 -19.524 1.00 17.32 91 SER B O 1
ATOM 2569 N N . ALA B 1 92 ? -49.878 -9.000 -20.979 1.00 15.18 92 ALA B N 1
ATOM 2570 C CA . ALA B 1 92 ? -50.315 -9.789 -22.133 1.00 16.57 92 ALA B CA 1
ATOM 2571 C C . ALA B 1 92 ? -49.651 -11.156 -22.176 1.00 20.14 92 ALA B C 1
ATOM 2572 O O . ALA B 1 92 ? -50.176 -12.075 -22.821 1.00 18.33 92 ALA B O 1
ATOM 2574 N N . PHE B 1 93 ? -48.531 -11.321 -21.484 1.00 16.64 93 PHE B N 1
ATOM 2575 C CA . PHE B 1 93 ? -47.774 -12.563 -21.502 1.00 15.75 93 PHE B CA 1
ATOM 2576 C C . PHE B 1 93 ? -48.293 -13.621 -20.529 1.00 19.06 93 PHE B C 1
ATOM 2577 O O . PHE B 1 93 ? -47.713 -14.720 -20.485 1.00 21.78 93 PHE B O 1
ATOM 2585 N N . TRP B 1 94 ? -49.292 -13.310 -19.699 1.00 16.66 94 TRP B N 1
ATOM 2586 C CA . TRP B 1 94 ? -49.646 -14.170 -18.568 1.00 15.11 94 TRP B CA 1
ATOM 2587 C C . TRP B 1 94 ? -51.144 -14.410 -18.507 1.00 19.22 94 TRP B C 1
ATOM 2588 O O . TRP B 1 94 ? -51.942 -13.478 -18.634 1.00 21.83 94 TRP B O 1
ATOM 2599 N N . ASN B 1 95 ? -51.518 -15.664 -18.329 1.00 16.18 95 ASN B N 1
ATOM 2600 C CA . ASN B 1 95 ? -52.889 -16.025 -18.016 1.00 17.07 95 ASN B CA 1
ATOM 2601 C C . ASN B 1 95 ? -53.083 -15.770 -16.524 1.00 15.92 95 ASN B C 1
ATOM 2602 O O . ASN B 1 95 ? -52.232 -16.182 -15.724 1.00 17.67 95 ASN B O 1
ATOM 2607 N N . PRO B 1 96 ? -54.114 -15.029 -16.106 1.00 16.50 96 PRO B N 1
ATOM 2608 C CA . PRO B 1 96 ? -54.155 -14.652 -14.684 1.00 16.72 96 PRO B CA 1
ATOM 2609 C C . PRO B 1 96 ? -54.198 -15.831 -13.739 1.00 18.23 96 PRO B C 1
ATOM 2610 O O . PRO B 1 96 ? -53.578 -15.771 -12.673 1.00 18.06 96 PRO B O 1
ATOM 2614 N N . VAL B 1 97 ? -54.916 -16.898 -14.083 1.00 16.58 97 VAL B N 1
ATOM 2615 C CA . VAL B 1 97 ? -54.998 -18.047 -13.185 1.00 15.51 97 VAL B CA 1
ATOM 2616 C C . VAL B 1 97 ? -53.649 -18.759 -13.097 1.00 18.43 97 VAL B C 1
ATOM 2617 O O . VAL B 1 97 ? -53.225 -19.195 -12.018 1.00 16.93 97 VAL B O 1
ATOM 2621 N N . LEU B 1 98 ? -52.944 -18.870 -14.215 1.00 15.34 98 LEU B N 1
ATOM 2622 C CA . LEU B 1 98 ? -51.628 -19.499 -14.184 1.00 14.60 98 LEU B CA 1
ATOM 2623 C C . LEU B 1 98 ? -50.590 -18.595 -13.538 1.00 16.10 98 LEU B C 1
ATOM 2624 O O . LEU B 1 98 ? -49.666 -19.092 -12.893 1.00 16.85 98 LEU B O 1
ATOM 2629 N N . LEU B 1 99 ? -50.709 -17.273 -13.707 1.00 16.11 99 LEU B N 1
ATOM 2630 C CA . LEU B 1 99 ? -49.830 -16.347 -13.001 1.00 13.71 99 LEU B CA 1
ATOM 2631 C C . LEU B 1 99 ? -50.039 -16.461 -11.494 1.00 13.02 99 LEU B C 1
ATOM 2632 O O . LEU B 1 99 ? -49.074 -16.445 -10.712 1.00 16.98 99 LEU B O 1
ATOM 2637 N N . ALA B 1 100 ? -51.286 -16.626 -11.067 1.00 14.49 100 ALA B N 1
ATOM 2638 C CA . ALA B 1 100 ? -51.520 -16.811 -9.639 1.00 16.94 100 ALA B CA 1
ATOM 2639 C C . ALA B 1 100 ? -50.850 -18.076 -9.132 1.00 17.45 100 ALA B C 1
ATOM 2640 O O . ALA B 1 100 ? -50.336 -18.104 -8.003 1.00 16.56 100 ALA B O 1
ATOM 2642 N N . ARG B 1 101 ? -50.842 -19.134 -9.945 1.00 14.86 101 ARG B N 1
ATOM 2643 C CA . ARG B 1 101 ? -50.134 -20.353 -9.564 1.00 15.07 101 ARG B CA 1
ATOM 2644 C C . ARG B 1 101 ? -48.638 -20.073 -9.417 1.00 15.81 101 ARG B C 1
ATOM 2645 O O . ARG B 1 101 ? -47.998 -20.516 -8.454 1.00 17.41 101 ARG B O 1
ATOM 2653 N N . ASP B 1 102 ? -48.078 -19.306 -10.355 1.00 15.69 102 ASP B N 1
ATOM 2654 C CA . ASP B 1 102 ? -46.660 -18.942 -10.296 1.00 14.57 102 ASP B CA 1
ATOM 2655 C C . ASP B 1 102 ? -46.349 -18.141 -9.035 1.00 14.71 102 ASP B C 1
ATOM 2656 O O . ASP B 1 102 ? -45.327 -18.362 -8.375 1.00 15.83 102 ASP B O 1
ATOM 2661 N N . LEU B 1 103 ? -47.179 -17.136 -8.741 1.00 14.36 103 LEU B N 1
ATOM 2662 C CA . LEU B 1 103 ? -46.926 -16.246 -7.617 1.00 16.88 103 LEU B CA 1
ATOM 2663 C C . LEU B 1 103 ? -47.029 -16.979 -6.284 1.00 15.13 103 LEU B C 1
ATOM 2664 O O . LEU B 1 103 ? -46.208 -16.759 -5.389 1.00 18.21 103 LEU B O 1
ATOM 2669 N N . LEU B 1 104 ? -48.017 -17.858 -6.128 1.00 15.83 104 LEU B N 1
ATOM 2670 C CA . LEU B 1 104 ? -48.090 -18.637 -4.895 1.00 16.51 104 LEU B CA 1
ATOM 2671 C C . LEU B 1 104 ? -46.847 -19.507 -4.734 1.00 18.36 104 LEU B C 1
ATOM 2672 O O . LEU B 1 104 ? -46.293 -19.627 -3.633 1.00 17.16 104 LEU B O 1
ATOM 2677 N N . THR B 1 105 ? -46.394 -20.141 -5.818 1.00 15.60 105 THR B N 1
ATOM 2678 C CA . THR B 1 105 ? -45.224 -21.015 -5.727 1.00 15.50 105 THR B CA 1
ATOM 2679 C C . THR B 1 105 ? -43.975 -20.210 -5.404 1.00 15.60 105 THR B C 1
ATOM 2680 O O . THR B 1 105 ? -43.196 -20.578 -4.522 1.00 19.56 105 THR B O 1
ATOM 2684 N N . ALA B 1 106 ? -43.775 -19.098 -6.101 1.00 14.75 106 ALA B N 1
ATOM 2685 C CA . ALA B 1 106 ? -42.598 -18.274 -5.848 1.00 15.72 106 ALA B CA 1
ATOM 2686 C C . ALA B 1 106 ? -42.589 -17.765 -4.413 1.00 17.91 106 ALA B C 1
ATOM 2687 O O . ALA B 1 106 ? -41.545 -17.767 -3.752 1.00 19.03 106 ALA B O 1
ATOM 2689 N N . HIS B 1 107 ? -43.744 -17.345 -3.902 1.00 15.68 107 HIS B N 1
ATOM 2690 C CA . HIS B 1 107 ? -43.871 -16.958 -2.492 1.00 16.46 107 HIS B CA 1
ATOM 2691 C C . HIS B 1 107 ? -43.473 -18.097 -1.560 1.00 23.76 107 HIS B C 1
ATOM 2692 O O . HIS B 1 107 ? -42.610 -17.936 -0.694 1.00 21.79 107 HIS B O 1
ATOM 2699 N N . GLU B 1 108 ? -44.116 -19.258 -1.696 1.00 19.58 108 GLU B N 1
ATOM 2700 C CA . GLU B 1 108 ? -43.898 -20.300 -0.712 1.00 18.61 108 GLU B CA 1
ATOM 2701 C C . GLU B 1 108 ? -42.491 -20.877 -0.824 1.00 19.38 108 GLU B C 1
ATOM 2702 O O . GLU B 1 108 ? -41.881 -21.211 0.190 1.00 21.92 108 GLU B O 1
ATOM 2708 N N . LEU B 1 109 ? -41.944 -21.000 -2.035 1.00 19.24 109 LEU B N 1
ATOM 2709 C CA . LEU B 1 109 ? -40.670 -21.701 -2.148 1.00 19.51 109 LEU B CA 1
ATOM 2710 C C . LEU B 1 109 ? -39.466 -20.789 -1.950 1.00 30.30 109 LEU B C 1
ATOM 2711 O O . LEU B 1 109 ? -38.331 -21.285 -1.959 1.00 26.50 109 LEU B O 1
ATOM 2716 N N . THR B 1 110 ? -39.676 -19.482 -1.772 1.00 19.02 110 THR B N 1
ATOM 2717 C CA . THR B 1 110 ? -38.606 -18.584 -1.354 1.00 19.08 110 THR B CA 1
ATOM 2718 C C . THR B 1 110 ? -38.769 -18.105 0.074 1.00 24.49 110 THR B C 1
ATOM 2719 O O . THR B 1 110 ? -37.983 -17.271 0.521 1.00 24.92 110 THR B O 1
ATOM 2723 N N . GLY B 1 111 ? -39.778 -18.576 0.793 1.00 22.25 111 GLY B N 1
ATOM 2724 C CA . GLY B 1 111 ? -39.990 -18.075 2.136 1.00 23.53 111 GLY B CA 1
ATOM 2725 C C . GLY B 1 111 ? -40.532 -16.662 2.158 1.00 21.88 111 GLY B C 1
ATOM 2726 O O . GLY B 1 111 ? -40.278 -15.920 3.119 1.00 28.68 111 GLY B O 1
ATOM 2727 N N . GLY B 1 112 ? -41.253 -16.265 1.113 1.00 20.81 112 GLY B N 1
ATOM 2728 C CA . GLY B 1 112 ? -41.967 -15.010 1.117 1.00 24.39 112 GLY B CA 1
ATOM 2729 C C . GLY B 1 112 ? -41.190 -13.804 0.645 1.00 21.75 112 GLY B C 1
ATOM 2730 O O . GLY B 1 112 ? -41.431 -12.698 1.142 1.00 25.50 112 GLY B O 1
ATOM 2731 N N . ARG B 1 113 ? -40.268 -13.979 -0.297 1.00 19.61 113 ARG B N 1
ATOM 2732 C CA . ARG B 1 113 ? -39.352 -12.925 -0.710 1.00 21.44 113 ARG B CA 1
ATOM 2733 C C . ARG B 1 113 ? -39.699 -12.302 -2.052 1.00 20.85 113 ARG B C 1
ATOM 2734 O O . ARG B 1 113 ? -38.915 -11.500 -2.567 1.00 20.78 113 ARG B O 1
ATOM 2742 N N . VAL B 1 114 ? -40.855 -12.626 -2.626 1.00 17.57 114 VAL B N 1
ATOM 2743 C CA . VAL B 1 114 ? -41.190 -12.258 -3.991 1.00 15.97 114 VAL B CA 1
ATOM 2744 C C . VAL B 1 114 ? -42.317 -11.242 -4.002 1.00 18.24 114 VAL B C 1
ATOM 2745 O O . VAL B 1 114 ? -43.312 -11.395 -3.281 1.00 18.88 114 VAL B O 1
ATOM 2749 N N . GLU B 1 115 ? -42.142 -10.191 -4.805 1.00 15.93 115 GLU B N 1
ATOM 2750 C CA . GLU B 1 115 ? -43.172 -9.206 -5.097 1.00 16.94 115 GLU B CA 1
ATOM 2751 C C . GLU B 1 115 ? -43.393 -9.203 -6.608 1.00 18.87 115 GLU B C 1
ATOM 2752 O O . GLU B 1 115 ? -42.503 -9.564 -7.380 1.00 18.06 115 GLU B O 1
ATOM 2758 N N . ALA B 1 116 ? -44.593 -8.807 -7.030 1.00 17.38 116 ALA B N 1
ATOM 2759 C CA . ALA B 1 116 ? -44.984 -8.865 -8.437 1.00 18.15 116 ALA B CA 1
ATOM 2760 C C . ALA B 1 116 ? -45.340 -7.468 -8.925 1.00 15.90 116 ALA B C 1
ATOM 2761 O O . ALA B 1 116 ? -46.406 -6.942 -8.557 1.00 17.36 116 ALA B O 1
ATOM 2763 N N . GLY B 1 117 ? -44.483 -6.885 -9.729 1.00 17.34 117 GLY B N 1
ATOM 2764 C CA . GLY B 1 117 ? -44.801 -5.638 -10.412 1.00 15.08 117 GLY B CA 1
ATOM 2765 C C . GLY B 1 117 ? -45.427 -6.020 -11.738 1.00 14.43 117 GLY B C 1
ATOM 2766 O O . GLY B 1 117 ? -44.955 -6.945 -12.407 1.00 14.45 117 GLY B O 1
ATOM 2767 N N . LEU B 1 118 ? -46.529 -5.341 -12.083 1.00 15.77 118 LEU B N 1
ATOM 2768 C CA . LEU B 1 118 ? -47.280 -5.613 -13.312 1.00 14.17 118 LEU B CA 1
ATOM 2769 C C . LEU B 1 118 ? -47.522 -4.331 -14.086 1.00 15.31 118 LEU B C 1
ATOM 2770 O O . LEU B 1 118 ? -47.729 -3.260 -13.503 1.00 16.36 118 LEU B O 1
ATOM 2775 N N . GLY B 1 119 ? -47.489 -4.445 -15.404 1.00 21.82 119 GLY B N 1
ATOM 2776 C CA . GLY B 1 119 ? -47.886 -3.351 -16.288 1.00 21.21 119 GLY B CA 1
ATOM 2777 C C . GLY B 1 119 ? -48.521 -3.836 -17.567 1.00 23.02 119 GLY B C 1
ATOM 2778 O O . GLY B 1 119 ? -48.906 -5.003 -17.686 1.00 17.38 119 GLY B O 1
ATOM 2779 N N . THR B 1 120 ? -48.680 -2.942 -18.546 1.00 17.93 120 THR B N 1
ATOM 2780 C CA . THR B 1 120 ? -49.509 -3.306 -19.691 1.00 20.14 120 THR B CA 1
ATOM 2781 C C . THR B 1 120 ? -48.768 -4.031 -20.799 1.00 27.47 120 THR B C 1
ATOM 2782 O O . THR B 1 120 ? -49.414 -4.651 -21.663 1.00 26.25 120 THR B O 1
ATOM 2786 N N . GLY B 1 121 ? -47.453 -3.940 -20.844 1.00 24.32 121 GLY B N 1
ATOM 2787 C CA . GLY B 1 121 ? -46.787 -4.327 -22.070 1.00 22.70 121 GLY B CA 1
ATOM 2788 C C . GLY B 1 121 ? -46.724 -3.126 -22.986 1.00 33.15 121 GLY B C 1
ATOM 2789 O O . GLY B 1 121 ? -47.666 -2.327 -23.024 1.00 36.95 121 GLY B O 1
ATOM 2790 N N . TYR B 1 122 ? -45.633 -2.968 -23.701 1.00 25.30 122 TYR B N 1
ATOM 2791 C CA . TYR B 1 122 ? -45.540 -1.825 -24.599 1.00 21.97 122 TYR B CA 1
ATOM 2792 C C . TYR B 1 122 ? -44.703 -2.027 -25.853 1.00 23.89 122 TYR B C 1
ATOM 2793 O O . TYR B 1 122 ? -44.592 -1.075 -26.622 1.00 30.85 122 TYR B O 1
ATOM 2802 N N . VAL B 1 123 ? -44.102 -3.187 -26.102 1.00 24.93 123 VAL B N 1
ATOM 2803 C CA . VAL B 1 123 ? -43.308 -3.390 -27.309 1.00 24.33 123 VAL B CA 1
ATOM 2804 C C . VAL B 1 123 ? -44.142 -4.228 -28.273 1.00 23.68 123 VAL B C 1
ATOM 2805 O O . VAL B 1 123 ? -44.317 -5.435 -28.078 1.00 20.73 123 VAL B O 1
ATOM 2809 N N . ARG B 1 124 ? -44.655 -3.591 -29.326 1.00 25.75 124 ARG B N 1
ATOM 2810 C CA . ARG B 1 124 ? -45.590 -4.294 -30.198 1.00 20.88 124 ARG B CA 1
ATOM 2811 C C . ARG B 1 124 ? -44.915 -5.469 -30.882 1.00 22.44 124 ARG B C 1
ATOM 2812 O O . ARG B 1 124 ? -45.547 -6.503 -31.109 1.00 21.60 124 ARG B O 1
ATOM 2820 N N . ALA B 1 125 ? -43.628 -5.342 -31.203 1.00 22.68 125 ALA B N 1
ATOM 2821 C CA . ALA B 1 125 ? -42.952 -6.442 -31.878 1.00 20.53 125 ALA B CA 1
ATOM 2822 C C . ALA B 1 125 ? -42.969 -7.714 -31.051 1.00 20.14 125 ALA B C 1
ATOM 2823 O O . ALA B 1 125 ? -43.023 -8.822 -31.611 1.00 23.24 125 ALA B O 1
ATOM 2825 N N . GLU B 1 126 ? -42.905 -7.584 -29.720 1.00 20.16 126 GLU B N 1
ATOM 2826 C CA . GLU B 1 126 ? -42.940 -8.771 -28.872 1.00 20.60 126 GLU B CA 1
ATOM 2827 C C . GLU B 1 126 ? -44.320 -9.420 -28.892 1.00 20.67 126 GLU B C 1
ATOM 2828 O O . GLU B 1 126 ? -44.433 -10.647 -28.886 1.00 21.18 126 GLU B O 1
ATOM 2834 N N . PHE B 1 127 ? -45.387 -8.620 -28.916 1.00 18.85 127 PHE B N 1
ATOM 2835 C CA . PHE B 1 127 ? -46.711 -9.203 -29.080 1.00 19.59 127 PHE B CA 1
ATOM 2836 C C . PHE B 1 127 ? -46.785 -10.004 -30.377 1.00 21.61 127 PHE B C 1
ATOM 2837 O O . PHE B 1 127 ? -47.320 -11.113 -30.409 1.00 25.06 127 PHE B O 1
ATOM 2845 N N . GLU B 1 128 ? -46.290 -9.422 -31.481 1.00 22.01 128 GLU B N 1
ATOM 2846 C CA . GLU B 1 128 ? -46.354 -10.086 -32.778 1.00 21.91 128 GLU B CA 1
ATOM 2847 C C . GLU B 1 128 ? -45.546 -11.373 -32.774 1.00 25.39 128 GLU B C 1
ATOM 2848 O O . GLU B 1 128 ? -45.984 -12.390 -33.321 1.00 22.70 128 GLU B O 1
ATOM 2854 N N . THR B 1 129 ? -44.363 -11.346 -32.169 1.00 23.86 129 THR B N 1
ATOM 2855 C CA . THR B 1 129 ? -43.518 -12.538 -32.145 1.00 22.62 129 THR B CA 1
ATOM 2856 C C . THR B 1 129 ? -44.184 -13.662 -31.372 1.00 21.82 129 THR B C 1
ATOM 2857 O O . THR B 1 129 ? -44.112 -14.835 -31.772 1.00 23.07 129 THR B O 1
ATOM 2861 N N . ALA B 1 130 ? -44.835 -13.324 -30.260 1.00 19.39 130 ALA B N 1
ATOM 2862 C CA . ALA B 1 130 ? -45.496 -14.306 -29.417 1.00 19.49 130 ALA B CA 1
ATOM 2863 C C . ALA B 1 130 ? -46.900 -14.652 -29.875 1.00 20.44 130 ALA B C 1
ATOM 2864 O O . ALA B 1 130 ? -47.545 -15.500 -29.251 1.00 24.81 130 ALA B O 1
ATOM 2866 N N . GLY B 1 131 ? -47.409 -14.029 -30.934 1.00 17.49 131 GLY B N 1
ATOM 2867 C CA . GLY B 1 131 ? -48.723 -14.420 -31.423 1.00 21.51 131 GLY B CA 1
ATOM 2868 C C . GLY B 1 131 ? -49.865 -13.832 -30.633 1.00 19.53 131 GLY B C 1
ATOM 2869 O O . GLY B 1 131 ? -50.959 -14.412 -30.597 1.00 22.80 131 GLY B O 1
ATOM 2870 N N . LEU B 1 132 ? -49.643 -12.683 -29.997 1.00 18.59 132 LEU B N 1
ATOM 2871 C CA . LEU B 1 132 ? -50.620 -12.035 -29.145 1.00 19.49 132 LEU B CA 1
ATOM 2872 C C . LEU B 1 132 ? -51.222 -10.830 -29.848 1.00 19.82 132 LEU B C 1
ATOM 2873 O O . LEU B 1 132 ? -50.565 -10.174 -30.651 1.00 24.48 132 LEU B O 1
ATOM 2878 N N .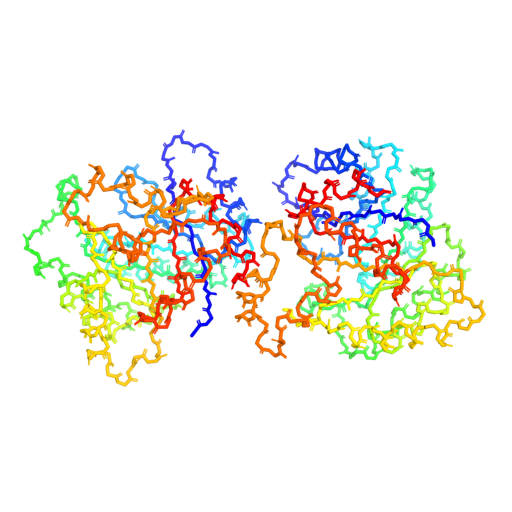 ASP B 1 133 ? -52.473 -10.546 -29.511 1.00 21.42 133 ASP B N 1
ATOM 2879 C CA . ASP B 1 133 ? -53.232 -9.450 -30.090 1.00 22.14 133 ASP B CA 1
ATOM 2880 C C . ASP B 1 133 ? -52.823 -8.136 -29.431 1.00 18.33 133 ASP B C 1
ATOM 2881 O O . ASP B 1 133 ? -53.059 -7.917 -28.235 1.00 21.35 133 ASP B O 1
ATOM 2886 N N . TRP B 1 134 ? -52.212 -7.254 -30.229 1.00 23.67 134 TRP B N 1
ATOM 2887 C CA . TRP B 1 134 ? -51.821 -5.938 -29.728 1.00 20.80 134 TRP B CA 1
ATOM 2888 C C . TRP B 1 134 ? -53.038 -5.125 -29.311 1.00 19.83 134 TRP B C 1
ATOM 2889 O O . TRP B 1 134 ? -52.972 -4.335 -28.357 1.00 20.51 134 TRP B O 1
ATOM 2900 N N . GLY B 1 135 ? -54.147 -5.295 -30.025 1.00 20.85 135 GLY B N 1
ATOM 2901 C CA . GLY B 1 135 ? -55.382 -4.620 -29.660 1.00 22.79 135 GLY B CA 1
ATOM 2902 C C . GLY B 1 135 ? -55.265 -3.111 -29.737 1.00 21.25 135 GLY B C 1
ATOM 2903 O O . GLY B 1 135 ? -54.747 -2.542 -30.707 1.00 26.93 135 GLY B O 1
ATOM 2904 N N . THR B 1 136 ? -55.797 -2.448 -28.712 1.00 20.11 136 THR B N 1
ATOM 2905 C CA . THR B 1 136 ? -55.780 -0.998 -28.586 1.00 20.78 136 THR B CA 1
ATOM 2906 C C . THR B 1 136 ? -55.129 -0.705 -27.235 1.00 18.35 136 THR B C 1
ATOM 2907 O O . THR B 1 136 ? -55.008 -1.579 -26.389 1.00 16.77 136 THR B O 1
ATOM 2911 N N . ALA B 1 137 ? -54.719 0.550 -27.037 1.00 21.31 137 ALA B N 1
ATOM 2912 C CA . ALA B 1 137 ? -54.136 0.917 -25.754 1.00 21.53 137 ALA B CA 1
ATOM 2913 C C . ALA B 1 137 ? -55.089 0.590 -24.613 1.00 16.23 137 ALA B C 1
ATOM 2914 O O . ALA B 1 137 ? -54.663 0.094 -23.556 1.00 18.59 137 ALA B O 1
ATOM 2916 N N . GLY B 1 138 ? -56.379 0.876 -24.801 1.00 17.78 138 GLY B N 1
ATOM 2917 C CA . GLY B 1 138 ? -57.338 0.569 -23.757 1.00 18.42 138 GLY B CA 1
ATOM 2918 C C . GLY B 1 138 ? -57.481 -0.920 -23.504 1.00 16.30 138 GLY B C 1
ATOM 2919 O O . GLY B 1 138 ? -57.704 -1.343 -22.371 1.00 17.79 138 GLY B O 1
ATOM 2920 N N . THR B 1 139 ? -57.446 -1.722 -24.571 1.00 17.52 139 THR B N 1
ATOM 2921 C CA . THR B 1 139 ? -57.539 -3.163 -24.402 1.00 16.17 139 THR B CA 1
ATOM 2922 C C . THR B 1 139 ? -56.344 -3.684 -23.604 1.00 17.99 139 THR B C 1
ATOM 2923 O O . THR B 1 139 ? -56.481 -4.585 -22.763 1.00 17.21 139 THR B O 1
ATOM 2927 N N . ARG B 1 140 ? -55.165 -3.111 -23.833 1.00 17.64 140 ARG B N 1
ATOM 2928 C CA . ARG B 1 140 ? -53.991 -3.529 -23.070 1.00 15.26 140 ARG B CA 1
ATOM 2929 C C . ARG B 1 140 ? -54.124 -3.145 -21.599 1.00 16.22 140 ARG B C 1
ATOM 2930 O O . ARG B 1 140 ? -53.693 -3.907 -20.723 1.00 17.20 140 ARG B O 1
ATOM 2938 N N . VAL B 1 141 ? -54.720 -1.985 -21.307 1.00 13.85 141 VAL B N 1
ATOM 2939 C CA . VAL B 1 141 ? -54.945 -1.616 -19.913 1.00 13.08 141 VAL B CA 1
ATOM 2940 C C . VAL B 1 141 ? -55.973 -2.540 -19.282 1.00 16.27 141 VAL B C 1
ATOM 2941 O O . VAL B 1 141 ? -55.837 -2.956 -18.123 1.00 16.78 141 VAL B O 1
ATOM 2945 N N . THR B 1 142 ? -57.018 -2.889 -20.029 1.00 14.24 142 THR B N 1
ATOM 2946 C CA . THR B 1 142 ? -58.009 -3.803 -19.483 1.00 12.49 142 THR B CA 1
ATOM 2947 C C . THR B 1 142 ? -57.403 -5.159 -19.154 1.00 17.70 142 THR B C 1
ATOM 2948 O O . THR B 1 142 ? -57.798 -5.792 -18.160 1.00 18.29 142 THR B O 1
ATOM 2952 N N . ARG B 1 143 ? -56.436 -5.621 -19.947 1.00 17.28 143 ARG B N 1
ATOM 2953 C CA . ARG B 1 143 ? -55.769 -6.877 -19.606 1.00 18.51 143 ARG B CA 1
ATOM 2954 C C . ARG B 1 143 ? -55.114 -6.777 -18.241 1.00 16.23 143 ARG B C 1
ATOM 2955 O O . ARG B 1 143 ? -55.219 -7.701 -17.416 1.00 17.52 143 ARG B O 1
ATOM 2963 N N . LEU B 1 144 ? -54.455 -5.646 -17.963 1.00 13.01 144 LEU B N 1
ATOM 2964 C CA . LEU B 1 144 ? -53.866 -5.441 -16.647 1.00 12.40 144 LEU B CA 1
ATOM 2965 C C . LEU B 1 144 ? -54.943 -5.406 -15.586 1.00 14.14 144 LEU B C 1
ATOM 2966 O O . LEU B 1 144 ? -54.797 -6.011 -14.514 1.00 16.48 144 LEU B O 1
ATOM 2971 N N . ALA B 1 145 ? -56.022 -4.660 -15.851 1.00 13.91 145 ALA B N 1
ATOM 2972 C CA . ALA B 1 145 ? -57.113 -4.563 -14.889 1.00 16.25 145 ALA B CA 1
ATOM 2973 C C . ALA B 1 145 ? -57.665 -5.927 -14.523 1.00 16.11 145 ALA B C 1
ATOM 2974 O O . ALA B 1 145 ? -57.898 -6.227 -13.339 1.00 17.14 145 ALA B O 1
ATOM 2976 N N . ASP B 1 146 ? -57.923 -6.747 -15.534 1.00 16.69 146 ASP B N 1
ATOM 2977 C CA . ASP B 1 146 ? -58.495 -8.070 -15.317 1.00 18.86 146 ASP B CA 1
ATOM 2978 C C . ASP B 1 146 ? -57.522 -8.951 -14.546 1.00 17.69 146 ASP B C 1
ATOM 2979 O O . ASP B 1 146 ? -57.928 -9.787 -13.728 1.00 18.91 146 ASP B O 1
ATOM 2984 N N . THR B 1 147 ? -56.234 -8.814 -14.832 1.00 16.18 147 THR B N 1
ATOM 2985 C CA . THR B 1 147 ? -55.250 -9.605 -14.111 1.00 14.48 147 THR B CA 1
ATOM 2986 C C . THR B 1 147 ? -55.206 -9.204 -12.652 1.00 16.22 147 THR B C 1
ATOM 2987 O O . THR B 1 147 ? -55.148 -10.058 -11.764 1.00 15.67 147 THR B O 1
ATOM 2991 N N . LEU B 1 148 ? -55.183 -7.897 -12.388 1.00 14.51 148 LEU B N 1
ATOM 2992 C CA . LEU B 1 148 ? -55.146 -7.436 -11.011 1.00 15.49 148 LEU B CA 1
ATOM 2993 C C . LEU B 1 148 ? -56.346 -7.934 -10.237 1.00 17.93 148 LEU B C 1
ATOM 2994 O O . LEU B 1 148 ? -56.207 -8.386 -9.093 1.00 19.95 148 LEU B O 1
ATOM 2999 N N . ALA B 1 149 ? -57.533 -7.847 -10.833 1.00 19.42 149 ALA B N 1
ATOM 3000 C CA . ALA B 1 149 ? -58.736 -8.286 -10.135 1.00 19.38 149 ALA B CA 1
ATOM 3001 C C . ALA B 1 149 ? -58.686 -9.779 -9.864 1.00 20.00 149 ALA B C 1
ATOM 3002 O O . ALA B 1 149 ? -59.073 -10.228 -8.770 1.00 20.84 149 ALA B O 1
ATOM 3004 N N . ALA B 1 150 ? -58.191 -10.562 -10.832 1.00 16.35 150 ALA B N 1
ATOM 3005 C CA . ALA B 1 150 ? -58.100 -12.009 -10.661 1.00 17.75 150 ALA B CA 1
ATOM 3006 C C . ALA B 1 150 ? -57.096 -12.393 -9.583 1.00 18.87 150 ALA B C 1
ATOM 3007 O O . ALA B 1 150 ? -57.356 -13.310 -8.789 1.00 21.68 150 ALA B O 1
ATOM 3009 N N . LEU B 1 151 ? -55.939 -11.707 -9.528 1.00 16.78 151 LEU B N 1
ATOM 3010 C CA . LEU B 1 151 ? -54.942 -12.013 -8.515 1.00 17.82 151 LEU B CA 1
ATOM 3011 C C . LEU B 1 151 ? -55.452 -11.692 -7.115 1.00 18.87 151 LEU B C 1
ATOM 3012 O O . LEU B 1 151 ? -55.127 -12.400 -6.157 1.00 20.54 151 LEU B O 1
ATOM 3017 N N . ARG B 1 152 ? -56.226 -10.616 -6.976 1.00 17.75 152 ARG B N 1
ATOM 3018 C CA . ARG B 1 152 ? -56.783 -10.293 -5.660 1.00 18.65 152 ARG B CA 1
ATOM 3019 C C . ARG B 1 152 ? -57.875 -11.292 -5.278 1.00 22.52 152 ARG B C 1
ATOM 3020 O O . ARG B 1 152 ? -57.965 -11.711 -4.118 1.00 24.12 152 ARG B O 1
ATOM 3028 N N . THR B 1 153 ? -58.689 -11.713 -6.244 1.00 22.77 153 THR B N 1
ATOM 3029 C CA . THR B 1 153 ? -59.731 -12.703 -5.964 1.00 24.13 153 THR B CA 1
ATOM 3030 C C . THR B 1 153 ? -59.129 -14.052 -5.573 1.00 34.04 153 THR B C 1
ATOM 3031 O O . THR B 1 153 ? -59.686 -14.766 -4.721 1.00 29.47 153 THR B O 1
ATOM 3035 N N . LEU B 1 154 ? -57.983 -14.408 -6.154 1.00 23.65 154 LEU B N 1
ATOM 3036 C CA . LEU B 1 154 ? -57.271 -15.631 -5.798 1.00 25.80 154 LEU B CA 1
ATOM 3037 C C . LEU B 1 154 ? -56.374 -15.433 -4.579 1.00 30.16 154 LEU B C 1
ATOM 3038 O O . LEU B 1 154 ? -55.674 -16.369 -4.176 1.00 32.15 154 LEU B O 1
ATOM 3043 N N . ALA B 1 155 ? -56.383 -14.230 -4.001 1.00 26.62 155 ALA B N 1
ATOM 3044 C CA . ALA B 1 155 ? -55.639 -13.879 -2.793 1.00 27.61 155 ALA B CA 1
ATOM 3045 C C . ALA B 1 155 ? -54.169 -14.274 -2.889 1.00 23.78 155 ALA B C 1
ATOM 3046 O O . ALA B 1 155 ? -53.602 -14.889 -1.980 1.00 24.46 155 ALA B O 1
ATOM 3048 N N . VAL B 1 156 ? -53.524 -13.867 -3.984 1.00 21.81 156 VAL B N 1
ATOM 3049 C CA . VAL B 1 156 ? -52.094 -14.170 -4.076 1.00 19.06 156 VAL B CA 1
ATOM 3050 C C . VAL B 1 156 ? -51.375 -13.528 -2.902 1.00 20.21 156 VAL B C 1
ATOM 3051 O O . VAL B 1 156 ? -51.749 -12.416 -2.480 1.00 20.97 156 VAL B O 1
ATOM 3055 N N . PRO B 1 157 ? -50.359 -14.181 -2.332 1.00 19.89 157 PRO B N 1
ATOM 3056 C CA . PRO B 1 157 ? -49.648 -13.636 -1.171 1.00 20.66 157 PRO B CA 1
ATOM 3057 C C . PRO B 1 157 ? -48.515 -12.675 -1.486 1.00 22.82 157 PRO B C 1
ATOM 3058 O O . PRO B 1 157 ? -47.976 -12.049 -0.559 1.00 23.53 157 PRO B O 1
ATOM 3062 N N . THR B 1 158 ? -48.125 -12.570 -2.733 1.00 18.19 158 THR B N 1
ATOM 3063 C CA . THR B 1 158 ? -47.075 -11.647 -3.136 1.00 16.98 158 THR B CA 1
ATOM 3064 C C . THR B 1 158 ? -47.586 -10.211 -3.142 1.00 19.45 158 THR B C 1
ATOM 3065 O O . THR B 1 158 ? -48.623 -9.931 -3.765 1.00 20.39 158 THR B O 1
ATOM 3069 N N . PRO B 1 159 ? -46.870 -9.267 -2.528 1.00 17.38 159 PRO B N 1
ATOM 3070 C CA . PRO B 1 159 ? -47.216 -7.857 -2.723 1.00 17.91 159 PRO B CA 1
ATOM 3071 C C . PRO B 1 159 ? -47.245 -7.518 -4.200 1.00 16.27 159 PRO B C 1
ATOM 3072 O O . PRO B 1 159 ? -46.480 -8.059 -4.993 1.00 18.70 159 PRO B O 1
ATOM 3076 N N . LEU B 1 160 ? -48.165 -6.628 -4.573 1.00 15.41 160 LEU B N 1
ATOM 3077 C CA . LEU B 1 160 ? -48.374 -6.275 -5.995 1.00 16.24 160 LEU B CA 1
ATOM 3078 C C . LEU B 1 160 ? -47.952 -4.828 -6.252 1.00 15.53 160 LEU B C 1
ATOM 3079 O O . LEU B 1 160 ? -48.305 -3.968 -5.484 1.00 16.29 160 LEU B O 1
ATOM 3084 N N . MET B 1 161 ? -47.189 -4.610 -7.311 1.00 14.72 161 MET B N 1
ATOM 3085 C CA . MET B 1 161 ? -46.810 -3.242 -7.721 1.00 14.86 161 MET B CA 1
ATOM 3086 C C . MET B 1 161 ? -47.444 -3.013 -9.091 1.00 15.33 161 MET B C 1
ATOM 3087 O O . MET B 1 161 ? -47.559 -3.966 -9.795 1.00 17.05 161 MET B O 1
ATOM 3092 N N . VAL B 1 162 ? -47.996 -1.836 -9.341 1.00 14.91 162 VAL B N 1
ATOM 3093 C CA . VAL B 1 162 ? -48.510 -1.460 -10.643 1.00 14.88 162 VAL B CA 1
ATOM 3094 C C . VAL B 1 162 ? -47.676 -0.306 -11.185 1.00 17.97 162 VAL B C 1
ATOM 3095 O O . VAL B 1 162 ? -47.455 0.682 -10.495 1.00 17.70 162 VAL B O 1
ATOM 3099 N N . GLY B 1 163 ? -47.247 -0.457 -12.429 1.00 15.46 163 GLY B N 1
ATOM 3100 C CA . GLY B 1 163 ? -46.443 0.540 -13.089 1.00 17.64 163 GLY B CA 1
ATOM 3101 C C . GLY B 1 163 ? -47.118 1.092 -14.325 1.00 22.16 163 GLY B C 1
ATOM 3102 O O . GLY B 1 163 ? -47.808 0.376 -15.045 1.00 23.19 163 GLY B O 1
ATOM 3103 N N . GLY B 1 164 ? -46.881 2.385 -14.573 1.00 24.13 164 GLY B N 1
ATOM 3104 C CA . GLY B 1 164 ? -47.436 3.059 -15.730 1.00 24.01 164 GLY B CA 1
ATOM 3105 C C . GLY B 1 164 ? -48.023 4.396 -15.330 1.00 21.43 164 GLY B C 1
ATOM 3106 O O . GLY B 1 164 ? -48.583 4.522 -14.226 1.00 23.35 164 GLY B O 1
ATOM 3107 N N . ASN B 1 165 ? -47.915 5.406 -16.194 1.00 22.92 165 ASN B N 1
ATOM 3108 C CA . ASN B 1 165 ? -48.338 6.745 -15.806 1.00 22.26 165 ASN B CA 1
ATOM 3109 C C . ASN B 1 165 ? -49.709 7.134 -16.338 1.00 24.64 165 ASN B C 1
ATOM 3110 O O . ASN B 1 165 ? -50.132 8.261 -16.108 1.00 26.14 165 ASN B O 1
ATOM 3115 N N . GLY B 1 166 ? -50.378 6.279 -17.101 1.00 22.84 166 GLY B N 1
ATOM 3116 C CA . GLY B 1 166 ? -51.661 6.660 -17.651 1.00 21.12 166 GLY B CA 1
ATOM 3117 C C . GLY B 1 166 ? -52.724 6.828 -16.582 1.00 18.80 166 GLY B C 1
ATOM 3118 O O . GLY B 1 166 ? -52.626 6.277 -15.493 1.00 19.55 166 GLY B O 1
ATOM 3119 N N . ASP B 1 167 ? -53.758 7.621 -16.903 1.00 23.55 167 ASP B N 1
ATOM 3120 C CA . ASP B 1 167 ? -54.824 7.879 -15.928 1.00 22.57 167 ASP B CA 1
ATOM 3121 C C . ASP B 1 167 ? -55.416 6.574 -15.401 1.00 17.20 167 ASP B C 1
ATOM 3122 O O . ASP B 1 167 ? -55.537 6.376 -14.188 1.00 19.65 167 ASP B O 1
ATOM 3127 N N . ARG B 1 168 ? -55.856 5.690 -16.310 1.00 20.71 168 ARG B N 1
ATOM 3128 C CA . ARG B 1 168 ? -56.537 4.481 -15.882 1.00 19.06 168 ARG B CA 1
ATOM 3129 C C . ARG B 1 168 ? -55.598 3.556 -15.124 1.00 17.44 168 ARG B C 1
ATOM 3130 O O . ARG B 1 168 ? -55.995 2.933 -14.142 1.00 19.82 168 ARG B O 1
ATOM 3138 N N . VAL B 1 169 ? -54.335 3.454 -15.561 1.00 17.37 169 VAL B N 1
ATOM 3139 C CA . VAL B 1 169 ? -53.389 2.583 -14.860 1.00 16.58 169 VAL B CA 1
ATOM 3140 C C . VAL B 1 169 ? -53.113 3.092 -13.452 1.00 15.74 169 VAL B C 1
ATOM 3141 O O . VAL B 1 169 ? -53.083 2.315 -12.490 1.00 16.78 169 VAL B O 1
ATOM 3145 N N . LEU B 1 170 ? -52.934 4.407 -13.294 1.00 15.36 170 LEU B N 1
ATOM 3146 C CA . LEU B 1 170 ? -52.767 4.956 -11.956 1.00 16.37 170 LEU B CA 1
ATOM 3147 C C . LEU B 1 170 ? -53.997 4.693 -11.092 1.00 16.95 170 LEU B C 1
ATOM 3148 O O . LEU B 1 170 ? -53.873 4.404 -9.895 1.00 18.41 170 LEU B O 1
ATOM 3153 N N . GLY B 1 171 ? -55.182 4.762 -11.687 1.00 17.28 171 GLY B N 1
ATOM 3154 C CA . GLY B 1 171 ? -56.394 4.379 -10.978 1.00 16.97 171 GLY B CA 1
ATOM 3155 C C . GLY B 1 171 ? -56.382 2.929 -10.541 1.00 20.60 171 GLY B C 1
ATOM 3156 O O . GLY B 1 171 ? -56.823 2.605 -9.431 1.00 20.04 171 GLY B O 1
ATOM 3157 N N . LEU B 1 172 ? -55.885 2.034 -11.407 1.00 16.88 172 LEU B N 1
ATOM 3158 C CA . LEU B 1 172 ? -55.783 0.624 -11.033 1.00 16.30 172 LEU B CA 1
ATOM 3159 C C . LEU B 1 172 ? -54.801 0.435 -9.898 1.00 17.50 172 LEU B C 1
ATOM 3160 O O . LEU B 1 172 ? -55.017 -0.405 -9.014 1.00 16.92 172 LEU B O 1
ATOM 3165 N N . ALA B 1 173 ? -53.686 1.171 -9.930 1.00 15.67 173 ALA B N 1
ATOM 3166 C CA . ALA B 1 173 ? -52.739 1.103 -8.824 1.00 14.94 173 ALA B CA 1
ATOM 3167 C C . ALA B 1 173 ? -53.387 1.577 -7.530 1.00 17.12 173 ALA B C 1
ATOM 3168 O O . ALA B 1 173 ? -53.250 0.947 -6.466 1.00 18.28 173 ALA B O 1
ATOM 3170 N N . ALA B 1 174 ? -54.136 2.680 -7.606 1.00 15.62 174 ALA B N 1
ATOM 3171 C CA . ALA B 1 174 ? -54.830 3.190 -6.430 1.00 18.88 174 ALA B CA 1
ATOM 3172 C C . ALA B 1 174 ? -55.824 2.178 -5.868 1.00 18.72 174 ALA B C 1
ATOM 3173 O O . ALA B 1 174 ? -56.024 2.104 -4.649 1.00 21.65 174 ALA B O 1
ATOM 3175 N N . GLU B 1 175 ? -56.473 1.413 -6.729 1.00 20.41 175 GLU B N 1
ATOM 3176 C CA . GLU B 1 175 ? -57.483 0.460 -6.277 1.00 24.02 175 GLU B CA 1
ATOM 3177 C C . GLU B 1 175 ? -56.883 -0.824 -5.711 1.00 21.06 175 GLU B C 1
ATOM 3178 O O . GLU B 1 175 ? -57.387 -1.348 -4.707 1.00 25.17 175 GLU B O 1
ATOM 3184 N N . HIS B 1 176 ? -55.834 -1.349 -6.345 1.00 17.81 176 HIS B N 1
ATOM 3185 C CA . HIS B 1 176 ? -55.388 -2.727 -6.149 1.00 18.05 176 HIS B CA 1
ATOM 3186 C C . HIS B 1 176 ? -53.979 -2.892 -5.590 1.00 21.45 176 HIS B C 1
ATOM 3187 O O . HIS B 1 176 ? -53.676 -3.970 -5.066 1.00 22.80 176 HIS B O 1
ATOM 3194 N N . ALA B 1 177 ? -53.092 -1.916 -5.753 1.00 19.96 177 ALA B N 1
ATOM 3195 C CA . ALA B 1 177 ? -51.668 -2.160 -5.571 1.00 16.06 177 ALA B CA 1
ATOM 3196 C C . ALA B 1 177 ? -51.213 -1.901 -4.144 1.00 15.24 177 ALA B C 1
ATOM 3197 O O . ALA B 1 177 ? -51.752 -1.043 -3.451 1.00 19.10 177 ALA B O 1
ATOM 3199 N N . ASP B 1 178 ? -50.153 -2.611 -3.754 1.00 17.13 178 ASP B N 1
ATOM 3200 C CA . ASP B 1 178 ? -49.386 -2.272 -2.569 1.00 16.35 178 ASP B CA 1
ATOM 3201 C C . ASP B 1 178 ? -48.354 -1.189 -2.850 1.00 17.16 178 ASP B C 1
ATOM 3202 O O . ASP B 1 178 ? -47.986 -0.435 -1.925 1.00 18.36 178 ASP B O 1
ATOM 3207 N N . THR B 1 179 ? -47.883 -1.110 -4.097 1.00 17.93 179 THR B N 1
ATOM 3208 C CA . THR B 1 179 ? -46.888 -0.135 -4.525 1.00 15.67 179 THR B CA 1
ATOM 3209 C C . THR B 1 179 ? -47.308 0.390 -5.888 1.00 13.83 179 THR B C 1
ATOM 3210 O O . THR B 1 179 ? -47.714 -0.389 -6.760 1.00 15.23 179 THR B O 1
ATOM 3214 N N . VAL B 1 180 ? -47.221 1.706 -6.085 1.00 13.96 180 VAL B N 1
ATOM 3215 C CA . VAL B 1 180 ? -47.407 2.323 -7.394 1.00 13.39 180 VAL B CA 1
ATOM 3216 C C . VAL B 1 180 ? -46.041 2.768 -7.889 1.00 15.36 180 VAL B C 1
ATOM 3217 O O . VAL B 1 180 ? -45.262 3.349 -7.128 1.00 15.44 180 VAL B O 1
ATOM 3221 N N . SER B 1 181 ? -45.733 2.457 -9.147 1.00 16.21 181 SER B N 1
ATOM 3222 C CA . SER B 1 181 ? -44.469 2.842 -9.761 1.00 15.34 181 SER B CA 1
ATOM 3223 C C . SER B 1 181 ? -44.732 3.911 -10.800 1.00 20.42 181 SER B C 1
ATOM 3224 O O . SER B 1 181 ? -45.460 3.668 -11.771 1.00 19.55 181 SER B O 1
ATOM 3227 N N . PHE B 1 182 ? -44.125 5.068 -10.611 1.00 15.99 182 PHE B N 1
ATOM 3228 C CA . PHE B 1 182 ? -44.212 6.179 -11.550 1.00 19.26 182 PHE B CA 1
ATOM 3229 C C . PHE B 1 182 ? -43.016 6.178 -12.491 1.00 20.54 182 PHE B C 1
ATOM 3230 O O . PHE B 1 182 ? -41.866 6.064 -12.046 1.00 19.10 182 PHE B O 1
ATOM 3238 N N . SER B 1 183 ? -43.270 6.380 -13.786 1.00 21.51 183 SER B N 1
ATOM 3239 C CA . SER B 1 183 ? -42.190 6.500 -14.754 1.00 22.22 183 SER B CA 1
ATOM 3240 C C . SER B 1 183 ? -41.687 7.934 -14.865 1.00 24.37 183 SER B C 1
ATOM 3241 O O . SER B 1 183 ? -42.483 8.869 -14.952 1.00 25.99 183 SER B O 1
ATOM 3244 N N . GLY B 1 184 ? -40.365 8.098 -14.902 1.00 23.93 184 GLY B N 1
ATOM 3245 C CA . GLY B 1 184 ? -39.739 9.392 -15.063 1.00 24.08 184 GLY B CA 1
ATOM 3246 C C . GLY B 1 184 ? -39.266 9.675 -16.468 1.00 27.03 184 GLY B C 1
ATOM 3247 O O . GLY B 1 184 ? -38.695 10.736 -16.729 1.00 29.27 184 GLY B O 1
ATOM 3248 N N . ALA B 1 185 ? -39.469 8.728 -17.375 1.00 29.87 185 ALA B N 1
ATOM 3249 C CA . ALA B 1 185 ? -39.022 8.829 -18.761 1.00 32.15 185 ALA B CA 1
ATOM 3250 C C . ALA B 1 185 ? -39.950 7.954 -19.584 1.00 48.77 185 ALA B C 1
ATOM 3251 O O . ALA B 1 185 ? -39.980 6.736 -19.380 1.00 49.10 185 ALA B O 1
ATOM 3253 N N . THR B 1 186 ? -40.705 8.574 -20.487 1.00 54.90 186 THR B N 1
ATOM 3254 C CA . THR B 1 186 ? -41.715 7.886 -21.280 1.00 57.81 186 THR B CA 1
ATOM 3255 C C . THR B 1 186 ? -41.268 7.668 -22.727 1.00 41.23 186 THR B C 1
ATOM 3256 O O . THR B 1 186 ? -40.671 8.547 -23.359 1.00 49.41 186 THR B O 1
ATOM 3260 N N . MET B 1 198 ? -37.460 12.812 -20.978 1.00 44.07 198 MET B N 1
ATOM 3261 C CA . MET B 1 198 ? -37.627 12.674 -19.533 1.00 44.40 198 MET B CA 1
ATOM 3262 C C . MET B 1 198 ? -38.743 13.596 -19.076 1.00 36.32 198 MET B C 1
ATOM 3263 O O . MET B 1 198 ? -38.956 14.633 -19.678 1.00 45.83 198 MET B O 1
ATOM 3268 N N . ILE B 1 199 ? -39.467 13.248 -18.014 1.00 32.77 199 ILE B N 1
ATOM 3269 C CA . ILE B 1 199 ? -40.583 14.091 -17.597 1.00 31.34 199 ILE B CA 1
ATOM 3270 C C . ILE B 1 199 ? -40.121 15.035 -16.495 1.00 33.44 199 ILE B C 1
ATOM 3271 O O . ILE B 1 199 ? -39.377 14.646 -15.580 1.00 33.12 199 ILE B O 1
ATOM 3276 N N . THR B 1 200 ? -40.569 16.278 -16.586 1.00 32.38 200 THR B N 1
ATOM 3277 C CA . THR B 1 200 ? -40.130 17.323 -15.681 1.00 33.00 200 THR B CA 1
ATOM 3278 C C . THR B 1 200 ? -40.701 17.105 -14.285 1.00 30.03 200 THR B C 1
ATOM 3279 O O . THR B 1 200 ? -41.652 16.348 -14.090 1.00 27.62 200 THR B O 1
ATOM 3283 N N . ALA B 1 201 ? -40.097 17.790 -13.310 1.00 26.26 201 ALA B N 1
ATOM 3284 C CA . ALA B 1 201 ? -40.604 17.734 -11.945 1.00 29.20 201 ALA B CA 1
ATOM 3285 C C . ALA B 1 201 ? -42.051 18.194 -11.896 1.00 21.94 201 ALA B C 1
ATOM 3286 O O . ALA B 1 201 ? -42.873 17.632 -11.155 1.00 25.90 201 ALA B O 1
ATOM 3288 N N . GLU B 1 202 ? -42.375 19.220 -12.686 1.00 26.54 202 GLU B N 1
ATOM 3289 C CA . GLU B 1 202 ? -43.724 19.763 -12.708 1.00 26.92 202 GLU B CA 1
ATOM 3290 C C . GLU B 1 202 ? -44.719 18.770 -13.301 1.00 25.46 202 GLU B C 1
ATOM 3291 O O . GLU B 1 202 ? -45.827 18.611 -12.774 1.00 26.25 202 GLU B O 1
ATOM 3297 N N . ALA B 1 203 ? -44.333 18.063 -14.363 1.00 27.52 203 ALA B N 1
ATOM 3298 C CA . ALA B 1 203 ? -45.202 17.015 -14.898 1.00 26.03 203 ALA B CA 1
ATOM 3299 C C . ALA B 1 203 ? -45.397 15.892 -13.892 1.00 23.62 203 ALA B C 1
ATOM 3300 O O . ALA B 1 203 ? -46.495 15.330 -13.781 1.00 24.60 203 ALA B O 1
ATOM 3302 N N . MET B 1 204 ? -44.332 15.524 -13.182 1.00 23.01 204 MET B N 1
ATOM 3303 C CA . MET B 1 204 ? -44.430 14.455 -12.200 1.00 18.96 204 MET B CA 1
ATOM 3304 C C . MET B 1 204 ? -45.375 14.890 -11.063 1.00 18.69 204 MET B C 1
ATOM 3305 O O . MET B 1 204 ? -46.168 14.084 -10.561 1.00 21.04 204 MET B O 1
ATOM 3310 N N . ASP B 1 205 ? -45.311 16.170 -10.646 1.00 21.19 205 ASP B N 1
ATOM 3311 C CA . ASP B 1 205 ? -46.246 16.679 -9.644 1.00 20.84 205 ASP B CA 1
ATOM 3312 C C . ASP B 1 205 ? -47.676 16.344 -10.043 1.00 23.38 205 ASP B C 1
ATOM 3313 O O . ASP B 1 205 ? -48.488 15.914 -9.216 1.00 24.09 205 ASP B O 1
ATOM 3318 N N . GLU B 1 206 ? -48.015 16.599 -11.314 1.00 22.16 206 GLU B N 1
ATOM 3319 C CA . GLU B 1 206 ? -49.378 16.393 -11.776 1.00 23.25 206 GLU B CA 1
ATOM 3320 C C . GLU B 1 206 ? -49.750 14.916 -11.739 1.00 21.87 206 GLU B C 1
ATOM 3321 O O . GLU B 1 206 ? -50.872 14.568 -11.354 1.00 19.92 206 GLU B O 1
ATOM 3327 N N . ARG B 1 207 ? -48.818 14.025 -12.097 1.00 19.82 207 ARG B N 1
ATOM 3328 C CA . ARG B 1 207 ? -49.152 12.609 -12.070 1.00 20.02 207 ARG B CA 1
ATOM 3329 C C . ARG B 1 207 ? -49.308 12.106 -10.643 1.00 19.15 207 ARG B C 1
ATOM 3330 O O . ARG B 1 207 ? -50.202 11.299 -10.360 1.00 19.47 207 ARG B O 1
ATOM 3338 N N . VAL B 1 208 ? -48.438 12.555 -9.735 1.00 15.91 208 VAL B N 1
ATOM 3339 C CA . VAL B 1 208 ? -48.536 12.119 -8.341 1.00 15.32 208 VAL B CA 1
ATOM 3340 C C . VAL B 1 208 ? -49.831 12.634 -7.719 1.00 23.82 208 VAL B C 1
ATOM 3341 O O . VAL B 1 208 ? -50.503 11.914 -6.975 1.00 22.57 208 VAL B O 1
ATOM 3345 N N . ALA B 1 209 ? -50.207 13.879 -8.027 1.00 22.97 209 ALA B N 1
ATOM 3346 C CA . ALA B 1 209 ? -51.469 14.416 -7.532 1.00 20.86 209 ALA B CA 1
ATOM 3347 C C . ALA B 1 209 ? -52.660 13.658 -8.104 1.00 20.79 209 ALA B C 1
ATOM 3348 O O . ALA B 1 209 ? -53.671 13.458 -7.405 1.00 20.66 209 ALA B O 1
ATOM 3350 N N . PHE B 1 210 ? -52.577 13.256 -9.375 1.00 19.37 210 PHE B N 1
ATOM 3351 C CA . PHE B 1 210 ? -53.665 12.494 -9.978 1.00 19.41 210 PHE B CA 1
ATOM 3352 C C . PHE B 1 210 ? -53.830 11.178 -9.234 1.00 20.10 210 PHE B C 1
ATOM 3353 O O . PHE B 1 210 ? -54.944 10.789 -8.849 1.00 20.05 210 PHE B O 1
ATOM 3361 N N . PHE B 1 211 ? -52.717 10.498 -8.991 1.00 18.72 211 PHE B N 1
ATOM 3362 C CA . PHE B 1 211 ? -52.768 9.230 -8.277 1.00 23.82 211 PHE B CA 1
ATOM 3363 C C . PHE B 1 211 ? -53.340 9.425 -6.878 1.00 21.46 211 PHE B C 1
ATOM 3364 O O . PHE B 1 211 ? -54.191 8.647 -6.433 1.00 20.62 211 PHE B O 1
ATOM 3372 N N . ALA B 1 212 ? -52.882 10.463 -6.166 1.00 18.68 212 ALA B N 1
ATOM 3373 C CA . ALA B 1 212 ? -53.313 10.657 -4.782 1.00 20.97 212 ALA B CA 1
ATOM 3374 C C . ALA B 1 212 ? -54.815 10.866 -4.704 1.00 21.33 212 ALA B C 1
ATOM 3375 O O . ALA B 1 212 ? -55.473 10.374 -3.777 1.00 25.41 212 ALA B O 1
ATOM 3377 N N . GLU B 1 213 ? -55.376 11.607 -5.665 1.00 21.97 213 GLU B N 1
ATOM 3378 C CA . GLU B 1 213 ? -56.816 11.796 -5.695 1.00 22.84 213 GLU B CA 1
ATOM 3379 C C . GLU B 1 213 ? -57.552 10.479 -5.916 1.00 22.39 213 GLU B C 1
ATOM 3380 O O . GLU B 1 213 ? -58.588 10.226 -5.274 1.00 24.61 213 GLU B O 1
ATOM 3386 N N . ARG B 1 214 ? -57.062 9.644 -6.830 1.00 22.17 214 ARG B N 1
ATOM 3387 C CA . ARG B 1 214 ? -57.711 8.356 -7.065 1.00 21.55 214 ARG B CA 1
ATOM 3388 C C . ARG B 1 214 ? -57.595 7.433 -5.859 1.00 25.39 214 ARG B C 1
ATOM 3389 O O . ARG B 1 214 ? -58.512 6.643 -5.593 1.00 24.15 214 ARG B O 1
ATOM 3397 N N . ALA B 1 215 ? -56.476 7.513 -5.136 1.00 22.03 215 ALA B N 1
ATOM 3398 C CA . ALA B 1 215 ? -56.254 6.632 -3.991 1.00 22.27 215 ALA B CA 1
ATOM 3399 C C . ALA B 1 215 ? -57.119 7.027 -2.809 1.00 22.76 215 ALA B C 1
ATOM 3400 O O . ALA B 1 215 ? -57.542 6.163 -2.030 1.00 26.10 215 ALA B O 1
ATOM 3402 N N . GLY B 1 216 ? -57.419 8.310 -2.669 1.00 21.66 216 GLY B N 1
ATOM 3403 C CA . GLY B 1 216 ? -58.279 8.730 -1.569 1.00 26.24 216 GLY B CA 1
ATOM 3404 C C . GLY B 1 216 ? -57.737 8.232 -0.247 1.00 29.35 216 GLY B C 1
ATOM 3405 O O . GLY B 1 216 ? -56.551 8.373 0.067 1.00 26.43 216 GLY B O 1
ATOM 3406 N N . GLU B 1 217 ? -58.608 7.607 0.534 1.00 26.76 217 GLU B N 1
ATOM 3407 C CA . GLU B 1 217 ? -58.251 7.159 1.868 1.00 27.07 217 GLU B CA 1
ATOM 3408 C C . GLU B 1 217 ? -57.263 6.002 1.867 1.00 33.62 217 GLU B C 1
ATOM 3409 O O . GLU B 1 217 ? -56.712 5.694 2.929 1.00 33.87 217 GLU B O 1
ATOM 3415 N N . ARG B 1 218 ? -57.032 5.357 0.721 1.00 26.80 218 ARG B N 1
ATOM 3416 C CA . ARG B 1 218 ? -56.005 4.327 0.597 1.00 23.33 218 ARG B CA 1
ATOM 3417 C C . ARG B 1 218 ? -54.596 4.899 0.467 1.00 24.44 218 ARG B C 1
ATOM 3418 O O . ARG B 1 218 ? -53.625 4.136 0.547 1.00 25.81 218 ARG B O 1
ATOM 3426 N N . ASP B 1 219 ? -54.461 6.212 0.256 1.00 25.27 219 ASP B N 1
ATOM 3427 C CA . ASP B 1 219 ? -53.174 6.798 -0.142 1.00 26.87 219 ASP B CA 1
ATOM 3428 C C . ASP B 1 219 ? -52.034 6.390 0.786 1.00 25.04 219 ASP B C 1
ATOM 3429 O O . ASP B 1 219 ? -50.943 6.020 0.316 1.00 25.51 219 ASP B O 1
ATOM 3434 N N . SER B 1 220 ? -52.257 6.454 2.105 1.00 30.38 220 SER B N 1
ATOM 3435 C CA . SER B 1 220 ? -51.172 6.196 3.050 1.00 29.42 220 SER B CA 1
ATOM 3436 C C . SER B 1 220 ? -50.735 4.735 3.064 1.00 33.07 220 SER B C 1
ATOM 3437 O O . SER B 1 220 ? -49.683 4.430 3.633 1.00 35.84 220 SER B O 1
ATOM 3440 N N . GLN B 1 221 ? -51.506 3.836 2.455 1.00 28.03 221 GLN B N 1
ATOM 3441 C CA . GLN B 1 221 ? -51.211 2.411 2.431 1.00 28.34 221 GLN B CA 1
ATOM 3442 C C . GLN B 1 221 ? -50.454 1.981 1.182 1.00 29.38 221 GLN B C 1
ATOM 3443 O O . GLN B 1 221 ? -50.106 0.797 1.072 1.00 29.88 221 GLN B O 1
ATOM 3449 N N . VAL B 1 222 ? -50.212 2.889 0.232 1.00 20.30 222 VAL B N 1
ATOM 3450 C CA . VAL B 1 222 ? -49.571 2.559 -1.042 1.00 15.52 222 VAL B CA 1
ATOM 3451 C C . VAL B 1 222 ? -48.194 3.197 -1.074 1.00 16.50 222 VAL B C 1
ATOM 3452 O O . VAL B 1 222 ? -48.058 4.426 -1.014 1.00 20.22 222 VAL B O 1
ATOM 3456 N N . GLU B 1 223 ? -47.178 2.349 -1.172 1.00 15.68 223 GLU B N 1
ATOM 3457 C CA . GLU B 1 223 ? -45.795 2.775 -1.348 1.00 13.34 223 GLU B CA 1
ATOM 3458 C C . GLU B 1 223 ? -45.605 3.363 -2.732 1.00 16.09 223 GLU B C 1
ATOM 3459 O O . GLU B 1 223 ? -46.207 2.890 -3.685 1.00 16.13 223 GLU B O 1
ATOM 3465 N N . ARG B 1 224 ? -44.771 4.408 -2.837 1.00 16.85 224 ARG B N 1
ATOM 3466 C CA . ARG B 1 224 ? -44.507 5.047 -4.128 1.00 18.16 224 ARG B CA 1
ATOM 3467 C C . ARG B 1 224 ? -43.078 4.759 -4.566 1.00 15.83 224 ARG B C 1
ATOM 3468 O O . ARG B 1 224 ? -42.126 5.012 -3.824 1.00 16.50 224 ARG B O 1
ATOM 3476 N N . ASN B 1 225 ? -42.949 4.232 -5.777 1.00 16.47 225 ASN B N 1
ATOM 3477 C CA . ASN B 1 225 ? -41.691 3.817 -6.380 1.00 15.04 225 ASN B CA 1
ATOM 3478 C C . ASN B 1 225 ? -41.401 4.656 -7.614 1.00 18.28 225 ASN B C 1
ATOM 3479 O O . ASN B 1 225 ? -42.315 5.106 -8.304 1.00 16.21 225 ASN B O 1
ATOM 3484 N N . THR B 1 226 ? -40.108 4.856 -7.888 1.00 15.75 226 THR B N 1
ATOM 3485 C CA . THR B 1 226 ? -39.712 5.286 -9.221 1.00 18.08 226 THR B CA 1
ATOM 3486 C C . THR B 1 226 ? -38.368 4.677 -9.569 1.00 18.14 226 THR B C 1
ATOM 3487 O O . THR B 1 226 ? -37.597 4.277 -8.700 1.00 18.42 226 THR B O 1
ATOM 3491 N N . LEU B 1 227 ? -38.104 4.627 -10.878 1.00 17.57 227 LEU B N 1
ATOM 3492 C CA . LEU B 1 227 ? -36.842 4.157 -11.432 1.00 16.13 227 LEU B CA 1
ATOM 3493 C C . LEU B 1 227 ? -36.050 5.380 -11.865 1.00 18.32 227 LEU B C 1
ATOM 3494 O O . LEU B 1 227 ? -36.536 6.185 -12.683 1.00 22.12 227 LEU B O 1
ATOM 3499 N N . VAL B 1 228 ? -34.858 5.516 -11.317 1.00 16.57 228 VAL B N 1
ATOM 3500 C CA . VAL B 1 228 ? -33.892 6.529 -11.734 1.00 19.56 228 VAL B CA 1
ATOM 3501 C C . VAL B 1 228 ? -33.101 5.933 -12.882 1.00 18.97 228 VAL B C 1
ATOM 3502 O O . VAL B 1 228 ? -32.448 4.900 -12.722 1.00 21.71 228 VAL B O 1
ATOM 3506 N N . GLN B 1 229 ? -33.166 6.582 -14.046 1.00 18.33 229 GLN B N 1
ATOM 3507 C CA . GLN B 1 229 ? -32.531 6.044 -15.238 1.00 18.89 229 GLN B CA 1
ATOM 3508 C C . GLN B 1 229 ? -31.036 6.298 -15.267 1.00 23.74 229 GLN B C 1
ATOM 3509 O O . GLN B 1 229 ? -30.288 5.468 -15.792 1.00 29.04 229 GLN B O 1
ATOM 3515 N N . SER B 1 230 ? -30.573 7.413 -14.710 1.00 22.73 230 SER B N 1
ATOM 3516 C CA . SER B 1 230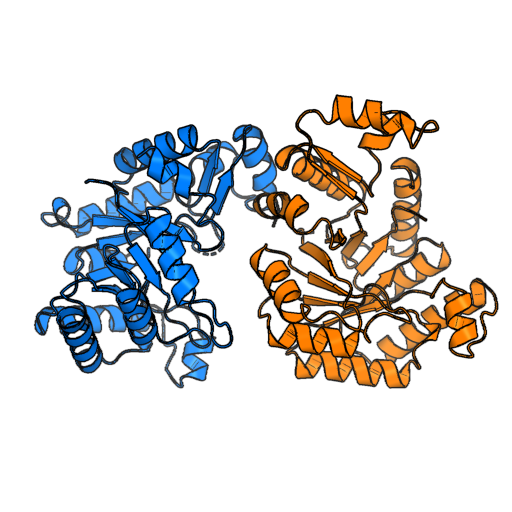 ? -29.147 7.713 -14.757 1.00 24.22 230 SER B CA 1
ATOM 3517 C C . SER B 1 230 ? -28.667 8.289 -13.443 1.00 23.81 230 SER B C 1
ATOM 3518 O O . SER B 1 230 ? -29.281 9.212 -12.898 1.00 22.22 230 SER B O 1
ATOM 3521 N N . VAL B 1 231 ? -27.554 7.747 -12.965 1.00 25.68 231 VAL B N 1
ATOM 3522 C CA . VAL B 1 231 ? -26.909 8.149 -11.731 1.00 23.47 231 VAL B CA 1
ATOM 3523 C C . VAL B 1 231 ? -25.547 8.702 -12.140 1.00 30.74 231 VAL B C 1
ATOM 3524 O O . VAL B 1 231 ? -24.632 7.928 -12.465 1.00 29.84 231 VAL B O 1
ATOM 3528 N N . ILE B 1 232 ? -25.394 10.033 -12.128 1.00 23.95 232 ILE B N 1
ATOM 3529 C CA . ILE B 1 232 ? -24.222 10.699 -12.692 1.00 23.54 232 ILE B CA 1
ATOM 3530 C C . ILE B 1 232 ? -23.390 11.277 -11.550 1.00 26.55 232 ILE B C 1
ATOM 3531 O O . ILE B 1 232 ? -23.671 12.368 -11.041 1.00 24.20 232 ILE B O 1
ATOM 3536 N N . ALA B 1 233 ? -22.324 10.577 -11.180 1.00 26.40 233 ALA B N 1
ATOM 3537 C CA . ALA B 1 233 ? -21.431 11.048 -10.131 1.00 30.22 233 ALA B CA 1
ATOM 3538 C C . ALA B 1 233 ? -20.530 12.157 -10.666 1.00 36.56 233 ALA B C 1
ATOM 3539 O O . ALA B 1 233 ? -19.883 12.002 -11.707 1.00 33.54 233 ALA B O 1
ATOM 3541 N N . THR B 1 234 ? -20.485 13.273 -9.947 1.00 28.06 234 THR B N 1
ATOM 3542 C CA . THR B 1 234 ? -19.707 14.428 -10.374 1.00 30.23 234 THR B CA 1
ATOM 3543 C C . THR B 1 234 ? -19.426 15.323 -9.177 1.00 34.67 234 THR B C 1
ATOM 3544 O O . THR B 1 234 ? -20.260 15.440 -8.277 1.00 30.04 234 THR B O 1
ATOM 3548 N N . ASP B 1 235 ? -18.250 15.958 -9.179 1.00 41.38 235 ASP B N 1
ATOM 3549 C CA . ASP B 1 235 ? -17.912 16.912 -8.129 1.00 38.17 235 ASP B CA 1
ATOM 3550 C C . ASP B 1 235 ? -18.424 18.312 -8.422 1.00 48.89 235 ASP B C 1
ATOM 3551 O O . ASP B 1 235 ? -18.258 19.204 -7.582 1.00 41.61 235 ASP B O 1
ATOM 3556 N N . ASP B 1 236 ? -19.040 18.522 -9.593 1.00 36.73 236 ASP B N 1
ATOM 3557 C CA . ASP B 1 236 ? -19.556 19.825 -10.008 1.00 41.66 236 ASP B CA 1
ATOM 3558 C C . ASP B 1 236 ? -20.883 19.565 -10.714 1.00 40.27 236 ASP B C 1
ATOM 3559 O O . ASP B 1 236 ? -20.968 19.583 -11.945 1.00 38.88 236 ASP B O 1
ATOM 3564 N N . ARG B 1 237 ? -21.924 19.313 -9.925 1.00 33.17 237 ARG B N 1
ATOM 3565 C CA . ARG B 1 237 ? -23.230 19.060 -10.514 1.00 31.99 237 ARG B CA 1
ATOM 3566 C C . ARG B 1 237 ? -23.739 20.274 -11.278 1.00 39.59 237 ARG B C 1
ATOM 3567 O O . ARG B 1 237 ? -24.429 20.123 -12.290 1.00 36.86 237 ARG B O 1
ATOM 3575 N N . ALA B 1 238 ? -23.396 21.485 -10.831 1.00 38.08 238 ALA B N 1
ATOM 3576 C CA . ALA B 1 238 ? -23.805 22.670 -11.574 1.00 40.47 238 ALA B CA 1
ATOM 3577 C C . ALA B 1 238 ? -23.261 22.622 -12.996 1.00 42.55 238 ALA B C 1
ATOM 3578 O O . ALA B 1 238 ? -24.016 22.703 -13.969 1.00 42.73 238 ALA B O 1
ATOM 3580 N N . ALA B 1 239 ? -21.948 22.445 -13.130 1.00 39.97 239 ALA B N 1
ATOM 3581 C CA . ALA B 1 239 ? -21.333 22.424 -14.456 1.00 43.63 239 ALA B CA 1
ATOM 3582 C C . ALA B 1 239 ? -21.836 21.245 -15.276 1.00 39.81 239 ALA B C 1
ATOM 3583 O O . ALA B 1 239 ? -22.032 21.360 -16.492 1.00 43.34 239 ALA B O 1
ATOM 3585 N N . THR B 1 240 ? -22.048 20.097 -14.627 1.00 37.22 240 THR B N 1
ATOM 3586 C CA . THR B 1 240 ? -22.539 18.930 -15.342 1.00 35.69 240 THR B CA 1
ATOM 3587 C C . THR B 1 240 ? -23.940 19.170 -15.887 1.00 39.13 240 THR B C 1
ATOM 3588 O O . THR B 1 240 ? -24.239 18.806 -17.025 1.00 39.62 240 THR B O 1
ATOM 3592 N N . ALA B 1 241 ? -24.813 19.781 -15.088 1.00 35.12 241 ALA B N 1
ATOM 3593 C CA . ALA B 1 241 ? -26.155 20.086 -15.567 1.00 37.30 241 ALA B CA 1
ATOM 3594 C C . ALA B 1 241 ? -26.106 21.087 -16.717 1.00 42.51 241 ALA B C 1
ATOM 3595 O O . ALA B 1 241 ? -26.818 20.930 -17.715 1.00 43.24 241 ALA B O 1
ATOM 3597 N N . LYS B 1 242 ? -25.252 22.108 -16.613 1.00 43.13 242 LYS B N 1
ATOM 3598 C CA . LYS B 1 242 ? -25.093 23.048 -17.722 1.00 42.96 242 LYS B CA 1
ATOM 3599 C C . LYS B 1 242 ? -24.624 22.333 -18.984 1.00 45.88 242 LYS B C 1
ATOM 3600 O O . LYS B 1 242 ? -25.128 22.597 -20.081 1.00 46.22 242 LYS B O 1
ATOM 3606 N N . ALA B 1 243 ? -23.659 21.418 -18.847 1.00 42.47 243 ALA B N 1
ATOM 3607 C CA . ALA B 1 243 ? -23.154 20.692 -20.005 1.00 47.77 243 ALA B CA 1
ATOM 3608 C C . ALA B 1 243 ? -24.229 19.806 -20.621 1.00 47.07 243 ALA B C 1
ATOM 3609 O O . ALA B 1 243 ? -24.281 19.645 -21.848 1.00 43.50 243 ALA B O 1
ATOM 3611 N N . MET B 1 244 ? -25.087 19.216 -19.786 1.00 45.87 244 MET B N 1
ATOM 3612 C CA . MET B 1 244 ? -26.106 18.293 -20.269 1.00 39.20 244 MET B CA 1
ATOM 3613 C C . MET B 1 244 ? -27.189 18.994 -21.080 1.00 50.06 244 MET B C 1
ATOM 3614 O O . MET B 1 244 ? -27.969 18.316 -21.757 1.00 46.49 244 MET B O 1
ATOM 3619 N N . ARG B 1 245 ? -27.256 20.327 -21.027 1.00 49.56 245 ARG B N 1
ATOM 3620 C CA . ARG B 1 245 ? -28.158 21.051 -21.912 1.00 45.12 245 ARG B CA 1
ATOM 3621 C C . ARG B 1 245 ? -27.825 20.795 -23.374 1.00 53.51 245 ARG B C 1
ATOM 3622 O O . ARG B 1 245 ? -28.649 21.088 -24.249 1.00 53.60 245 ARG B O 1
ATOM 3630 N N . SER B 1 246 ? -26.659 20.208 -23.654 1.00 46.08 246 SER B N 1
ATOM 3631 C CA . SER B 1 246 ? -26.298 19.820 -25.036 1.00 51.98 246 SER B CA 1
ATOM 3632 C C . SER B 1 246 ? -27.240 18.714 -25.523 1.00 51.03 246 SER B C 1
ATOM 3633 O O . SER B 1 246 ? -27.589 18.732 -26.706 1.00 61.41 246 SER B O 1
ATOM 3636 N N . ARG B 1 247 ? -27.626 17.805 -24.634 1.00 58.52 247 ARG B N 1
ATOM 3637 C CA . ARG B 1 247 ? -28.453 16.636 -25.030 1.00 61.16 247 ARG B CA 1
ATOM 3638 C C . ARG B 1 247 ? -29.925 16.951 -24.775 1.00 65.39 247 ARG B C 1
ATOM 3639 O O . ARG B 1 247 ? -30.779 16.220 -25.299 1.00 65.19 247 ARG B O 1
ATOM 3647 N N . MET B 1 248 ? -30.192 17.971 -23.971 1.00 64.90 248 MET B N 1
ATOM 3648 C CA . MET B 1 248 ? -31.575 18.366 -23.619 1.00 48.85 248 MET B CA 1
ATOM 3649 C C . MET B 1 248 ? -31.645 19.883 -23.760 1.00 58.04 248 MET B C 1
ATOM 3650 O O . MET B 1 248 ? -31.738 20.586 -22.743 1.00 57.16 248 MET B O 1
ATOM 3655 N N . PRO B 1 249 ? -31.517 20.419 -24.992 1.00 61.90 249 PRO B N 1
ATOM 3656 C CA . PRO B 1 249 ? -31.528 21.882 -25.183 1.00 61.74 249 PRO B CA 1
ATOM 3657 C C . PRO B 1 249 ? -32.849 22.525 -24.803 1.00 59.39 249 PRO B C 1
ATOM 3658 O O . PRO B 1 249 ? -32.876 23.724 -24.494 1.00 61.58 249 PRO B O 1
ATOM 3662 N N . TYR B 1 250 ? -33.938 21.759 -24.808 1.00 57.99 250 TYR B N 1
ATOM 3663 C CA . TYR B 1 250 ? -35.261 22.246 -24.445 1.00 61.64 250 TYR B CA 1
ATOM 3664 C C . TYR B 1 250 ? -35.415 22.461 -22.942 1.00 62.94 250 TYR B C 1
ATOM 3665 O O . TYR B 1 250 ? -36.460 22.960 -22.509 1.00 61.00 250 TYR B O 1
ATOM 3674 N N . LEU B 1 251 ? -34.412 22.111 -22.140 1.00 57.68 251 LEU B N 1
ATOM 3675 C CA . LEU B 1 251 ? -34.498 22.227 -20.696 1.00 44.23 251 LEU B CA 1
ATOM 3676 C C . LEU B 1 251 ? -33.449 23.203 -20.182 1.00 56.91 251 LEU B C 1
ATOM 3677 O O . LEU B 1 251 ? -32.357 23.338 -20.752 1.00 48.57 251 LEU B O 1
ATOM 3682 N N . THR B 1 252 ? -33.818 23.916 -19.123 1.00 45.62 252 THR B N 1
ATOM 3683 C CA . THR B 1 252 ? -32.864 24.695 -18.357 1.00 48.92 252 THR B CA 1
ATOM 3684 C C . THR B 1 252 ? -32.007 23.764 -17.506 1.00 48.36 252 THR B C 1
ATOM 3685 O O . THR B 1 252 ? -32.404 22.639 -17.174 1.00 39.04 252 THR B O 1
ATOM 3689 N N . ALA B 1 253 ? -30.822 24.251 -17.135 1.00 40.72 253 ALA B N 1
ATOM 3690 C CA . ALA B 1 253 ? -29.966 23.474 -16.244 1.00 44.13 253 ALA B CA 1
ATOM 3691 C C . ALA B 1 253 ? -30.674 23.174 -14.932 1.00 45.52 253 ALA B C 1
ATOM 3692 O O . ALA B 1 253 ? -30.561 22.064 -14.388 1.00 42.58 253 ALA B O 1
ATOM 3694 N N . GLU B 1 254 ? -31.410 24.149 -14.401 1.00 41.01 254 GLU B N 1
ATOM 3695 C CA . GLU B 1 254 ? -32.157 23.902 -13.174 1.00 45.23 254 GLU B CA 1
ATOM 3696 C C . GLU B 1 254 ? -33.226 22.835 -13.391 1.00 39.27 254 GLU B C 1
ATOM 3697 O O . GLU B 1 254 ? -33.447 21.991 -12.518 1.00 36.63 254 GLU B O 1
ATOM 3703 N N . GLN B 1 255 ? -33.874 22.833 -14.559 1.00 41.42 255 GLN B N 1
ATOM 3704 C CA . GLN B 1 255 ? -34.876 21.808 -14.849 1.00 40.71 255 GLN B CA 1
ATOM 3705 C C . GLN B 1 255 ? -34.249 20.418 -14.856 1.00 36.45 255 GLN B C 1
ATOM 3706 O O . GLN B 1 255 ? -34.812 19.462 -14.309 1.00 32.85 255 GLN B O 1
ATOM 3712 N N . ILE B 1 256 ? -33.095 20.288 -15.513 1.00 32.82 256 ILE B N 1
ATOM 3713 C CA . ILE B 1 256 ? -32.354 19.030 -15.521 1.00 31.88 256 ILE B CA 1
ATOM 3714 C C . ILE B 1 256 ? -32.047 18.580 -14.108 1.00 30.79 256 ILE B C 1
ATOM 3715 O O . ILE B 1 256 ? -32.154 17.390 -13.778 1.00 27.01 256 ILE B O 1
ATOM 3720 N N . LEU B 1 257 ? -31.631 19.512 -13.255 1.00 29.34 257 LEU B N 1
ATOM 3721 C CA . LEU B 1 257 ? -31.314 19.169 -11.877 1.00 28.00 257 LEU B CA 1
ATOM 3722 C C . LEU B 1 257 ? -32.540 18.797 -11.061 1.00 26.12 257 LEU B C 1
ATOM 3723 O O . LEU B 1 257 ? -32.382 18.339 -9.925 1.00 28.42 257 LEU B O 1
ATOM 3728 N N . GLN B 1 258 ? -33.747 18.990 -11.595 1.00 27.00 258 GLN B N 1
ATOM 3729 C CA . GLN B 1 258 ? -34.967 18.578 -10.903 1.00 22.24 258 GLN B CA 1
ATOM 3730 C C . GLN B 1 258 ? -35.651 17.375 -11.542 1.00 27.34 258 GLN B C 1
ATOM 3731 O O . GLN B 1 258 ? -36.667 16.909 -11.016 1.00 21.55 258 GLN B O 1
ATOM 3737 N N . LEU B 1 259 ? -35.116 16.838 -12.625 1.00 30.42 259 LEU B N 1
ATOM 3738 C CA . LEU B 1 259 ? -35.753 15.697 -13.294 1.00 23.52 259 LEU B CA 1
ATOM 3739 C C . LEU B 1 259 ? -35.742 14.485 -12.379 1.00 22.71 259 LEU B C 1
ATOM 3740 O O . LEU B 1 259 ? -34.668 14.063 -11.953 1.00 20.61 259 LEU B O 1
ATOM 3745 N N . PRO B 1 260 ? -36.892 13.881 -12.060 1.00 19.90 260 PRO B N 1
ATOM 3746 C CA . PRO B 1 260 ? -36.874 12.789 -11.076 1.00 24.79 260 PRO B CA 1
ATOM 3747 C C . PRO B 1 260 ? -36.151 11.543 -11.540 1.00 24.19 260 PRO B C 1
ATOM 3748 O O . PRO B 1 260 ? -35.808 10.702 -10.689 1.00 26.84 260 PRO B O 1
ATOM 3752 N N . THR B 1 261 ? -35.923 11.375 -12.833 1.00 22.83 261 THR B N 1
ATOM 3753 C CA . THR B 1 261 ? -35.263 10.169 -13.317 1.00 24.77 261 THR B CA 1
ATOM 3754 C C . THR B 1 261 ? -33.750 10.332 -13.411 1.00 25.59 261 THR B C 1
ATOM 3755 O O . THR B 1 261 ? -33.070 9.411 -13.849 1.00 22.30 261 THR B O 1
ATOM 3759 N N . LEU B 1 262 ? -33.212 11.464 -12.968 1.00 22.99 262 LEU B N 1
ATOM 3760 C CA . LEU B 1 262 ? -31.779 11.728 -13.004 1.00 21.57 262 LEU B CA 1
ATOM 3761 C C . LEU B 1 262 ? -31.299 12.089 -11.609 1.00 22.66 262 LEU B C 1
ATOM 3762 O O . LEU B 1 262 ? -31.938 12.891 -10.920 1.00 23.51 262 LEU B O 1
ATOM 3767 N N . LEU B 1 263 ? -30.172 11.509 -11.195 1.00 19.46 263 LEU B N 1
ATOM 3768 C CA . LEU B 1 263 ? -29.522 11.865 -9.939 1.00 22.29 263 LEU B CA 1
ATOM 3769 C C . LEU B 1 263 ? -28.115 12.326 -10.273 1.00 25.03 263 LEU B C 1
ATOM 3770 O O . LEU B 1 263 ? -27.350 11.573 -10.881 1.00 23.80 263 LEU B O 1
ATOM 3775 N N . ILE B 1 264 ? -27.767 13.551 -9.878 1.00 22.36 264 ILE B N 1
ATOM 3776 C CA . ILE B 1 264 ? -26.481 14.132 -10.242 1.00 19.93 264 ILE B CA 1
ATOM 3777 C C . ILE B 1 264 ? -25.788 14.687 -9.001 1.00 23.06 264 ILE B C 1
ATOM 3778 O O . ILE B 1 264 ? -26.397 15.451 -8.249 1.00 25.22 264 ILE B O 1
ATOM 3783 N N . GLY B 1 265 ? -24.522 14.330 -8.810 1.00 22.95 265 GLY B N 1
ATOM 3784 C CA . GLY B 1 265 ? -23.680 14.985 -7.825 1.00 23.52 265 GLY B CA 1
ATOM 3785 C C . GLY B 1 265 ? -22.852 13.988 -7.035 1.00 24.51 265 GLY B C 1
ATOM 3786 O O . GLY B 1 265 ? -22.568 12.882 -7.487 1.00 26.02 265 GLY B O 1
ATOM 3787 N N . THR B 1 266 ? -22.441 14.413 -5.843 1.00 24.90 266 THR B N 1
ATOM 3788 C CA . THR B 1 266 ? -21.736 13.567 -4.895 1.00 23.55 266 THR B CA 1
ATOM 3789 C C . THR B 1 266 ? -22.746 12.692 -4.158 1.00 20.20 266 THR B C 1
ATOM 3790 O O . THR B 1 266 ? -23.957 12.900 -4.235 1.00 21.23 266 THR B O 1
ATOM 3794 N N . PRO B 1 267 ? -22.286 11.695 -3.401 1.00 23.86 267 PRO B N 1
ATOM 3795 C CA . PRO B 1 267 ? -23.267 10.863 -2.676 1.00 20.95 267 PRO B CA 1
ATOM 3796 C C . PRO B 1 267 ? -24.145 11.668 -1.727 1.00 23.05 267 PRO B C 1
ATOM 3797 O O . PRO B 1 267 ? -25.372 11.439 -1.696 1.00 22.73 267 PRO B O 1
ATOM 3801 N N . ALA B 1 268 ? -23.562 12.607 -0.974 1.00 25.46 268 ALA B N 1
ATOM 3802 C CA . ALA B 1 268 ? -24.362 13.428 -0.064 1.00 24.33 268 ALA B CA 1
ATOM 3803 C C . ALA B 1 268 ? -25.366 14.278 -0.834 1.00 23.62 268 ALA B C 1
ATOM 3804 O O . ALA B 1 268 ? -26.520 14.432 -0.416 1.00 24.53 268 ALA B O 1
ATOM 3806 N N . GLN B 1 269 ? -24.954 14.827 -1.986 1.00 21.19 269 GLN B N 1
ATOM 3807 C CA . GLN B 1 269 ? -25.886 15.617 -2.776 1.00 22.03 269 GLN B CA 1
ATOM 3808 C C . GLN B 1 269 ? -27.022 14.759 -3.297 1.00 21.99 269 GLN B C 1
ATOM 3809 O O . GLN B 1 269 ? -28.190 15.172 -3.268 1.00 21.31 269 GLN B O 1
ATOM 3815 N N . MET B 1 270 ? -26.701 13.556 -3.791 1.00 19.28 270 MET B N 1
ATOM 3816 C CA . MET B 1 270 ? -27.747 12.674 -4.279 1.00 18.84 270 MET B CA 1
ATOM 3817 C C . MET B 1 270 ? -28.680 12.258 -3.141 1.00 18.41 270 MET B C 1
ATOM 3818 O O . MET B 1 270 ? -29.897 12.136 -3.340 1.00 17.83 270 MET B O 1
ATOM 3823 N N . ALA B 1 271 ? -28.133 12.027 -1.938 1.00 18.82 271 ALA B N 1
ATOM 3824 C CA . ALA B 1 271 ? -28.999 11.682 -0.812 1.00 20.51 271 ALA B CA 1
ATOM 3825 C C . ALA B 1 271 ? -29.949 12.829 -0.487 1.00 18.06 271 ALA B C 1
ATOM 3826 O O . ALA B 1 271 ? -31.157 12.622 -0.298 1.00 18.58 271 ALA B O 1
ATOM 3828 N N . GLU B 1 272 ? -29.437 14.050 -0.459 1.00 20.33 272 GLU B N 1
ATOM 3829 C CA . GLU B 1 272 ? -30.299 15.197 -0.186 1.00 25.10 272 GLU B CA 1
ATOM 3830 C C . GLU B 1 272 ? -31.376 15.336 -1.259 1.00 21.81 272 GLU B C 1
ATOM 3831 O O . GLU B 1 272 ? -32.524 15.696 -0.956 1.00 21.21 272 GLU B O 1
ATOM 3837 N N . THR B 1 273 ? -31.024 15.072 -2.522 1.00 22.38 273 THR B N 1
ATOM 3838 C CA . THR B 1 273 ? -32.018 15.119 -3.587 1.00 18.20 273 THR B CA 1
ATOM 3839 C C . THR B 1 273 ? -33.106 14.080 -3.368 1.00 16.78 273 THR B C 1
ATOM 3840 O O . THR B 1 273 ? -34.299 14.376 -3.514 1.00 18.39 273 THR B O 1
ATOM 3844 N N . LEU B 1 274 ? -32.725 12.856 -2.991 1.00 16.79 274 LEU B N 1
ATOM 3845 C CA . LEU B 1 274 ? -33.746 11.837 -2.744 1.00 18.41 274 LEU B CA 1
ATOM 3846 C C . LEU B 1 274 ? -34.612 12.189 -1.537 1.00 18.52 274 LEU B C 1
ATOM 3847 O O . LEU B 1 274 ? -35.814 11.893 -1.525 1.00 17.68 274 LEU B O 1
ATOM 3852 N N . LEU B 1 275 ? -34.023 12.798 -0.509 1.00 19.08 275 LEU B N 1
ATOM 3853 C CA . LEU B 1 275 ? -34.809 13.253 0.628 1.00 17.69 275 LEU B CA 1
ATOM 3854 C C . LEU B 1 275 ? -35.827 14.293 0.188 1.00 21.46 275 LEU B C 1
ATOM 3855 O O . LEU B 1 275 ? -36.995 14.252 0.592 1.00 20.41 275 LEU B O 1
ATOM 3860 N N . GLU B 1 276 ? -35.394 15.237 -0.648 1.00 21.05 276 GLU B N 1
ATOM 3861 C CA . GLU B 1 276 ? -36.309 16.255 -1.158 1.00 22.15 276 GLU B CA 1
ATOM 3862 C C . GLU B 1 276 ? -37.406 15.627 -2.007 1.00 18.34 276 GLU B C 1
ATOM 3863 O O . GLU B 1 276 ? -38.563 16.060 -1.957 1.00 22.32 276 GLU B O 1
ATOM 3869 N N . ARG B 1 277 ? -37.057 14.631 -2.828 1.00 19.51 277 ARG B N 1
ATOM 3870 C CA . ARG B 1 277 ? -38.061 14.032 -3.693 1.00 18.56 277 ARG B CA 1
ATOM 3871 C C . ARG B 1 277 ? -39.010 13.126 -2.926 1.00 20.71 277 ARG B C 1
ATOM 3872 O O . ARG B 1 277 ? -40.171 12.964 -3.343 1.00 19.43 277 ARG B O 1
ATOM 3880 N N . ARG B 1 278 ? -38.585 12.568 -1.788 1.00 17.65 278 ARG B N 1
ATOM 3881 C CA . ARG B 1 278 ? -39.549 11.854 -0.956 1.00 18.86 278 ARG B CA 1
ATOM 3882 C C . ARG B 1 278 ? -40.558 12.820 -0.362 1.00 21.27 278 ARG B C 1
ATOM 3883 O O . ARG B 1 278 ? -41.744 12.504 -0.275 1.00 21.25 278 ARG B O 1
ATOM 3891 N N . GLU B 1 279 ? -40.120 14.032 0.016 1.00 20.10 279 GLU B N 1
ATOM 3892 C CA . GLU B 1 279 ? -41.061 15.028 0.508 1.00 21.75 279 GLU B CA 1
ATOM 3893 C C . GLU B 1 279 ? -41.992 15.503 -0.601 1.00 20.13 279 GLU B C 1
ATOM 3894 O O . GLU B 1 279 ? -43.205 15.648 -0.392 1.00 24.53 279 GLU B O 1
ATOM 3900 N N . ARG B 1 280 ? -41.433 15.788 -1.780 1.00 19.55 280 ARG B N 1
ATOM 3901 C CA . ARG B 1 280 ? -42.203 16.424 -2.842 1.00 20.46 280 ARG B CA 1
ATOM 3902 C C . ARG B 1 280 ? -43.165 15.446 -3.502 1.00 19.25 280 ARG B C 1
ATOM 3903 O O . ARG B 1 280 ? -44.328 15.784 -3.756 1.00 21.92 280 ARG B O 1
ATOM 3911 N N . PHE B 1 281 ? -42.681 14.242 -3.817 1.00 17.79 281 PHE B N 1
ATOM 3912 C CA . PHE B 1 281 ? -43.434 13.266 -4.599 1.00 19.13 281 PHE B CA 1
ATOM 3913 C C . PHE B 1 281 ? -43.875 12.069 -3.772 1.00 22.73 281 PHE B C 1
ATOM 3914 O O . PHE B 1 281 ? -44.699 11.274 -4.237 1.00 20.24 281 PHE B O 1
ATOM 3922 N N . GLY B 1 282 ? -43.310 11.889 -2.590 1.00 22.42 282 GLY B N 1
ATOM 3923 C CA . GLY B 1 282 ? -43.594 10.692 -1.833 1.00 20.68 282 GLY B CA 1
ATOM 3924 C C . GLY B 1 282 ? -42.772 9.495 -2.228 1.00 19.78 282 GLY B C 1
ATOM 3925 O O . GLY B 1 282 ? -43.027 8.398 -1.726 1.00 22.32 282 GLY B O 1
ATOM 3926 N N . PHE B 1 283 ? -41.766 9.660 -3.074 1.00 17.07 283 PHE B N 1
ATOM 3927 C CA . PHE B 1 283 ? -40.978 8.526 -3.557 1.00 16.98 283 PHE B CA 1
ATOM 3928 C C . PHE B 1 283 ? -40.044 8.023 -2.459 1.00 17.90 283 PHE B C 1
ATOM 3929 O O . PHE B 1 283 ? -39.078 8.705 -2.082 1.00 19.57 283 PHE B O 1
ATOM 3937 N N . SER B 1 284 ? -40.298 6.810 -1.958 1.00 17.22 284 SER B N 1
ATOM 3938 C CA . SER B 1 284 ? -39.431 6.195 -0.962 1.00 15.23 284 SER B CA 1
ATOM 3939 C C . SER B 1 284 ? -38.802 4.888 -1.427 1.00 17.17 284 SER B C 1
ATOM 3940 O O . SER B 1 284 ? -37.844 4.431 -0.819 1.00 18.20 284 SER B O 1
ATOM 3943 N N . TYR B 1 285 ? -39.310 4.293 -2.490 1.00 17.68 285 TYR B N 1
ATOM 3944 C CA . TYR B 1 285 ? -38.809 3.046 -3.061 1.00 16.78 285 TYR B CA 1
ATOM 3945 C C . TYR B 1 285 ? -38.159 3.435 -4.378 1.00 17.81 285 TYR B C 1
ATOM 3946 O O . TYR B 1 285 ? -38.857 3.794 -5.330 1.00 17.20 285 TYR B O 1
ATOM 3955 N N . VAL B 1 286 ? -36.833 3.457 -4.403 1.00 15.79 286 VAL B N 1
ATOM 3956 C CA . VAL B 1 286 ? -36.071 4.005 -5.522 1.00 18.57 286 VAL B CA 1
ATOM 3957 C C . VAL B 1 286 ? -35.236 2.892 -6.114 1.00 17.09 286 VAL B C 1
ATOM 3958 O O . VAL B 1 286 ? -34.454 2.248 -5.394 1.00 15.85 286 VAL B O 1
ATOM 3962 N N . CYS B 1 287 ? -35.423 2.654 -7.420 1.00 17.00 287 CYS B N 1
ATOM 3963 C CA . CYS B 1 287 ? -34.601 1.720 -8.178 1.00 16.95 287 CYS B CA 1
ATOM 3964 C C . CYS B 1 287 ? -33.676 2.440 -9.143 1.00 16.03 287 CYS B C 1
ATOM 3965 O O . CYS B 1 287 ? -33.964 3.535 -9.597 1.00 18.11 287 CYS B O 1
ATOM 3968 N N . VAL B 1 288 ? -32.552 1.788 -9.424 1.00 16.73 288 VAL B N 1
ATOM 3969 C CA . VAL B 1 288 ? -31.604 2.229 -10.435 1.00 17.77 288 VAL B CA 1
ATOM 3970 C C . VAL B 1 288 ? -31.368 1.076 -11.392 1.00 17.37 288 VAL B C 1
ATOM 3971 O O . VAL B 1 288 ? -31.716 -0.069 -11.116 1.00 17.38 288 VAL B O 1
ATOM 3975 N N . GLN B 1 289 ? -30.808 1.405 -12.558 1.00 17.79 289 GLN B N 1
ATOM 3976 C CA . GLN B 1 289 ? -30.476 0.418 -13.565 1.00 20.53 289 GLN B CA 1
ATOM 3977 C C . GLN B 1 289 ? -29.164 -0.290 -13.223 1.00 18.59 289 GLN B C 1
ATOM 3978 O O . GLN B 1 289 ? -28.296 0.248 -12.549 1.00 18.79 289 GLN B O 1
ATOM 3984 N N . GLU B 1 290 ? -29.031 -1.515 -13.734 1.00 23.65 290 GLU B N 1
ATOM 3985 C CA . GLU B 1 290 ? -27.871 -2.349 -13.444 1.00 24.69 290 GLU B CA 1
ATOM 3986 C C . GLU B 1 290 ? -26.541 -1.634 -13.664 1.00 22.59 290 GLU B C 1
ATOM 3987 O O . GLU B 1 290 ? -25.607 -1.808 -12.879 1.00 21.26 290 GLU B O 1
ATOM 3993 N N . ARG B 1 291 ? -26.403 -0.881 -14.755 1.00 20.72 291 ARG B N 1
ATOM 3994 C CA . ARG B 1 291 ? -25.088 -0.304 -15.014 1.00 21.09 291 ARG B CA 1
ATOM 3995 C C . ARG B 1 291 ? -24.681 0.700 -13.952 1.00 21.58 291 ARG B C 1
ATOM 3996 O O . ARG B 1 291 ? -23.500 1.064 -13.896 1.00 23.02 291 ARG B O 1
ATOM 4004 N N . TYR B 1 292 ? -25.610 1.136 -13.099 1.00 18.22 292 TYR B N 1
ATOM 4005 C CA . TYR B 1 292 ? -25.311 2.115 -12.059 1.00 20.43 292 TYR B CA 1
ATOM 4006 C C . TYR B 1 292 ? -25.274 1.501 -10.667 1.00 18.69 292 TYR B C 1
ATOM 4007 O O . TYR B 1 292 ? -25.312 2.221 -9.670 1.00 19.34 292 TYR B O 1
ATOM 4016 N N . LEU B 1 293 ? -25.191 0.179 -10.582 1.00 18.26 293 LEU B N 1
ATOM 4017 C CA . LEU B 1 293 ? -25.255 -0.498 -9.295 1.00 20.21 293 LEU B CA 1
ATOM 4018 C C . LEU B 1 293 ? -24.182 0.042 -8.347 1.00 22.98 293 LEU B C 1
ATOM 4019 O O . LEU B 1 293 ? -24.482 0.430 -7.207 1.00 20.52 293 LEU B O 1
ATOM 4024 N N . ALA B 1 294 ? -22.929 0.091 -8.808 1.00 21.89 294 ALA B N 1
ATOM 4025 C CA . ALA B 1 294 ? -21.851 0.574 -7.951 1.00 21.13 294 ALA B CA 1
ATOM 4026 C C . ALA B 1 294 ? -21.892 2.087 -7.777 1.00 19.27 294 ALA B C 1
ATOM 4027 O O . ALA B 1 294 ? -21.531 2.605 -6.711 1.00 21.84 294 ALA B O 1
ATOM 4029 N N . ALA B 1 295 ? -22.292 2.820 -8.814 1.00 19.58 295 ALA B N 1
ATOM 4030 C CA . ALA B 1 295 ? -22.320 4.275 -8.733 1.00 23.31 295 ALA B CA 1
ATOM 4031 C C . ALA B 1 295 ? -23.309 4.752 -7.681 1.00 21.91 295 ALA B C 1
ATOM 4032 O O . ALA B 1 295 ? -23.085 5.765 -7.009 1.00 24.53 295 ALA B O 1
ATOM 4034 N N . PHE B 1 296 ? -24.425 4.048 -7.534 1.00 20.24 296 PHE B N 1
ATOM 4035 C CA . PHE B 1 296 ? -25.441 4.442 -6.573 1.00 21.29 296 PHE B CA 1
ATOM 4036 C C . PHE B 1 296 ? -25.208 3.891 -5.175 1.00 20.72 296 PHE B C 1
ATOM 4037 O O . PHE B 1 296 ? -25.735 4.447 -4.212 1.00 23.46 296 PHE B O 1
ATOM 4045 N N . ALA B 1 297 ? -24.454 2.805 -5.048 1.00 21.10 297 ALA B N 1
ATOM 4046 C CA . ALA B 1 297 ? -24.254 2.173 -3.749 1.00 23.59 297 ALA B CA 1
ATOM 4047 C C . ALA B 1 297 ? -23.853 3.137 -2.638 1.00 21.64 297 ALA B C 1
ATOM 4048 O O . ALA B 1 297 ? -24.328 2.952 -1.501 1.00 22.84 297 ALA B O 1
ATOM 4050 N N . PRO B 1 298 ? -22.996 4.133 -2.861 1.00 22.29 298 PRO B N 1
ATOM 4051 C CA . PRO B 1 298 ? -22.660 5.048 -1.754 1.00 20.22 298 PRO B CA 1
ATOM 4052 C C . PRO B 1 298 ? -23.866 5.755 -1.172 1.00 24.43 298 PRO B C 1
ATOM 4053 O O . PRO B 1 298 ? -23.864 6.087 0.024 1.00 23.90 298 PRO B O 1
ATOM 4057 N N . VAL B 1 299 ? -24.895 6.006 -1.982 1.00 18.82 299 VAL B N 1
ATOM 4058 C CA . VAL B 1 299 ? -26.089 6.678 -1.477 1.00 18.75 299 VAL B CA 1
ATOM 4059 C C . VAL B 1 299 ? -26.808 5.788 -0.474 1.00 19.28 299 VAL B C 1
ATOM 4060 O O . VAL B 1 299 ? -27.365 6.267 0.520 1.00 22.04 299 VAL B O 1
ATOM 4064 N N . ILE B 1 300 ? -26.795 4.474 -0.712 1.00 21.87 300 ILE B N 1
ATOM 4065 C CA . ILE B 1 300 ? -27.384 3.535 0.237 1.00 22.19 300 ILE B CA 1
ATOM 4066 C C . ILE B 1 300 ? -26.684 3.618 1.590 1.00 22.63 300 ILE B C 1
ATOM 4067 O O . ILE B 1 300 ? -27.320 3.470 2.644 1.00 26.05 300 ILE B O 1
ATOM 4072 N N . GLY B 1 301 ? -25.358 3.811 1.590 1.00 26.99 301 GLY B N 1
ATOM 4073 C CA . GLY B 1 301 ? -24.660 4.010 2.845 1.00 26.96 301 GLY B CA 1
ATOM 4074 C C . GLY B 1 301 ? -25.243 5.140 3.666 1.00 32.57 301 GLY B C 1
ATOM 4075 O O . GLY B 1 301 ? -25.256 5.074 4.893 1.00 30.09 301 GLY B O 1
ATOM 4076 N N . LEU B 1 302 ? -25.762 6.175 3.001 1.00 28.97 302 LEU B N 1
ATOM 4077 C CA . LEU B 1 302 ? -26.298 7.304 3.743 1.00 26.13 302 LEU B CA 1
ATOM 4078 C C . LEU B 1 302 ? -27.756 7.105 4.131 1.00 24.85 302 LEU B C 1
ATOM 4079 O O . LEU B 1 302 ? -28.167 7.510 5.223 1.00 26.91 302 LEU B O 1
ATOM 4084 N N . LEU B 1 303 ? -28.560 6.503 3.256 1.00 22.70 303 LEU B N 1
ATOM 4085 C CA . LEU B 1 303 ? -30.006 6.500 3.438 1.00 24.48 303 LEU B CA 1
ATOM 4086 C C . LEU B 1 303 ? -30.592 5.131 3.751 1.00 27.19 303 LEU B C 1
ATOM 4087 O O . LEU B 1 303 ? -31.730 5.063 4.225 1.00 31.75 303 LEU B O 1
ATOM 4092 N N . GLY B 1 304 ? -29.844 4.061 3.509 1.00 28.86 304 GLY B N 1
ATOM 4093 C CA . GLY B 1 304 ? -30.357 2.715 3.667 1.00 40.41 304 GLY B CA 1
ATOM 4094 C C . GLY B 1 304 ? -30.196 2.143 5.062 1.00 38.12 304 GLY B C 1
ATOM 4095 O O . GLY B 1 304 ? -30.193 2.879 6.045 1.00 45.84 304 GLY B O 1
#

Foldseek 3Di:
DAFAEEAEDFAAPPDDCLQVLLVVLVVLPHQEYEYEAAPRTPHQLVSQVSSLVNDDGHAYEYPAHQLQVDDLVVVLVSLQCSCVVSVRRYAYEYELDDDVVRCVVVVHDPDDPVVSLVSVLVSQVSSVVVVRSHFYEYEDQDLSSLLSCLVGHQEYEYEQPVVAGHFPVVLLVSLVSSCVSNDPCNVRYQYEYEQEEEEEDQCLQVVLCVCCVVHVVDDSVRSPRGPNYAYYHLVSSLVSVVVCCVRRVHRYYYYYSVCSVVNSVNSVVD/DAFAEEAEDFAAPPDDCLQVLLLVLVVLPHQEYEYEAAPRTDHQLVSQVSSLVNDDGHAYEYPAHQLQVDDLVVVLVSLQCSCVVSVRRYAYEYEQDDDVVRCVVVVHDPDDPVVSVVSVLVSQVSNVVVPRSHFYEYEDQDLVSLLSCLVRHQEYEYECPCVNWLVRLLVSLVSSCVSNPPVNVRYQYEYEQEEEEEDACLQVVLVVCCVVVVVDDSVRSPGRPNYAYYHLVRSLVSVVVCCVRRVHRYYYYYSVCSVVNSSNSVVRD

Sequence (539 aa):
RPFRFGVNLVPTPGVSSWRETCRTAEQSGYDVIAVPDHLGVHSPFIAMMAAAAVTERVQLTTFVLNSAFWNPVLLARDLLTAHELTGGRVEAGLGTGYVRAEFETAGLDWGTAGTRVTRLADTLAALRTLAVPTPLMVGGNGDRVLGLAAEHADTVSFSGATLRMITAEAMDERVAFFAERAGERDSQVERNTLVQSVIATDDRAATAKAMRSRMPYLTAEQILQLPTLLIGTPAQMAETLLERRERFGFSYVCVQERYLAAFAPVIGLLRPFRFGVNLVPTPGVSSWRETCRTAEQSGYDVIAVPDHLGVHSPFIAMMAAAAVTERVQLTTFVLNSAFWNPVLLARDLLTAHELTGGRVEAGLGTGYVRAEFETAGLDWGTAGTRVTRLADTLAALRTLAVPTPLMVGGNGDRVLGLAAEHADTVSFSGATMITAEAMDERVAFFAERAGERDSQVERNTLVQSVIATDDRAATAKAMRSRMPYLTAEQILQLPTLLIGTPAQMAETLLERRERFGFSYVCVQERYLAAFAPVIGLLG

Solvent-accessible surface area: 23320 Å² total; per-residue (Å²): 138,111,37,45,7,0,0,16,0,65,1,55,62,77,52,122,46,30,120,117,27,0,102,59,0,27,149,36,25,0,46,0,0,0,0,12,11,48,78,59,33,71,56,6,20,129,6,2,71,18,0,15,77,32,1,147,116,0,44,0,1,0,23,47,0,10,0,28,51,44,81,16,98,87,0,10,157,46,0,85,64,6,50,116,128,19,69,28,33,1,10,0,0,0,2,30,10,159,48,127,64,23,2,106,108,49,68,62,126,45,32,82,65,35,78,38,18,57,82,0,18,74,0,0,46,28,0,80,115,89,81,13,53,1,50,1,4,1,11,22,34,39,82,124,10,0,20,20,0,5,113,24,0,53,5,0,10,1,41,3,11,107,153,139,15,24,28,2,104,45,0,53,88,35,11,60,32,0,26,131,142,8,37,169,56,38,98,117,7,17,37,0,4,29,2,42,14,4,15,70,26,138,73,91,64,30,1,0,133,0,0,97,40,81,4,89,87,4,54,18,122,60,1,51,91,0,2,1,4,0,12,0,40,50,60,55,3,5,99,19,6,56,115,16,72,154,104,3,27,4,0,0,2,0,0,46,63,129,23,16,78,39,0,22,63,0,26,71,104,66,136,112,22,50,0,0,0,15,0,61,1,61,65,89,81,114,49,33,112,92,28,0,46,60,0,30,119,21,11,0,41,0,1,0,0,12,11,55,76,67,34,76,55,6,20,127,7,4,73,18,0,15,81,33,8,147,120,0,45,0,1,0,23,46,0,10,1,17,48,41,74,28,98,88,2,9,159,45,0,85,65,7,51,116,126,17,72,29,34,1,10,0,0,0,2,33,11,161,51,136,62,22,2,114,108,48,68,63,129,55,36,84,65,35,79,38,22,51,93,0,16,83,0,0,45,28,0,88,118,88,79,12,51,1,51,1,4,1,11,28,23,40,80,115,8,0,13,16,0,3,112,26,0,52,5,0,10,1,39,3,36,145,94,23,33,2,93,44,0,51,95,37,12,62,57,0,30,134,132,8,36,168,72,43,91,100,6,16,33,0,3,30,0,48,20,4,49,75,27,137,79,88,47,45,30,0,131,68,33,115,95,191,14,94,157,12,61,13,121,58,1,56,80,0,2,0,4,0,10,0,41,52,8,55,3,0,60,24,6,30,95,15,63,150,89,2,26,4,1,0,1,0,0,30,60,166,41,16,80,41,0,22,60,1,7,6,2,8,41

Secondary structure (DSSP, 8-state):
---EEEEE----TT-S-HHHHHHHHHHTT-SEEEE---TTS--HHHHHHHHHHH-SS-EEEEEEEEGGG--HHHHHHHHHHHHHHHTS-EEEEEE----HHHHHHTT-----HHHHHHHHHHHHHHHHHTT-SS-EEEE--SHHHHHHHHHH-SEEEE-SB--PBPPHHHHHHHHHHHHHHHGGGGGGSEEEEEE-EEEE-S-HHHHHHHHGGG-TTS-HHHHTT-TTEEEE-HHHHHHHHHHHHHHH-EEEEEEEGGGHHHHHHHHHH-/---EEEEE----TT---HHHHHHHHHHTT-SEEEE---TTS--HHHHHHHHHHT-SS-EEEEEEEEGGG--HHHHHHHHHHHHHHTTS-EEEEEE----HHHHHHHT-----HHHHHHHHHHHHHHHHHTT-SS-EEEE--SHHHHHHHHHH-SEEEE-S-----HHHHHHHHHHHHHHHGGGGGGSEEEEEE-EEEE-S-HHHHHHHHTTT-TTS-HHHHTT-TTEEEESHHHHHHHHHHHHHHH-EEEEEEEGGGHHHHHHHHHHH-

B-factor: mean 26.63, std 11.17, range [10.91, 80.02]

Nearest PDB structures (foldseek):
  1z69-assembly1_C  TM=7.654E-01  e=3.402E-16  Methanosarcina barkeri
  1f07-assembly1_A  TM=7.851E-01  e=3.218E-15  Methanothermobacter thermautotrophicus
  8qpm-assembly2_D  TM=7.765E-01  e=4.868E-15  Methanocaldococcus jannaschii
  8qpl-assembly1_B  TM=7.838E-01  e=5.813E-15  Methanocaldococcus jannaschii
  8qq8-assembly1_A-2  TM=7.811E-01  e=6.167E-15  Methanocaldococcus jannaschii

Radius of gyration: 26.33 Å; Cα contacts (8 Å, |Δi|>4): 1031; chains: 2; bounding box: 62×54×72 Å

InterPro domains:
  IPR011251 Luciferase-like domain [PF00296] (6-256)
  IPR019923 Luciferase-like, F420-dependent oxidoreductase, MSMEG2516, predicted [TIGR03621] (7-283)
  IPR036661 Luciferase-like domain superfamily [G3DSA:3.20.20.30] (1-135)
  IPR036661 Luciferase-like domain superfamily [G3DSA:3.20.20.30] (136-283)
  IPR036661 Luciferase-like domain superfamily [SSF51679] (6-277)
  IPR050172 SsuD/RutA monooxygenase [PTHR42847] (19-133)